Protein AF-A0A401PTH7-F1 (afdb_monomer)

InterPro domains:
  IPR024613 Huntingtin, N-terminal, HEAT repeats 2 [PF12372] (1-380)
  IPR028426 Huntingtin family [PTHR10170] (1-715)
  IPR048412 Huntingtin, bridge [PF20925] (535-718)

pLDDT: mean 79.84, std 19.94, range [25.66, 96.62]

Solvent-accessible surface area (backbone atoms only — not comparable to full-atom values): 41708 Å² total; per-residue (Å²): 140,80,94,66,93,80,58,82,79,40,65,68,64,50,48,51,42,54,52,34,50,51,51,32,55,53,31,32,67,41,48,45,85,73,45,63,84,46,47,68,58,53,51,55,50,37,60,62,45,31,80,78,45,46,51,44,35,48,51,31,50,46,31,52,50,26,20,70,71,44,68,19,58,52,61,62,54,71,75,81,76,86,67,101,73,85,79,73,69,93,69,79,73,86,60,98,58,98,68,75,83,48,70,59,39,70,67,42,52,49,60,50,48,54,51,51,48,51,36,52,45,50,50,46,61,78,78,48,88,75,74,83,82,88,80,65,96,47,73,62,45,55,55,46,52,51,46,48,47,52,58,45,48,67,53,48,59,64,72,55,64,89,48,60,70,60,53,57,56,52,54,61,71,45,46,68,54,52,56,48,46,57,55,44,50,79,72,56,86,56,53,71,44,40,33,52,46,38,52,44,49,40,50,40,50,74,72,66,48,64,59,61,79,78,39,72,83,45,58,61,63,50,50,60,60,54,48,48,63,34,48,39,77,52,77,44,77,71,48,58,76,33,41,39,44,52,39,39,34,52,58,59,42,37,78,41,61,58,96,82,40,63,72,41,52,64,73,58,53,53,49,53,44,49,48,40,53,69,42,75,56,62,48,81,52,45,32,50,43,34,43,50,48,53,52,48,42,59,48,59,58,50,58,70,40,73,91,67,71,45,75,66,52,57,53,53,52,52,53,51,50,54,57,43,62,75,46,53,44,37,40,75,43,44,53,54,47,41,55,47,40,58,43,30,48,74,74,36,56,68,60,25,41,53,51,24,31,55,50,42,68,54,47,40,59,31,36,31,67,49,61,38,57,34,84,43,66,66,31,47,50,46,51,46,56,35,65,46,65,36,38,71,69,43,60,51,72,55,60,60,54,50,58,25,51,76,43,74,72,95,38,57,62,47,62,68,53,43,44,22,41,50,44,37,32,52,46,45,50,52,48,48,72,38,75,47,55,51,68,61,54,37,53,49,42,52,74,66,65,65,65,55,66,74,69,19,48,63,54,49,50,50,31,44,72,47,83,86,74,84,80,76,87,74,76,77,77,81,83,71,78,68,85,70,54,37,36,42,28,54,32,45,50,56,54,39,50,51,42,56,53,46,49,50,66,72,71,49,47,81,77,77,70,34,51,73,69,52,50,54,42,51,54,50,52,52,46,52,52,49,50,52,51,43,47,42,56,70,67,68,68,30,58,63,37,37,56,32,39,31,51,59,59,71,41,77,69,86,74,78,45,53,83,39,57,69,59,49,49,54,50,47,59,71,34,31,76,78,44,28,57,56,44,44,49,50,51,50,45,37,55,73,50,68,58,76,56,60,72,61,53,34,63,56,53,58,56,75,77,77,78,72,92,77,70,80,92,70,93,76,95,76,91,76,87,85,81,92,85,81,84,90,80,72,87,71,61,65,40,46,50,51,32,22,55,47,44,51,39,53,51,29,42,51,43,60,77,43,67,87,51,60,62,65,55,51,54,45,36,69,68,40,44,70,58,53,62,75,41,42,87,36,69,43,37,37,52,31,53,53,54,31,67,74,31,71,68,52,39,52,50,43,53,54,30,46,76,75,68,52,86,75,55,82,47,76,87,71,56,44,73,67,60,58,46,58,73,72,76,107

Mean predicted aligned error: 12.5 Å

Structure (mmCIF, N/CA/C/O backbone):
data_AF-A0A401PTH7-F1
#
_entry.id   AF-A0A401PTH7-F1
#
loop_
_atom_site.group_PDB
_atom_site.id
_atom_site.type_symbol
_atom_site.label_atom_id
_atom_site.label_alt_id
_atom_site.label_comp_id
_atom_site.label_asym_id
_atom_site.label_entity_id
_atom_site.label_seq_id
_atom_site.pdbx_PDB_ins_code
_atom_site.Cartn_x
_atom_site.Cartn_y
_atom_site.Cartn_z
_atom_site.occupancy
_atom_site.B_iso_or_equiv
_atom_site.auth_seq_id
_atom_site.auth_comp_id
_atom_site.auth_asym_id
_atom_site.auth_atom_id
_atom_site.pdbx_PDB_model_num
ATOM 1 N N . VAL A 1 1 ? -41.438 -24.434 15.042 1.00 75.00 1 VAL A N 1
ATOM 2 C CA . VAL A 1 1 ? -40.303 -23.865 15.802 1.00 75.00 1 VAL A CA 1
ATOM 3 C C . VAL A 1 1 ? -39.077 -24.682 15.441 1.00 75.00 1 VAL A C 1
ATOM 5 O O . VAL A 1 1 ? -39.086 -25.879 15.686 1.00 75.00 1 VAL A O 1
ATOM 8 N N . THR A 1 2 ? -38.102 -24.084 14.763 1.00 81.38 2 THR A N 1
ATOM 9 C CA . THR A 1 2 ? -36.836 -24.723 14.363 1.00 81.38 2 THR A CA 1
ATOM 10 C C . THR A 1 2 ? -35.711 -24.165 15.229 1.00 81.38 2 THR A C 1
ATOM 12 O O . THR A 1 2 ? -35.701 -22.966 15.496 1.00 81.38 2 THR A O 1
ATOM 15 N N . LEU A 1 3 ? -34.779 -25.009 15.674 1.00 83.75 3 LEU A N 1
ATOM 16 C CA . LEU A 1 3 ? -33.592 -24.590 16.426 1.00 83.75 3 LEU A CA 1
ATOM 17 C C . LEU A 1 3 ? -32.381 -24.689 15.496 1.00 83.75 3 LEU A C 1
ATOM 19 O O . LEU A 1 3 ? -31.598 -25.629 15.567 1.00 83.75 3 LEU A O 1
ATOM 23 N N . ASP A 1 4 ? -32.294 -23.735 14.574 1.00 83.94 4 ASP A N 1
ATOM 24 C CA . ASP A 1 4 ? -31.160 -23.577 13.665 1.00 83.94 4 ASP A CA 1
ATOM 25 C C . ASP A 1 4 ? -30.538 -22.198 13.900 1.00 83.94 4 ASP A C 1
ATOM 27 O O . ASP A 1 4 ? -31.058 -21.176 13.457 1.00 83.94 4 ASP A O 1
ATOM 31 N N . LEU A 1 5 ? -29.459 -22.177 14.684 1.00 79.31 5 LEU A N 1
ATOM 32 C CA . LEU A 1 5 ? -28.802 -20.952 15.148 1.00 79.31 5 LEU A CA 1
ATOM 33 C C . LEU A 1 5 ? -27.777 -20.401 14.143 1.00 79.31 5 LEU A C 1
ATOM 35 O O . LEU A 1 5 ? -27.290 -19.292 14.339 1.00 79.31 5 LEU A O 1
ATOM 39 N N . GLN A 1 6 ? -27.430 -21.161 13.096 1.00 79.94 6 GLN A N 1
ATOM 40 C CA . GLN A 1 6 ? -26.433 -20.770 12.088 1.00 79.94 6 GLN A CA 1
ATOM 41 C C . GLN A 1 6 ? -27.068 -20.351 10.753 1.00 79.94 6 GLN A C 1
ATOM 43 O O . GLN A 1 6 ? -26.359 -20.026 9.799 1.00 79.94 6 GLN A O 1
ATOM 48 N N . ASN A 1 7 ? -28.401 -20.336 10.667 1.00 83.50 7 ASN A N 1
ATOM 49 C CA . ASN A 1 7 ? -29.111 -19.969 9.452 1.00 83.50 7 ASN A CA 1
ATOM 50 C C . ASN A 1 7 ? -29.021 -18.463 9.156 1.00 83.50 7 ASN A C 1
ATOM 52 O O . ASN A 1 7 ? -29.875 -17.671 9.555 1.00 83.50 7 ASN A O 1
ATOM 56 N N . ASN A 1 8 ? -28.015 -18.075 8.373 1.00 76.94 8 ASN A N 1
ATOM 57 C CA . ASN A 1 8 ? -27.842 -16.697 7.906 1.00 76.94 8 ASN A CA 1
ATOM 58 C C . ASN A 1 8 ? -28.977 -16.203 6.983 1.00 76.94 8 ASN A C 1
ATOM 60 O O . ASN A 1 8 ? -29.111 -14.995 6.791 1.00 76.94 8 ASN A O 1
ATOM 64 N N . ASN A 1 9 ? -29.800 -17.109 6.437 1.00 82.19 9 ASN A N 1
ATOM 65 C CA . ASN A 1 9 ? -30.891 -16.810 5.502 1.00 82.19 9 ASN A CA 1
ATOM 66 C C . ASN A 1 9 ? -32.272 -16.766 6.179 1.00 82.19 9 ASN A C 1
ATOM 68 O O . ASN A 1 9 ? -33.310 -16.849 5.510 1.00 82.19 9 ASN A O 1
ATOM 72 N N . GLU A 1 10 ? -32.323 -16.662 7.506 1.00 89.31 10 GLU A N 1
ATOM 73 C CA . GLU A 1 10 ? -33.585 -16.512 8.215 1.00 89.31 10 GLU A CA 1
ATOM 74 C C . GLU A 1 10 ? -34.264 -15.177 7.869 1.00 89.31 10 GLU A C 1
ATOM 76 O O . GLU A 1 10 ? -33.852 -14.108 8.314 1.00 89.31 10 GLU A O 1
ATOM 81 N N . LYS A 1 11 ? -35.379 -15.249 7.131 1.00 90.75 11 LYS A N 1
ATOM 82 C CA . LYS A 1 11 ? -36.079 -14.075 6.582 1.00 90.75 11 LYS A CA 1
ATOM 83 C C . LYS A 1 11 ? -36.384 -12.980 7.608 1.00 90.75 11 LYS A C 1
ATOM 85 O O . LYS A 1 11 ? -36.202 -11.810 7.293 1.00 90.75 11 LYS A O 1
ATOM 90 N N . PHE A 1 12 ? -36.856 -13.332 8.808 1.00 91.81 12 PHE A N 1
ATOM 91 C CA . PHE A 1 12 ? -37.206 -12.334 9.825 1.00 91.81 12 PHE A CA 1
ATOM 92 C C . PHE A 1 12 ? -35.966 -11.643 10.408 1.00 91.81 12 PHE A C 1
ATOM 94 O O . PHE A 1 12 ? -35.944 -10.417 10.487 1.00 91.81 12 PHE A O 1
ATOM 101 N N . GLY A 1 13 ? -34.928 -12.409 10.768 1.00 89.12 13 GLY A N 1
ATOM 102 C CA . GLY A 1 13 ? -33.658 -11.861 11.256 1.00 89.12 13 GLY A CA 1
ATOM 103 C C . GLY A 1 13 ? -32.984 -10.973 10.211 1.00 89.12 13 GLY A C 1
ATOM 104 O O . GLY A 1 13 ? -32.626 -9.835 10.508 1.00 89.12 13 GLY A O 1
ATOM 105 N N . SER A 1 14 ? -32.917 -11.432 8.957 1.00 90.19 14 SER A N 1
ATOM 106 C CA . SER A 1 14 ? -32.378 -10.645 7.842 1.00 90.19 14 SER A CA 1
ATOM 107 C C . SER A 1 14 ? -33.183 -9.366 7.579 1.00 90.19 14 SER A C 1
ATOM 109 O O . SER A 1 14 ? -32.589 -8.314 7.357 1.00 90.19 14 SER A O 1
ATOM 111 N N . PHE A 1 15 ? -34.521 -9.421 7.638 1.00 94.62 15 PHE A N 1
ATOM 112 C CA . PHE A 1 15 ? -35.379 -8.242 7.474 1.00 94.62 15 PHE A CA 1
ATOM 113 C C . PHE A 1 15 ? -35.184 -7.225 8.605 1.00 94.62 15 PHE A C 1
ATOM 115 O O . PHE A 1 15 ? -35.033 -6.029 8.345 1.00 94.62 15 PHE A O 1
ATOM 122 N N . LEU A 1 16 ? -35.146 -7.694 9.857 1.00 94.69 16 LEU A N 1
ATOM 123 C CA . LEU A 1 16 ? -34.915 -6.835 11.015 1.00 94.69 16 LEU A CA 1
ATOM 124 C C . LEU A 1 16 ? -33.529 -6.182 10.950 1.00 94.69 16 LEU A C 1
ATOM 126 O O . LEU A 1 16 ? -33.423 -4.973 11.139 1.00 94.69 16 LEU A O 1
ATOM 130 N N . ARG A 1 17 ? -32.488 -6.958 10.627 1.00 93.38 17 ARG A N 1
ATOM 131 C CA . ARG A 1 17 ? -31.123 -6.454 10.442 1.00 93.38 17 ARG A CA 1
ATOM 132 C C . ARG A 1 17 ? -31.068 -5.383 9.357 1.00 93.38 17 ARG A C 1
ATOM 134 O O . ARG A 1 17 ? -30.646 -4.273 9.645 1.00 93.38 17 ARG A O 1
ATOM 141 N N . GLY A 1 18 ? -31.605 -5.665 8.167 1.00 94.75 18 GLY A N 1
ATOM 142 C CA . GLY A 1 18 ? -31.653 -4.691 7.073 1.00 94.75 18 GLY A CA 1
ATOM 143 C C . GLY A 1 18 ? -32.414 -3.410 7.437 1.00 94.75 18 GLY A C 1
ATOM 144 O O . GLY A 1 18 ? -31.985 -2.318 7.080 1.00 94.75 18 GLY A O 1
ATOM 145 N N . THR A 1 19 ? -33.503 -3.518 8.204 1.00 96.44 19 THR A N 1
ATOM 146 C CA . THR A 1 19 ? -34.271 -2.351 8.673 1.00 96.44 19 THR A CA 1
ATOM 147 C C . THR A 1 19 ? -33.460 -1.492 9.650 1.00 96.44 19 THR A C 1
ATOM 149 O O . THR A 1 19 ? -33.420 -0.270 9.511 1.00 96.44 19 THR A O 1
ATOM 152 N N . LEU A 1 20 ? -32.791 -2.118 10.625 1.00 96.12 20 LEU A N 1
ATOM 153 C CA . LEU A 1 20 ? -31.951 -1.421 11.605 1.00 96.12 20 LEU A CA 1
ATOM 154 C C . LEU A 1 20 ? -30.692 -0.821 10.968 1.00 96.12 20 LEU A C 1
ATOM 156 O O . LEU A 1 20 ? -30.281 0.274 11.354 1.00 96.12 20 LEU A O 1
ATOM 160 N N . ASP A 1 21 ? -30.114 -1.493 9.974 1.00 95.25 21 ASP A N 1
ATOM 161 C CA . ASP A 1 21 ? -28.964 -0.996 9.220 1.00 95.25 21 ASP A CA 1
ATOM 162 C C . ASP A 1 21 ? -29.336 0.260 8.419 1.00 95.25 21 ASP A C 1
ATOM 164 O O . ASP A 1 21 ? -28.628 1.265 8.478 1.00 95.25 21 ASP A O 1
ATOM 168 N N . VAL A 1 22 ? -30.485 0.258 7.732 1.00 96.62 22 VAL A N 1
ATOM 169 C CA . VAL A 1 22 ? -30.977 1.439 7.000 1.00 96.62 22 VAL A CA 1
ATOM 170 C C . VAL A 1 22 ? -31.317 2.582 7.958 1.00 96.62 22 VAL A C 1
ATOM 172 O O . VAL A 1 22 ? -30.943 3.724 7.695 1.00 96.62 22 VAL A O 1
ATOM 175 N N . LEU A 1 23 ? -31.958 2.300 9.097 1.00 95.75 23 LEU A N 1
ATOM 176 C CA . LEU A 1 23 ? -32.218 3.322 10.116 1.00 95.75 23 LEU A CA 1
ATOM 177 C C . LEU A 1 23 ? -30.909 3.943 10.631 1.00 95.75 23 LEU A C 1
ATOM 179 O O . LEU A 1 23 ? -30.798 5.163 10.723 1.00 95.75 23 LEU A O 1
ATOM 183 N N . SER A 1 24 ? -29.898 3.114 10.896 1.00 94.94 24 SER A N 1
ATOM 184 C CA . SER A 1 24 ? -28.561 3.541 11.327 1.00 94.94 24 SER A CA 1
ATOM 185 C C . SER A 1 24 ? -27.874 4.454 10.305 1.00 94.94 24 SER A C 1
ATOM 187 O O . SER A 1 24 ? -27.167 5.386 10.692 1.00 94.94 24 SER A O 1
ATOM 189 N N . GLN A 1 25 ? -28.092 4.215 9.009 1.00 94.31 25 GLN A N 1
ATOM 190 C CA . GLN A 1 25 ? -27.586 5.067 7.929 1.00 94.31 25 GLN A CA 1
ATOM 191 C C . GLN A 1 25 ? -28.360 6.385 7.822 1.00 94.31 25 GLN A C 1
ATOM 193 O O . GLN A 1 25 ? -27.748 7.440 7.682 1.00 94.31 25 GLN A O 1
ATOM 198 N N . LEU A 1 26 ? -29.691 6.356 7.938 1.00 94.19 26 LEU A N 1
ATOM 199 C CA . LEU A 1 26 ? -30.519 7.569 7.920 1.00 94.19 26 LEU A CA 1
ATOM 200 C C . LEU A 1 26 ? -30.219 8.494 9.106 1.00 94.19 26 LEU A C 1
ATOM 202 O O . LEU A 1 26 ? -30.280 9.713 8.971 1.00 94.19 26 LEU A O 1
ATOM 206 N N . LEU A 1 27 ? -29.837 7.936 10.255 1.00 92.81 27 LEU A N 1
ATOM 207 C CA . LEU A 1 27 ? -29.405 8.726 11.404 1.00 92.81 27 LEU A CA 1
ATOM 208 C C . LEU A 1 27 ? -28.139 9.557 11.103 1.00 92.81 27 LEU A C 1
ATOM 210 O O . LEU A 1 27 ? -28.005 10.657 11.626 1.00 92.81 27 LEU A O 1
ATOM 214 N N . GLU A 1 28 ? -27.245 9.146 10.197 1.00 91.25 28 GLU A N 1
ATOM 215 C CA . GLU A 1 28 ? -26.067 9.970 9.858 1.00 91.25 28 GLU A CA 1
ATOM 216 C C . GLU A 1 28 ? -26.432 11.329 9.233 1.00 91.25 28 GLU A C 1
ATOM 218 O O . GLU A 1 28 ? -25.704 12.307 9.416 1.00 91.25 28 GLU A O 1
ATOM 223 N N . ILE A 1 29 ? -27.581 11.415 8.554 1.00 91.94 29 ILE A N 1
ATOM 224 C CA . ILE A 1 29 ? -28.076 12.650 7.924 1.00 91.94 29 ILE A CA 1
ATOM 225 C C . ILE A 1 29 ? -29.127 13.396 8.760 1.00 91.94 29 ILE A C 1
ATOM 227 O O . ILE A 1 29 ? -29.508 14.509 8.407 1.00 91.94 29 ILE A O 1
ATOM 231 N N . ALA A 1 30 ? -29.603 12.801 9.854 1.00 89.12 30 ALA A N 1
ATOM 232 C CA . ALA A 1 30 ? -30.645 13.381 10.694 1.00 89.12 30 ALA A CA 1
ATOM 233 C C . ALA A 1 30 ? -30.076 14.396 11.698 1.00 89.12 30 ALA A C 1
ATOM 235 O O . ALA A 1 30 ? -28.945 14.259 12.161 1.00 89.12 30 ALA A O 1
ATOM 236 N N . THR A 1 31 ? -30.859 15.401 12.091 1.00 86.50 31 THR A N 1
ATOM 237 C CA . THR A 1 31 ? -30.425 16.388 13.093 1.00 86.50 31 THR A CA 1
ATOM 238 C C . THR A 1 31 ? -31.164 16.223 14.423 1.00 86.50 31 THR A C 1
ATOM 240 O O . THR A 1 31 ? -32.208 15.570 14.504 1.00 86.50 31 THR A O 1
ATOM 243 N N . LEU A 1 32 ? -30.621 16.804 15.501 1.00 84.06 32 LEU A N 1
ATOM 244 C CA . LEU A 1 32 ? -31.235 16.753 16.836 1.00 84.06 32 LEU A CA 1
ATOM 245 C C . LEU A 1 32 ? -32.710 17.228 16.851 1.00 84.06 32 LEU A C 1
ATOM 247 O O . LEU A 1 32 ? -33.515 16.559 17.498 1.00 84.06 32 LEU A O 1
ATOM 251 N N . PRO A 1 33 ? -33.111 18.308 16.146 1.00 84.12 33 PRO A N 1
ATOM 252 C CA . PRO A 1 33 ? -34.518 18.708 16.044 1.00 84.12 33 PRO A CA 1
ATOM 253 C C . PRO A 1 33 ? -35.454 17.640 15.461 1.00 84.12 33 PRO A C 1
ATOM 255 O O . PRO A 1 33 ? -36.599 17.536 15.908 1.00 84.12 33 PRO A O 1
ATOM 258 N N . ASP A 1 34 ? -34.976 16.853 14.495 1.00 84.50 34 ASP A N 1
ATOM 259 C CA . ASP A 1 34 ? -35.777 15.834 13.805 1.00 84.50 34 ASP A CA 1
ATOM 260 C C . ASP A 1 34 ? -35.980 14.607 14.695 1.00 84.50 34 ASP A C 1
ATOM 262 O O . ASP A 1 34 ? -37.085 14.082 14.827 1.00 84.50 34 ASP A O 1
ATOM 266 N N . ILE A 1 35 ? -34.894 14.162 15.333 1.00 88.06 35 ILE A N 1
ATOM 267 C CA . ILE A 1 35 ? -34.860 12.901 16.074 1.00 88.06 35 ILE A CA 1
ATOM 268 C C . ILE A 1 35 ? -35.246 13.077 17.538 1.00 88.06 35 ILE A C 1
ATOM 270 O O . ILE A 1 35 ? -35.812 12.151 18.111 1.00 88.06 35 ILE A O 1
ATOM 274 N N . GLY A 1 36 ? -35.012 14.248 18.140 1.00 83.38 36 GLY A N 1
ATOM 275 C CA . GLY A 1 36 ? -35.205 14.496 19.574 1.00 83.38 36 GLY A CA 1
ATOM 276 C C . GLY A 1 36 ? -36.586 14.087 20.098 1.00 83.38 36 GLY A C 1
ATOM 277 O O . GLY A 1 36 ? -36.689 13.519 21.180 1.00 83.38 36 GLY A O 1
ATOM 278 N N . LYS A 1 37 ? -37.642 14.287 19.296 1.00 86.81 37 LYS A N 1
ATOM 279 C CA . LYS A 1 37 ? -39.026 13.910 19.644 1.00 86.81 37 LYS A CA 1
ATOM 280 C C . LYS A 1 37 ? -39.301 12.405 19.553 1.00 86.81 37 LYS A C 1
ATOM 282 O O . LYS A 1 37 ? -40.233 11.926 20.186 1.00 86.81 37 LYS A O 1
ATOM 287 N N . CYS A 1 38 ? -38.506 11.676 18.776 1.00 89.44 38 CYS A N 1
ATOM 288 C CA . CYS A 1 38 ? -38.693 10.257 18.477 1.00 89.44 38 CYS A CA 1
ATOM 289 C C . CYS A 1 38 ? -37.699 9.351 19.228 1.00 89.44 38 CYS A C 1
ATOM 291 O O . CYS A 1 38 ? -37.792 8.130 19.124 1.00 89.44 38 CYS A O 1
ATOM 293 N N . VAL A 1 39 ? -36.745 9.914 19.985 1.00 89.62 39 VAL A N 1
ATOM 294 C CA . VAL A 1 39 ? -35.697 9.155 20.702 1.00 89.62 39 VAL A CA 1
ATOM 295 C C . VAL A 1 39 ? -36.286 8.094 21.623 1.00 89.62 39 VAL A C 1
ATOM 297 O O . VAL A 1 39 ? -35.847 6.947 21.592 1.00 89.62 39 VAL A O 1
ATOM 300 N N . GLU A 1 40 ? -37.267 8.469 22.447 1.00 89.38 40 GLU A N 1
ATOM 301 C CA . GLU A 1 40 ? -37.889 7.563 23.420 1.00 89.38 40 GLU A CA 1
ATOM 302 C C . GLU A 1 40 ? -38.561 6.370 22.732 1.00 89.38 40 GLU A C 1
ATOM 304 O O . GLU A 1 40 ? -38.405 5.227 23.167 1.00 89.38 40 GLU A O 1
ATOM 309 N N . GLU A 1 41 ? -39.250 6.629 21.621 1.00 93.12 41 GLU A N 1
ATOM 310 C CA . GLU A 1 41 ? -39.934 5.611 20.829 1.00 93.12 41 GLU A CA 1
ATOM 311 C C . GLU A 1 41 ? -38.932 4.655 20.167 1.00 93.12 41 GLU A C 1
ATOM 313 O O . GLU A 1 41 ? -39.029 3.435 20.328 1.00 93.12 41 GLU A O 1
ATOM 318 N N . ILE A 1 42 ? -37.910 5.206 19.500 1.00 93.69 42 ILE A N 1
ATOM 319 C CA . ILE A 1 42 ? -36.848 4.426 18.853 1.00 93.69 42 ILE A CA 1
ATOM 320 C C . ILE A 1 42 ? -36.133 3.549 19.886 1.00 93.69 42 ILE A C 1
ATOM 322 O O . ILE A 1 42 ? -35.943 2.356 19.654 1.00 93.69 42 ILE A O 1
ATOM 326 N N . LEU A 1 43 ? -35.780 4.091 21.055 1.00 93.12 43 LEU A N 1
ATOM 327 C CA . LEU A 1 43 ? -35.158 3.315 22.132 1.00 93.12 43 LEU A CA 1
ATOM 328 C C . LEU A 1 43 ? -36.083 2.219 22.673 1.00 93.12 43 LEU A C 1
ATOM 330 O O . LEU A 1 43 ? -35.614 1.117 22.974 1.00 93.12 43 LEU A O 1
ATOM 334 N N . GLY A 1 44 ? -37.389 2.484 22.750 1.00 93.25 44 GLY A N 1
ATOM 335 C CA . GLY A 1 44 ? -38.406 1.486 23.076 1.00 93.25 44 GLY A CA 1
ATOM 336 C C . GLY A 1 44 ? -38.381 0.295 22.113 1.00 93.25 44 GLY A C 1
ATOM 337 O O . GLY A 1 44 ? -38.325 -0.855 22.560 1.00 93.25 44 GLY A O 1
ATOM 338 N N . TYR A 1 45 ? -38.335 0.559 20.804 1.00 94.81 45 TYR A N 1
ATOM 339 C CA . TYR A 1 45 ? -38.219 -0.480 19.775 1.00 94.81 45 TYR A CA 1
ATOM 340 C C . TYR A 1 45 ? -36.877 -1.206 19.826 1.00 94.81 45 TYR A C 1
ATOM 342 O O . TYR A 1 45 ? -36.826 -2.433 19.775 1.00 94.81 45 TYR A O 1
ATOM 350 N N . LEU A 1 46 ? -35.771 -0.485 20.003 1.00 95.06 46 LEU A N 1
ATOM 351 C CA . LEU A 1 46 ? -34.454 -1.108 20.106 1.00 95.06 46 LEU A CA 1
ATOM 352 C C . LEU A 1 46 ? -34.368 -2.041 21.320 1.00 95.06 46 LEU A C 1
ATOM 354 O O . LEU A 1 46 ? -33.766 -3.110 21.224 1.00 95.06 46 LEU A O 1
ATOM 358 N N . LYS A 1 47 ? -35.030 -1.716 22.438 1.00 93.38 47 LYS A N 1
ATOM 359 C CA . LYS A 1 47 ? -35.066 -2.572 23.636 1.00 93.38 47 LYS A CA 1
ATOM 360 C C . LYS A 1 47 ? -35.674 -3.951 23.363 1.00 93.38 47 LYS A C 1
ATOM 362 O O . LYS A 1 47 ? -35.164 -4.948 23.897 1.00 93.38 47 LYS A O 1
ATOM 367 N N . SER A 1 48 ? -36.753 -4.009 22.577 1.00 92.56 48 SER A N 1
ATOM 368 C CA . SER A 1 48 ? -37.428 -5.258 22.203 1.00 92.56 48 SER A CA 1
ATOM 369 C C . SER A 1 48 ? -36.663 -5.994 21.099 1.00 92.56 48 SER A C 1
ATOM 371 O O . SER A 1 48 ? -36.405 -7.192 21.234 1.00 92.56 48 SER A O 1
ATOM 373 N N . CYS A 1 49 ? -36.192 -5.272 20.078 1.00 94.12 49 CYS A N 1
ATOM 374 C CA . CYS A 1 49 ? -35.402 -5.819 18.972 1.00 94.12 49 CYS A CA 1
ATOM 375 C C . CYS A 1 49 ? -34.048 -6.395 19.420 1.00 94.12 49 CYS A C 1
ATOM 377 O O . CYS A 1 49 ? -33.571 -7.363 18.826 1.00 94.12 49 CYS A O 1
ATOM 379 N N . PHE A 1 50 ? -33.459 -5.871 20.502 1.00 93.69 50 PHE A N 1
ATOM 380 C CA . PHE A 1 50 ? -32.166 -6.322 21.030 1.00 93.69 50 PHE A CA 1
ATOM 381 C C . PHE A 1 50 ? -32.131 -7.823 21.347 1.00 93.69 50 PHE A C 1
ATOM 383 O O . PHE A 1 50 ? -31.094 -8.455 21.202 1.00 93.69 50 PHE A O 1
ATOM 390 N N . CYS A 1 51 ? -33.251 -8.419 21.775 1.00 89.81 51 CYS A N 1
ATOM 391 C CA . CYS A 1 51 ? -33.288 -9.858 22.057 1.00 89.81 51 CYS A CA 1
ATOM 392 C C . CYS A 1 51 ? -33.074 -10.714 20.800 1.00 89.81 51 CYS A C 1
ATOM 394 O O . CYS A 1 51 ? -32.648 -11.859 20.921 1.00 89.81 51 CYS A O 1
ATOM 396 N N . ARG A 1 52 ? -33.399 -10.182 19.612 1.00 90.50 52 ARG A N 1
ATOM 397 C CA . ARG A 1 52 ? -33.323 -10.913 18.345 1.00 90.50 52 ARG A CA 1
ATOM 398 C C . ARG A 1 52 ? -32.050 -10.614 17.568 1.00 90.50 52 ARG A C 1
ATOM 400 O O . ARG A 1 52 ? -31.383 -11.552 17.149 1.00 90.50 52 ARG A O 1
ATOM 407 N N . GLU A 1 53 ? -31.744 -9.333 17.382 1.00 92.31 53 GLU A N 1
ATOM 408 C CA . GLU A 1 53 ? -30.584 -8.844 16.626 1.00 92.31 53 GLU A CA 1
ATOM 409 C C . GLU A 1 53 ? -29.809 -7.832 17.493 1.00 92.31 53 GLU A C 1
ATOM 411 O O . GLU A 1 53 ? -29.881 -6.621 17.267 1.00 92.31 53 GLU A O 1
ATOM 416 N N . PRO A 1 54 ? -29.081 -8.302 18.527 1.00 93.38 54 PRO A N 1
ATOM 417 C CA . PRO A 1 54 ? -28.399 -7.423 19.479 1.00 93.38 54 PRO A CA 1
ATOM 418 C C . PRO A 1 54 ? -27.306 -6.573 18.822 1.00 93.38 54 PRO A C 1
ATOM 420 O O . PRO A 1 54 ? -27.086 -5.438 19.237 1.00 93.38 54 PRO A O 1
ATOM 423 N N . MET A 1 55 ? -26.639 -7.086 17.781 1.00 93.06 55 MET A N 1
ATOM 424 C CA . MET A 1 55 ? -25.566 -6.368 17.085 1.00 93.06 55 MET A CA 1
ATOM 425 C C . MET A 1 55 ? -26.115 -5.135 16.356 1.00 93.06 55 MET A C 1
ATOM 427 O O . MET A 1 55 ? -25.743 -4.016 16.703 1.00 93.06 55 MET A O 1
ATOM 431 N N . ALA A 1 56 ? -27.071 -5.319 15.439 1.00 93.00 56 ALA A N 1
ATOM 432 C CA . ALA A 1 56 ? -27.674 -4.219 14.682 1.00 93.00 56 ALA A CA 1
ATOM 433 C C . ALA A 1 56 ? -28.407 -3.217 15.593 1.00 93.00 56 ALA A C 1
ATOM 435 O O . ALA A 1 56 ? -28.344 -2.008 15.377 1.00 93.00 56 ALA A O 1
ATOM 436 N N . ALA A 1 57 ? -29.039 -3.697 16.673 1.00 95.31 57 ALA A N 1
ATOM 437 C CA . ALA A 1 57 ? -29.636 -2.815 17.672 1.00 95.31 57 ALA A CA 1
ATOM 438 C C . ALA A 1 57 ? -28.581 -1.936 18.367 1.00 95.31 57 ALA A C 1
ATOM 440 O O . ALA A 1 57 ? -28.810 -0.744 18.561 1.00 95.31 57 ALA A O 1
ATOM 441 N N . THR A 1 58 ? -27.414 -2.496 18.704 1.00 94.69 58 THR A N 1
ATOM 442 C CA . THR A 1 58 ? -26.305 -1.751 19.326 1.00 94.69 58 THR A CA 1
ATOM 443 C C . THR A 1 58 ? -25.698 -0.729 18.361 1.00 94.69 58 THR A C 1
ATOM 445 O O . THR A 1 58 ? -25.416 0.393 18.778 1.00 94.69 58 THR A O 1
ATOM 448 N N . VAL A 1 59 ? -25.558 -1.068 17.072 1.00 94.50 59 VAL A N 1
ATOM 449 C CA . VAL A 1 59 ? -25.146 -0.112 16.023 1.00 94.50 59 VAL A CA 1
ATOM 450 C C . VAL A 1 59 ? -26.124 1.060 15.967 1.00 94.50 59 VAL A C 1
ATOM 452 O O . VAL A 1 59 ? -25.709 2.214 16.058 1.00 94.50 59 VAL A O 1
ATOM 455 N N . CYS A 1 60 ? -27.427 0.779 15.908 1.00 95.38 60 CYS A N 1
ATOM 456 C CA . CYS A 1 60 ? -28.451 1.818 15.856 1.00 95.38 60 CYS A CA 1
ATOM 457 C C . CYS A 1 60 ? -28.435 2.718 17.102 1.00 95.38 60 CYS A C 1
ATOM 459 O O . CYS A 1 60 ? -28.600 3.932 16.981 1.00 95.38 60 CYS A O 1
ATOM 461 N N . VAL A 1 61 ? -28.180 2.157 18.292 1.00 94.25 61 VAL A N 1
ATOM 462 C CA . VAL A 1 61 ? -27.970 2.935 19.526 1.00 94.25 61 VAL A CA 1
ATOM 463 C C . VAL A 1 61 ? -26.762 3.867 19.399 1.00 94.25 61 VAL A C 1
ATOM 465 O O . VAL A 1 61 ? -26.859 5.044 19.743 1.00 94.25 61 VAL A O 1
ATOM 468 N N . GLN A 1 62 ? -25.635 3.364 18.894 1.00 91.94 62 GLN A N 1
ATOM 469 C CA . GLN A 1 62 ? -24.423 4.158 18.687 1.00 91.94 62 GLN A CA 1
ATOM 470 C C . GLN A 1 62 ? -24.668 5.316 17.708 1.00 91.94 62 GLN A C 1
ATOM 472 O O . GLN A 1 62 ? -24.261 6.447 17.985 1.00 91.94 62 GLN A O 1
ATOM 477 N N . GLN A 1 63 ? -25.390 5.073 16.613 1.00 91.62 63 GLN A N 1
ATOM 478 C CA . GLN A 1 63 ? -25.745 6.123 15.656 1.00 91.62 63 GLN A CA 1
ATOM 479 C C . GLN A 1 63 ? -26.696 7.151 16.263 1.00 91.62 63 GLN A C 1
ATOM 481 O O . GLN A 1 63 ? -26.473 8.347 16.101 1.00 91.62 63 GLN A O 1
ATOM 486 N N . LEU A 1 64 ? -27.684 6.716 17.047 1.00 92.06 64 LEU A N 1
ATOM 487 C CA . LEU A 1 64 ? -28.586 7.620 17.758 1.00 92.06 64 LEU A CA 1
ATOM 488 C C . LEU A 1 64 ? -27.828 8.503 18.766 1.00 92.06 64 LEU A C 1
ATOM 490 O O . LEU A 1 64 ? -28.095 9.697 18.884 1.00 92.06 64 LEU A O 1
ATOM 494 N N . LEU A 1 65 ? -26.819 7.959 19.452 1.00 89.62 65 LEU A N 1
ATOM 495 C CA . LEU A 1 65 ? -25.920 8.767 20.278 1.00 89.62 65 LEU A CA 1
ATOM 496 C C . LEU A 1 65 ? -25.146 9.786 19.429 1.00 89.62 65 LEU A C 1
ATOM 498 O O . LEU A 1 65 ? -25.047 10.944 19.826 1.00 89.62 65 LEU A O 1
ATOM 502 N N . LYS A 1 66 ? -24.644 9.418 18.242 1.00 88.56 66 LYS A N 1
ATOM 503 C CA . LYS A 1 66 ? -23.967 10.391 17.367 1.00 88.56 66 LYS A CA 1
ATOM 504 C C . LYS A 1 66 ? -24.886 11.538 16.958 1.00 88.56 66 LYS A C 1
ATOM 506 O O . LYS A 1 66 ? -24.463 12.690 17.004 1.00 88.56 66 LYS A O 1
ATOM 511 N N . THR A 1 67 ? -26.141 11.250 16.610 1.00 88.38 67 THR A N 1
ATOM 512 C CA . THR A 1 67 ? -27.105 12.296 16.231 1.00 88.38 67 THR A CA 1
ATOM 513 C C . THR A 1 67 ? -27.420 13.233 17.385 1.00 88.38 67 THR A C 1
ATOM 515 O O . THR A 1 67 ? -27.483 14.444 17.197 1.00 88.38 67 THR A O 1
ATOM 518 N N . LEU A 1 68 ? -27.585 12.693 18.596 1.00 85.38 68 LEU A N 1
ATOM 519 C CA . LEU A 1 68 ? -27.960 13.495 19.762 1.00 85.38 68 LEU A CA 1
ATOM 520 C C . LEU A 1 68 ? -26.839 14.404 20.253 1.00 85.38 68 LEU A C 1
ATOM 522 O O . LEU A 1 68 ? -27.104 15.506 20.726 1.00 85.38 68 LEU A O 1
ATOM 526 N N . PHE A 1 69 ? -25.594 13.954 20.127 1.00 81.81 69 PHE A N 1
ATOM 527 C CA . PHE A 1 69 ? -24.420 14.733 20.509 1.00 81.81 69 PHE A CA 1
ATOM 528 C C . PHE A 1 69 ? -23.848 15.567 19.353 1.00 81.81 69 PHE A C 1
ATOM 530 O O . PHE A 1 69 ? -22.821 16.221 19.529 1.00 81.81 69 PHE A O 1
ATOM 537 N N . GLY A 1 70 ? -24.495 15.558 18.182 1.00 82.88 70 GLY A N 1
ATOM 538 C CA . GLY A 1 70 ? -24.059 16.320 17.012 1.00 82.88 70 GLY A CA 1
ATOM 539 C C . GLY A 1 70 ? -22.705 15.867 16.457 1.00 82.88 70 GLY A C 1
ATOM 540 O O . GLY A 1 70 ? -21.951 16.673 15.915 1.00 82.88 70 GLY A O 1
ATOM 541 N N . THR A 1 71 ? -22.363 14.586 16.618 1.00 83.12 71 THR A N 1
ATOM 542 C CA . THR A 1 71 ? -21.134 13.981 16.081 1.00 83.12 71 THR A CA 1
ATOM 543 C C . THR A 1 71 ? -21.379 13.116 14.842 1.00 83.12 71 THR A C 1
ATOM 545 O O . THR A 1 71 ? -20.462 12.439 14.379 1.00 83.12 71 THR A O 1
ATOM 548 N N . ASN A 1 72 ? -22.594 13.134 14.297 1.00 85.38 72 ASN A N 1
ATOM 549 C CA . ASN A 1 72 ? -22.937 12.499 13.027 1.00 85.38 72 ASN A CA 1
ATOM 550 C C . ASN A 1 72 ? -22.567 13.383 11.823 1.00 85.38 72 ASN A C 1
ATOM 552 O O . ASN A 1 72 ? -22.270 14.572 11.976 1.00 85.38 72 ASN A O 1
ATOM 556 N N . LEU A 1 73 ? -22.603 12.800 10.623 1.00 85.19 73 LEU A N 1
ATOM 557 C CA . LEU A 1 73 ? -22.160 13.448 9.386 1.00 85.19 73 LEU A CA 1
ATOM 558 C C . LEU A 1 73 ? -22.824 14.813 9.145 1.00 85.19 73 LEU A C 1
ATOM 560 O O . LEU A 1 73 ? -22.115 15.788 8.912 1.00 85.19 73 LEU A O 1
ATOM 564 N N . ALA A 1 74 ? -24.155 14.905 9.237 1.00 86.31 74 ALA A N 1
ATOM 565 C CA . ALA A 1 74 ? -24.876 16.162 9.002 1.00 86.31 74 ALA A CA 1
ATOM 566 C C . ALA A 1 74 ? -24.486 17.279 9.983 1.00 86.31 74 ALA A C 1
ATOM 568 O O . ALA A 1 74 ? -24.388 18.437 9.585 1.00 86.31 74 ALA A O 1
ATOM 569 N N . SER A 1 75 ? -24.222 16.941 11.248 1.00 82.81 75 SER A N 1
ATOM 570 C CA . SER A 1 75 ? -23.853 17.932 12.270 1.00 82.81 75 SER A CA 1
ATOM 571 C C . SER A 1 75 ? -22.384 18.351 12.190 1.00 82.81 75 SER A C 1
ATOM 573 O O . SER A 1 75 ? -22.033 19.456 12.597 1.00 82.81 75 SER A O 1
ATOM 575 N N . GLN A 1 76 ? -21.515 17.479 11.668 1.00 79.06 76 GLN A N 1
ATOM 576 C CA . GLN A 1 76 ? -20.103 17.785 11.411 1.00 79.06 76 GLN A CA 1
ATOM 577 C C . GLN A 1 76 ? -19.874 18.455 10.055 1.00 79.06 76 GLN A C 1
ATOM 579 O O . GLN A 1 76 ? -18.764 18.917 9.786 1.00 79.06 76 GLN A O 1
ATOM 584 N N . TYR A 1 77 ? -20.903 18.514 9.209 1.00 76.38 77 TYR A N 1
ATOM 585 C CA . TYR A 1 77 ? -20.849 19.190 7.926 1.00 76.38 77 TYR A CA 1
ATOM 586 C C . TYR A 1 77 ? -20.809 20.708 8.142 1.00 76.38 77 TYR A C 1
ATOM 588 O O . TYR A 1 77 ? -21.819 21.408 8.069 1.00 76.38 77 TYR A O 1
ATOM 596 N N . GLU A 1 78 ? -19.620 21.242 8.420 1.00 56.28 78 GLU A N 1
ATOM 597 C CA . GLU A 1 78 ? -19.359 22.663 8.233 1.00 56.28 78 GLU A CA 1
ATOM 598 C C . GLU A 1 78 ? -19.451 22.927 6.728 1.00 56.28 78 GLU A C 1
ATOM 600 O O . GLU A 1 78 ? -18.571 22.538 5.958 1.00 56.28 78 GLU A O 1
ATOM 605 N N . GLY A 1 79 ? -20.578 23.515 6.305 1.00 48.12 79 GLY A N 1
ATOM 606 C CA . GLY A 1 79 ? -20.823 23.887 4.918 1.00 48.12 79 GLY A CA 1
ATOM 607 C C . GLY A 1 79 ? -19.587 24.576 4.365 1.00 48.12 79 GLY A C 1
ATOM 608 O O . GLY A 1 79 ? -19.129 25.562 4.938 1.00 48.12 79 GLY A O 1
ATOM 609 N N . SER A 1 80 ? -19.017 24.004 3.306 1.00 40.44 80 SER A N 1
ATOM 610 C CA . SER A 1 80 ? -17.763 24.449 2.716 1.00 40.44 80 SER A CA 1
ATOM 611 C C . SER A 1 80 ? -17.851 25.940 2.402 1.00 40.44 80 SER A C 1
ATOM 613 O O . SER A 1 80 ? -18.434 26.348 1.396 1.00 40.44 80 SER A O 1
ATOM 615 N N . SER A 1 81 ? -17.287 26.771 3.276 1.00 36.59 81 SER A N 1
ATOM 616 C CA . SER A 1 81 ? -17.036 28.168 2.985 1.00 36.59 81 SER A CA 1
ATOM 617 C C . SER A 1 81 ? -16.017 28.194 1.853 1.00 36.59 81 SER A C 1
ATOM 619 O O . SER A 1 81 ? -14.832 27.943 2.038 1.00 36.59 81 SER A O 1
ATOM 621 N N . SER A 1 82 ? -16.537 28.402 0.643 1.00 39.97 82 SER A N 1
ATOM 622 C CA . SER A 1 82 ? -15.863 29.031 -0.492 1.00 39.97 82 SER A CA 1
ATOM 623 C C . SER A 1 82 ? -14.348 28.815 -0.554 1.00 39.97 82 SER A C 1
ATOM 625 O O . SER A 1 82 ? -13.571 29.734 -0.312 1.00 39.97 82 SER A O 1
ATOM 627 N N . ASN A 1 83 ? -13.937 27.606 -0.917 1.00 30.77 83 ASN A N 1
ATOM 628 C CA . ASN A 1 83 ? -12.682 27.369 -1.614 1.00 30.77 83 ASN A CA 1
ATOM 629 C C . ASN A 1 83 ? -12.825 26.054 -2.391 1.00 30.77 83 ASN A C 1
ATOM 631 O O . ASN A 1 83 ? -12.734 24.980 -1.798 1.00 30.77 83 ASN A O 1
ATOM 635 N N . PRO A 1 84 ? -13.076 26.093 -3.713 1.00 37.28 84 PRO A N 1
ATOM 636 C CA . PRO A 1 84 ? -12.977 24.907 -4.545 1.00 37.28 84 PRO A CA 1
ATOM 637 C C . PRO A 1 84 ? -11.485 24.630 -4.754 1.00 37.28 84 PRO A C 1
ATOM 639 O O . PRO A 1 84 ? -10.929 24.911 -5.812 1.00 37.28 84 PRO A O 1
ATOM 642 N N . SER A 1 85 ? -10.788 24.165 -3.721 1.00 35.31 85 SER A N 1
ATOM 643 C CA . SER A 1 85 ? -9.362 23.885 -3.813 1.00 35.31 85 SER A CA 1
ATOM 644 C C . SER A 1 85 ? -9.042 22.488 -3.287 1.00 35.31 85 SER A C 1
ATOM 646 O O . SER A 1 85 ? -9.141 22.188 -2.105 1.00 35.31 85 SER A O 1
ATOM 648 N N . LYS A 1 86 ? -8.577 21.672 -4.243 1.00 39.19 86 LYS A N 1
ATOM 649 C CA . LYS A 1 86 ? -7.712 20.494 -4.076 1.00 39.19 86 LYS A CA 1
ATOM 650 C C . LYS A 1 86 ? -8.366 19.188 -3.596 1.00 39.19 86 LYS A C 1
ATOM 652 O O . LYS A 1 86 ? -7.908 18.572 -2.648 1.00 39.19 86 LYS A O 1
ATOM 657 N N . SER A 1 87 ? -9.337 18.682 -4.356 1.00 31.44 87 SER A N 1
ATOM 658 C CA . SER A 1 87 ? -9.549 17.223 -4.475 1.00 31.44 87 SER A CA 1
ATOM 659 C C . SER A 1 87 ? -9.977 16.770 -5.877 1.00 31.44 87 SER A C 1
ATOM 661 O O . SER A 1 87 ? -10.499 15.674 -6.066 1.00 31.44 87 SER A O 1
ATOM 663 N N . GLN A 1 88 ? -9.683 17.570 -6.909 1.00 33.72 88 GLN A N 1
ATOM 664 C CA . GLN A 1 88 ? -9.410 16.955 -8.204 1.00 33.72 88 GLN A CA 1
ATOM 665 C C . GLN A 1 88 ? -8.073 16.244 -8.042 1.00 33.72 88 GLN A C 1
ATOM 667 O O . GLN A 1 88 ? -7.076 16.900 -7.734 1.00 33.72 88 GLN A O 1
ATOM 672 N N . GLY A 1 89 ? -8.077 14.914 -8.167 1.00 33.44 89 GLY A N 1
ATOM 673 C CA . GLY A 1 89 ? -6.869 14.102 -8.112 1.00 33.44 89 GLY A CA 1
ATOM 674 C C . GLY A 1 89 ? -5.749 14.768 -8.904 1.00 33.44 89 GLY A C 1
ATOM 675 O O . GLY A 1 89 ? -6.005 15.353 -9.960 1.00 33.44 89 GLY A O 1
ATOM 676 N N . LYS A 1 90 ? -4.529 14.719 -8.361 1.00 33.47 90 LYS A N 1
ATOM 677 C CA . LYS A 1 90 ? -3.292 15.194 -8.991 1.00 33.47 90 LYS A CA 1
ATOM 678 C C . LYS A 1 90 ? -3.016 14.415 -10.292 1.00 33.47 90 LYS A C 1
ATOM 680 O O . LYS A 1 90 ? -2.047 13.682 -10.405 1.00 33.47 90 LYS A O 1
ATOM 685 N N . VAL A 1 91 ? -3.854 14.598 -11.305 1.00 32.53 91 VAL A N 1
ATOM 686 C CA . VAL A 1 91 ? -3.447 14.615 -12.699 1.00 32.53 91 VAL A CA 1
ATOM 687 C C . VAL A 1 91 ? -3.253 16.090 -12.976 1.00 32.53 91 VAL A C 1
ATOM 689 O O . VAL A 1 91 ? -4.178 16.812 -13.351 1.00 32.53 91 VAL A O 1
ATOM 692 N N . GLN A 1 92 ? -2.044 16.568 -12.701 1.00 33.91 92 GLN A N 1
ATOM 693 C CA . GLN A 1 92 ? -1.590 17.836 -13.233 1.00 33.91 92 GLN A CA 1
ATOM 694 C C . GLN A 1 92 ? -1.693 17.685 -14.755 1.00 33.91 92 GLN A C 1
ATOM 696 O O . GLN A 1 92 ? -0.854 17.038 -15.377 1.00 33.91 92 GLN A O 1
ATOM 701 N N . ARG A 1 93 ? -2.795 18.175 -15.345 1.00 40.53 93 ARG A N 1
ATOM 702 C CA . ARG A 1 93 ? -2.979 18.262 -16.795 1.00 40.53 93 ARG A CA 1
ATOM 703 C C . ARG A 1 93 ? -1.949 19.259 -17.318 1.00 40.53 93 ARG A C 1
ATOM 705 O O . ARG A 1 93 ? -2.251 20.425 -17.549 1.00 40.53 93 ARG A O 1
ATOM 712 N N . LEU A 1 94 ? -0.711 18.807 -17.460 1.00 36.47 94 LEU A N 1
ATOM 713 C CA . LEU A 1 94 ? 0.286 19.440 -18.305 1.00 36.47 94 LEU A CA 1
ATOM 714 C C . LEU A 1 94 ? -0.116 19.106 -19.739 1.00 36.47 94 LEU A C 1
ATOM 716 O O . LEU A 1 94 ? 0.249 18.071 -20.282 1.00 36.47 94 LEU A O 1
ATOM 720 N N . GLY A 1 95 ? -0.984 19.945 -20.294 1.00 34.75 95 GLY A N 1
ATOM 721 C CA . GLY A 1 95 ? -1.527 19.772 -21.632 1.00 34.75 95 GLY A CA 1
ATOM 722 C C . GLY A 1 95 ? -2.905 20.396 -21.737 1.00 34.75 95 GLY A C 1
ATOM 723 O O . GLY A 1 95 ? -3.919 19.762 -21.456 1.00 34.75 95 GLY A O 1
ATOM 7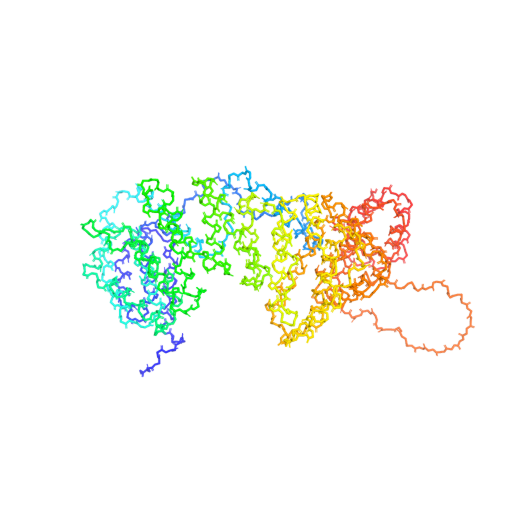24 N N . SER A 1 96 ? -2.946 21.653 -22.159 1.00 35.25 96 SER A N 1
ATOM 725 C CA . SER A 1 96 ? -4.138 22.292 -22.699 1.00 35.25 96 SER A CA 1
ATOM 726 C C . SER A 1 96 ? -4.554 21.589 -23.997 1.00 35.25 96 SER A C 1
ATOM 728 O O . SER A 1 96 ? -4.235 22.046 -25.089 1.00 35.25 96 SER A O 1
ATOM 730 N N . SER A 1 97 ? -5.239 20.452 -23.898 1.00 39.78 97 SER A N 1
ATOM 731 C CA . SER A 1 97 ? -6.053 19.918 -24.987 1.00 39.78 97 SER A CA 1
ATOM 732 C C . SER A 1 97 ? -7.163 19.039 -24.408 1.00 39.78 97 SER A C 1
ATOM 734 O O . SER A 1 97 ? -6.950 18.276 -23.470 1.00 39.78 97 SER A O 1
ATOM 736 N N . ASN A 1 98 ? -8.375 19.156 -24.948 1.00 43.47 98 ASN A N 1
ATOM 737 C CA . ASN A 1 98 ? -9.540 18.349 -24.565 1.00 43.47 98 ASN A CA 1
ATOM 738 C C . ASN A 1 98 ? -9.453 16.888 -25.071 1.00 43.47 98 ASN A C 1
ATOM 740 O O . ASN A 1 98 ? -10.472 16.204 -25.162 1.00 43.47 98 ASN A O 1
ATOM 744 N N . LEU A 1 99 ? -8.258 16.410 -25.435 1.00 55.12 99 LEU A N 1
ATOM 745 C CA . LEU A 1 99 ? -8.028 15.064 -25.950 1.00 55.12 99 LEU A CA 1
ATOM 746 C C . LEU A 1 99 ? -7.976 14.069 -24.787 1.00 55.12 99 LEU A C 1
ATOM 748 O O . LEU A 1 99 ? -7.324 14.298 -23.767 1.00 55.12 99 LEU A O 1
ATOM 752 N N . ARG A 1 100 ? -8.699 12.953 -24.933 1.00 59.44 100 ARG A N 1
ATOM 753 C CA . ARG A 1 100 ? -8.599 11.828 -23.997 1.00 59.44 100 ARG A CA 1
ATOM 754 C C . ARG A 1 100 ? -7.144 11.335 -23.974 1.00 59.44 100 ARG A C 1
ATOM 756 O O . ARG A 1 100 ? -6.534 11.278 -25.040 1.00 59.44 100 ARG A O 1
ATOM 763 N N . PRO A 1 101 ? -6.595 10.970 -22.804 1.00 77.25 101 PRO A N 1
ATOM 764 C CA . PRO A 1 101 ? -5.252 10.409 -22.722 1.00 77.25 101 PRO A CA 1
ATOM 765 C C . PRO A 1 101 ? -5.125 9.170 -23.620 1.00 77.25 101 PRO A C 1
ATOM 767 O O . PRO A 1 101 ? -5.947 8.255 -23.539 1.00 77.25 101 PRO A O 1
ATOM 770 N N . GLY A 1 102 ? -4.114 9.182 -24.490 1.00 83.56 102 GLY A N 1
ATOM 771 C CA . GLY A 1 102 ? -3.793 8.095 -25.413 1.00 83.56 102 GLY A CA 1
ATOM 772 C C . GLY A 1 102 ? -3.019 6.946 -24.760 1.00 83.56 102 GLY A C 1
ATOM 773 O O . GLY A 1 102 ? -2.764 6.930 -23.551 1.00 83.56 102 GLY A O 1
ATOM 774 N N . LEU A 1 103 ? -2.612 5.978 -25.575 1.00 88.56 103 LEU A N 1
ATOM 775 C CA . LEU A 1 103 ? -1.827 4.812 -25.178 1.00 88.56 103 LEU A CA 1
ATOM 776 C C . LEU A 1 103 ? -0.492 5.213 -24.535 1.00 88.56 103 LEU A C 1
ATOM 778 O O . LEU A 1 103 ? -0.103 4.641 -23.516 1.00 88.56 103 LEU A O 1
ATOM 782 N N . TYR A 1 104 ? 0.184 6.229 -25.082 1.00 89.31 104 TYR A N 1
ATOM 783 C CA . TYR A 1 104 ? 1.462 6.716 -24.550 1.00 89.31 104 TYR A CA 1
ATOM 784 C C . TYR A 1 104 ? 1.338 7.233 -23.114 1.00 89.31 104 TYR A C 1
ATOM 786 O O . TYR A 1 104 ? 2.224 7.012 -22.281 1.00 89.31 104 TYR A O 1
ATOM 794 N N . HIS A 1 105 ? 0.210 7.882 -22.805 1.00 90.56 105 HIS A N 1
ATOM 795 C CA . HIS A 1 105 ? -0.059 8.399 -21.471 1.00 90.56 105 HIS A CA 1
ATOM 796 C C . HIS A 1 105 ? -0.115 7.273 -20.436 1.00 90.56 105 HIS A C 1
ATOM 798 O O . HIS A 1 105 ? 0.604 7.325 -19.442 1.00 90.56 105 HIS A O 1
ATOM 804 N N . TYR A 1 106 ? -0.920 6.239 -20.689 1.00 89.31 106 TYR A N 1
ATOM 805 C CA . TYR A 1 106 ? -1.121 5.143 -19.740 1.00 89.31 106 TYR A CA 1
ATOM 806 C C . TYR A 1 106 ? 0.071 4.188 -19.645 1.00 89.31 106 TYR A C 1
ATOM 808 O O . TYR A 1 106 ? 0.395 3.731 -18.552 1.00 89.31 106 TYR A O 1
ATOM 816 N N . CYS A 1 107 ? 0.725 3.879 -20.767 1.00 89.12 107 CYS A N 1
ATOM 817 C CA . CYS A 1 107 ? 1.799 2.888 -20.785 1.00 89.12 107 CYS A CA 1
ATOM 818 C C . CYS A 1 107 ? 3.146 3.434 -20.301 1.00 89.12 107 CYS A C 1
ATOM 820 O O . CYS A 1 107 ? 3.945 2.656 -19.785 1.00 89.12 107 CYS A O 1
ATOM 822 N N . PHE A 1 108 ? 3.414 4.735 -20.464 1.00 89.31 108 PHE A N 1
ATOM 823 C CA . PHE A 1 108 ? 4.734 5.291 -20.164 1.00 89.31 108 PHE A CA 1
ATOM 824 C C . PHE A 1 108 ? 4.696 6.642 -19.442 1.00 89.31 108 PHE A C 1
ATOM 826 O O . PHE A 1 108 ? 5.245 6.760 -18.349 1.00 89.31 108 PHE A O 1
ATOM 833 N N . MET A 1 109 ? 4.046 7.667 -20.004 1.00 90.19 109 MET A N 1
ATOM 834 C CA . MET A 1 109 ? 4.206 9.042 -19.508 1.00 90.19 109 MET A CA 1
ATOM 835 C C . MET A 1 109 ? 3.660 9.245 -18.088 1.00 90.19 109 MET A C 1
ATOM 837 O O . MET A 1 109 ? 4.373 9.795 -17.248 1.00 90.19 109 MET A O 1
ATOM 841 N N . ALA A 1 110 ? 2.445 8.778 -17.789 1.00 90.25 110 ALA A N 1
ATOM 842 C CA . ALA A 1 110 ? 1.858 8.869 -16.452 1.00 90.25 110 ALA A CA 1
ATOM 843 C C . ALA A 1 110 ? 2.645 8.060 -15.405 1.00 90.25 110 ALA A C 1
ATOM 845 O O . ALA A 1 110 ? 3.084 8.669 -14.425 1.00 90.25 110 ALA A O 1
ATOM 846 N N . PRO A 1 111 ? 2.900 6.741 -15.582 1.00 90.56 111 PRO A N 1
ATOM 847 C CA . PRO A 1 111 ? 3.655 5.980 -14.587 1.00 90.56 111 PRO A CA 1
ATOM 848 C C . PRO A 1 111 ? 5.076 6.527 -14.388 1.00 90.56 111 PRO A C 1
ATOM 850 O O . PRO A 1 111 ? 5.551 6.583 -13.256 1.00 90.56 111 PRO A O 1
ATOM 853 N N . TYR A 1 112 ? 5.740 7.006 -15.446 1.00 91.94 112 TYR A N 1
ATOM 854 C CA . TYR A 1 112 ? 7.077 7.603 -15.337 1.00 91.94 112 TYR A CA 1
ATOM 855 C C . TYR A 1 112 ? 7.074 8.958 -14.637 1.00 91.94 112 TYR A C 1
ATOM 857 O O . TYR A 1 112 ? 7.961 9.249 -13.831 1.00 91.94 112 TYR A O 1
ATOM 865 N N . THR A 1 113 ? 6.048 9.770 -14.871 1.00 91.69 113 THR A N 1
ATOM 866 C CA . THR A 1 113 ? 5.907 11.065 -14.204 1.00 91.69 113 THR A CA 1
ATOM 867 C C . THR A 1 113 ? 5.606 10.876 -12.719 1.00 91.69 113 THR A C 1
ATOM 869 O O . THR A 1 113 ? 6.283 11.478 -11.893 1.00 91.69 113 THR A O 1
ATOM 872 N N . HIS A 1 114 ? 4.686 9.978 -12.351 1.00 89.25 114 HIS A N 1
ATOM 873 C CA . HIS A 1 114 ? 4.430 9.651 -10.944 1.00 89.25 114 HIS A CA 1
ATOM 874 C C . HIS A 1 114 ? 5.674 9.088 -10.246 1.00 89.25 114 HIS A C 1
ATOM 876 O O . HIS A 1 114 ? 5.986 9.486 -9.125 1.00 89.25 114 HIS A O 1
ATOM 882 N N . PHE A 1 115 ? 6.423 8.210 -10.920 1.00 92.06 115 PHE A N 1
ATOM 883 C CA . PHE A 1 115 ? 7.659 7.651 -10.378 1.00 92.06 115 PHE A CA 1
ATOM 884 C C . PHE A 1 115 ? 8.720 8.730 -10.122 1.00 92.06 115 PHE A C 1
ATOM 886 O O . PHE A 1 115 ? 9.268 8.813 -9.025 1.00 92.06 115 PHE A O 1
ATOM 893 N N . THR A 1 116 ? 8.985 9.594 -11.103 1.00 91.56 116 THR A N 1
ATOM 894 C CA . THR A 1 116 ? 9.994 10.657 -10.969 1.00 91.56 116 THR A CA 1
ATOM 895 C C . THR A 1 116 ? 9.582 11.747 -9.980 1.00 91.56 116 THR A C 1
ATOM 897 O O . THR A 1 116 ? 10.435 12.223 -9.234 1.00 91.56 116 THR A O 1
ATOM 900 N N . GLN A 1 117 ? 8.291 12.088 -9.896 1.00 89.88 117 GLN A N 1
ATOM 901 C CA . GLN A 1 117 ? 7.753 12.970 -8.853 1.00 89.88 117 GLN A CA 1
ATOM 902 C C . GLN A 1 117 ? 7.974 12.379 -7.458 1.00 89.88 117 GLN A C 1
ATOM 904 O O . GLN A 1 117 ? 8.502 13.064 -6.589 1.00 89.88 117 GLN A O 1
ATOM 909 N N . ALA A 1 118 ? 7.670 11.094 -7.258 1.00 87.88 118 ALA A N 1
ATOM 910 C CA . ALA A 1 118 ? 7.894 10.436 -5.974 1.00 87.88 118 ALA A CA 1
ATOM 911 C C . ALA A 1 118 ? 9.383 10.414 -5.574 1.00 87.88 118 ALA A C 1
ATOM 913 O O . ALA A 1 118 ? 9.703 10.599 -4.402 1.00 87.88 118 ALA A O 1
ATOM 914 N N . LEU A 1 119 ? 10.303 10.222 -6.529 1.00 87.94 119 LEU A N 1
ATOM 915 C CA . LEU A 1 119 ? 11.748 10.303 -6.270 1.00 87.94 119 LEU A CA 1
ATOM 916 C C . LEU A 1 119 ? 12.205 11.729 -5.929 1.00 87.94 119 LEU A C 1
ATOM 918 O O . LEU A 1 119 ? 13.025 11.913 -5.029 1.00 87.94 119 LEU A O 1
ATOM 922 N N . ALA A 1 120 ? 11.673 12.739 -6.621 1.00 86.50 120 ALA A N 1
ATOM 923 C CA . ALA A 1 120 ? 11.973 14.137 -6.332 1.00 86.50 120 ALA A CA 1
ATOM 924 C C . ALA A 1 120 ? 11.457 14.535 -4.940 1.00 86.50 120 ALA A C 1
ATOM 926 O O . ALA A 1 120 ? 12.207 15.101 -4.143 1.00 86.50 120 ALA A O 1
ATOM 927 N N . ASP A 1 121 ? 10.226 14.155 -4.599 1.00 82.75 121 ASP A N 1
ATOM 928 C CA . ASP A 1 121 ? 9.637 14.400 -3.281 1.00 82.75 121 ASP A CA 1
ATOM 929 C C . ASP A 1 121 ? 10.422 13.697 -2.167 1.00 82.75 121 ASP A C 1
ATOM 931 O O . ASP A 1 121 ? 10.626 14.280 -1.103 1.00 82.75 121 ASP A O 1
ATOM 935 N N . ALA A 1 122 ? 10.921 12.479 -2.407 1.00 80.75 122 ALA A N 1
ATOM 936 C CA . ALA A 1 122 ? 11.784 11.756 -1.470 1.00 80.75 122 ALA A CA 1
ATOM 937 C C . ALA A 1 122 ? 13.079 12.522 -1.140 1.00 80.75 122 ALA A C 1
ATOM 939 O O . ALA A 1 122 ? 13.599 12.421 -0.028 1.00 80.75 122 ALA A O 1
ATOM 940 N N . SER A 1 123 ? 13.599 13.310 -2.087 1.00 72.56 123 SER A N 1
ATOM 941 C CA . SER A 1 123 ? 14.758 14.178 -1.851 1.00 72.56 123 SER A CA 1
ATOM 942 C C . SER A 1 123 ? 14.392 15.461 -1.081 1.00 72.56 123 SER A C 1
ATOM 944 O O . SER A 1 123 ? 15.173 15.921 -0.246 1.00 72.56 123 SER A O 1
ATOM 946 N N . LEU A 1 124 ? 13.183 16.001 -1.301 1.00 59.31 124 LEU A N 1
ATOM 947 C CA . LEU A 1 124 ? 12.708 17.299 -0.794 1.00 59.31 124 LEU A CA 1
ATOM 948 C C . LEU A 1 124 ? 11.998 17.239 0.571 1.00 59.31 124 LEU A C 1
ATOM 950 O O . LEU A 1 124 ? 12.111 18.194 1.342 1.00 59.31 124 LEU A O 1
ATOM 954 N N . ARG A 1 125 ? 11.302 16.141 0.916 1.00 57.59 125 ARG A N 1
ATOM 955 C CA . ARG A 1 125 ? 10.583 15.969 2.207 1.00 57.59 125 ARG A CA 1
ATOM 956 C C . ARG A 1 125 ? 11.492 16.061 3.437 1.00 57.59 125 ARG A C 1
ATOM 958 O O . ARG A 1 125 ? 11.008 16.271 4.543 1.00 57.59 125 ARG A O 1
ATOM 965 N N . ASN A 1 126 ? 12.805 15.982 3.238 1.00 50.81 126 ASN A N 1
ATOM 966 C CA . ASN A 1 126 ? 13.805 16.204 4.277 1.00 50.81 126 ASN A CA 1
ATOM 967 C C . ASN A 1 126 ? 14.081 17.694 4.573 1.00 50.81 126 ASN A C 1
ATOM 969 O O . ASN A 1 126 ? 14.759 17.989 5.553 1.00 50.81 126 ASN A O 1
ATOM 973 N N . MET A 1 127 ? 13.578 18.632 3.755 1.00 38.00 127 MET A N 1
ATOM 974 C CA . MET A 1 127 ? 13.861 20.074 3.873 1.00 38.00 127 MET A CA 1
ATOM 975 C C . MET A 1 127 ? 12.638 20.950 4.186 1.00 38.00 127 MET A C 1
ATOM 977 O O . MET A 1 127 ? 12.814 22.094 4.601 1.00 38.00 127 MET A O 1
ATOM 981 N N . VAL A 1 128 ? 11.409 20.453 4.016 1.00 38.59 128 VAL A N 1
ATOM 982 C CA . VAL A 1 128 ? 10.182 21.240 4.232 1.00 38.59 128 VAL A CA 1
ATOM 983 C C . VAL A 1 128 ? 9.263 20.517 5.209 1.00 38.59 128 VAL A C 1
ATOM 985 O O . VAL A 1 128 ? 8.926 19.351 5.020 1.00 38.59 128 VAL A O 1
ATOM 988 N N . GLN A 1 129 ? 8.867 21.234 6.264 1.00 41.03 129 GLN A N 1
ATOM 989 C CA . GLN A 1 129 ? 7.872 20.820 7.250 1.00 41.03 129 GLN A CA 1
ATOM 990 C C . GLN A 1 129 ? 6.619 20.297 6.535 1.00 41.03 129 GLN A C 1
ATOM 992 O O . GLN A 1 129 ? 5.874 21.066 5.934 1.00 41.03 129 GLN A O 1
ATOM 997 N N . ALA A 1 130 ? 6.403 18.983 6.577 1.00 34.97 130 ALA A N 1
ATOM 998 C CA . ALA A 1 130 ? 5.248 18.366 5.950 1.00 34.97 130 ALA A CA 1
ATOM 999 C C . ALA A 1 130 ? 3.963 18.754 6.702 1.00 34.97 130 ALA A C 1
ATOM 1001 O O . ALA A 1 130 ? 3.744 18.337 7.848 1.00 34.97 130 ALA A O 1
ATOM 1002 N N . GLU A 1 131 ? 3.088 19.507 6.029 1.00 31.08 131 GLU A N 1
ATOM 1003 C CA . GLU A 1 131 ? 1.654 19.300 6.214 1.00 31.08 131 GLU A CA 1
ATOM 1004 C C . GLU A 1 131 ? 1.324 17.850 5.820 1.00 31.08 131 GLU A C 1
ATOM 1006 O O . GLU A 1 131 ? 1.897 17.327 4.859 1.00 31.08 131 GLU A O 1
ATOM 1011 N N . PRO A 1 132 ? 0.459 17.159 6.577 1.00 38.06 132 PRO A N 1
ATOM 1012 C CA . PRO A 1 132 ? 0.141 15.768 6.306 1.00 38.06 132 PRO A CA 1
ATOM 1013 C C . PRO A 1 132 ? -0.718 15.677 5.037 1.00 38.06 132 PRO A C 1
ATOM 1015 O O . PRO A 1 132 ? -1.922 15.914 5.090 1.00 38.06 132 PRO A O 1
ATOM 1018 N N . GLU A 1 133 ? -0.115 15.328 3.895 1.00 33.12 133 GLU A N 1
ATOM 1019 C CA . GLU A 1 133 ? -0.888 14.825 2.756 1.00 33.12 133 GLU A CA 1
ATOM 1020 C C . GLU A 1 133 ? -1.465 13.451 3.122 1.00 33.12 133 GLU A C 1
ATOM 1022 O O . GLU A 1 133 ? -0.764 12.526 3.535 1.00 33.12 133 GLU A O 1
ATOM 1027 N N . GLN A 1 134 ? -2.789 13.397 3.050 1.00 40.22 134 GLN A N 1
ATOM 1028 C CA . GLN A 1 134 ? -3.672 12.387 3.601 1.00 40.22 134 GLN A CA 1
ATOM 1029 C C . GLN A 1 134 ? -3.952 11.326 2.533 1.00 40.22 134 GLN A C 1
ATOM 1031 O O . GLN A 1 134 ? -4.945 11.436 1.833 1.00 40.22 134 GLN A O 1
ATOM 1036 N N . ASP A 1 135 ? -3.079 10.324 2.402 1.00 31.16 135 ASP A N 1
ATOM 1037 C CA . ASP A 1 135 ? -3.287 9.177 1.499 1.00 31.16 135 ASP A CA 1
ATOM 1038 C C . ASP A 1 135 ? -2.732 7.871 2.108 1.00 31.16 135 ASP A C 1
ATOM 1040 O O . ASP A 1 135 ? -1.912 7.169 1.520 1.00 31.16 135 ASP A O 1
ATOM 1044 N N . THR A 1 136 ? -3.180 7.518 3.317 1.00 32.22 136 THR A N 1
ATOM 1045 C CA . THR A 1 136 ? -3.053 6.144 3.835 1.00 32.22 136 THR A CA 1
ATOM 1046 C C . THR A 1 136 ? -4.427 5.624 4.252 1.00 32.22 136 THR A C 1
ATOM 1048 O O . THR A 1 136 ? -4.898 5.807 5.373 1.00 32.22 136 THR A O 1
ATOM 1051 N N . SER A 1 137 ? -5.114 4.973 3.313 1.00 37.03 137 SER A N 1
ATOM 1052 C CA . SER A 1 137 ? -6.352 4.239 3.573 1.00 37.03 137 SER A CA 1
ATOM 1053 C C . SER A 1 137 ? -6.052 2.997 4.423 1.00 37.03 137 SER A C 1
ATOM 1055 O O . SER A 1 137 ? -5.815 1.914 3.896 1.00 37.03 137 SER A O 1
ATOM 1057 N N . GLY A 1 138 ? -6.038 3.159 5.745 1.00 45.44 138 GLY A N 1
ATOM 1058 C CA . GLY A 1 138 ? -5.832 2.081 6.714 1.00 45.44 138 GLY A CA 1
ATOM 1059 C C . GLY A 1 138 ? -6.575 2.342 8.025 1.00 45.44 138 GLY A C 1
ATOM 1060 O O . GLY A 1 138 ? -7.211 3.379 8.194 1.00 45.44 138 GLY A O 1
ATOM 1061 N N . TRP A 1 139 ? -6.479 1.426 8.994 1.00 45.78 139 TRP A N 1
ATOM 1062 C CA . TRP A 1 139 ? -7.038 1.599 10.351 1.00 45.78 139 TRP A CA 1
ATOM 1063 C C . TRP A 1 139 ? -6.578 2.906 11.029 1.00 45.78 139 TRP A C 1
ATOM 1065 O O . TRP A 1 139 ? -7.301 3.476 11.845 1.00 45.78 139 TRP A O 1
ATOM 1075 N N . PHE A 1 140 ? -5.417 3.437 10.637 1.00 45.94 140 PHE A N 1
ATOM 1076 C CA . PHE A 1 140 ? -4.959 4.762 11.048 1.00 45.94 140 PHE A CA 1
ATOM 1077 C C . PHE A 1 140 ? -5.870 5.902 10.591 1.00 45.94 140 PHE A C 1
ATOM 1079 O O . PHE A 1 140 ? -6.021 6.840 11.357 1.00 45.94 140 PHE A O 1
ATOM 1086 N N . ASP A 1 141 ? -6.553 5.809 9.448 1.00 50.19 141 ASP A N 1
ATOM 1087 C CA . ASP A 1 141 ? -7.581 6.779 9.040 1.00 50.19 141 ASP A CA 1
ATOM 1088 C C . ASP A 1 141 ? -8.837 6.656 9.917 1.00 50.19 141 ASP A C 1
ATOM 1090 O O . ASP A 1 141 ? -9.453 7.659 10.252 1.00 50.19 141 ASP A O 1
ATOM 1094 N N . VAL A 1 142 ? -9.187 5.454 10.394 1.00 48.00 142 VAL A N 1
ATOM 1095 C CA . VAL A 1 142 ? -10.263 5.280 11.392 1.00 48.00 142 VAL A CA 1
ATOM 1096 C C . VAL A 1 142 ? -9.857 5.917 12.721 1.00 48.00 142 VAL A C 1
ATOM 1098 O O . VAL A 1 142 ? -10.615 6.714 13.267 1.00 48.00 142 VAL A O 1
ATOM 1101 N N . LEU A 1 143 ? -8.645 5.650 13.217 1.00 47.94 143 LEU A N 1
ATOM 1102 C CA . LEU A 1 143 ? -8.127 6.275 14.439 1.00 47.94 143 LEU A CA 1
ATOM 1103 C C . LEU A 1 143 ? -7.948 7.788 14.286 1.00 47.94 143 LEU A C 1
ATOM 1105 O O . LEU A 1 143 ? -8.231 8.525 15.226 1.00 47.94 143 LEU A O 1
ATOM 1109 N N . GLN A 1 144 ? -7.548 8.265 13.107 1.00 47.72 144 GLN A N 1
ATOM 1110 C CA . GLN A 1 144 ? -7.360 9.679 12.811 1.00 47.72 144 GLN A CA 1
ATOM 1111 C C . GLN A 1 144 ? -8.701 10.393 12.634 1.00 47.72 144 GLN A C 1
ATOM 1113 O O . GLN A 1 144 ? -8.845 11.483 13.179 1.00 47.72 144 GLN A O 1
ATOM 1118 N N . LYS A 1 145 ? -9.708 9.771 12.005 1.00 50.16 145 LYS A N 1
ATOM 1119 C CA . LYS A 1 145 ? -11.106 10.241 11.975 1.00 50.16 145 LYS A CA 1
ATOM 1120 C C . LYS A 1 145 ? -11.693 10.308 13.376 1.00 50.16 145 LYS A C 1
ATOM 1122 O O . LYS A 1 145 ? -12.304 11.309 13.740 1.00 50.16 145 LYS A O 1
ATOM 1127 N N . VAL A 1 146 ? -11.436 9.297 14.199 1.00 45.16 146 VAL A N 1
ATOM 1128 C CA . VAL A 1 146 ? -11.822 9.290 15.613 1.00 45.16 146 VAL A CA 1
ATOM 1129 C C . VAL A 1 146 ? -11.025 10.339 16.409 1.00 45.16 146 VAL A C 1
ATOM 1131 O O . VAL A 1 146 ? -11.570 10.973 17.306 1.00 45.16 146 VAL A O 1
ATOM 1134 N N . SER A 1 147 ? -9.777 10.637 16.035 1.00 42.03 147 SER A N 1
ATOM 1135 C CA . SER A 1 147 ? -8.964 11.715 16.624 1.00 42.03 147 SER A CA 1
ATOM 1136 C C . SER A 1 147 ? -9.442 13.114 16.225 1.00 42.03 147 SER A C 1
ATOM 1138 O O . SER A 1 147 ? -9.463 14.023 17.055 1.00 42.03 147 SER A O 1
ATOM 1140 N N . SER A 1 148 ? -9.873 13.300 14.973 1.00 43.25 148 SER A N 1
ATOM 1141 C CA . SER A 1 148 ? -10.502 14.535 14.521 1.00 43.25 148 SER A CA 1
ATOM 1142 C C . SER A 1 148 ? -11.860 14.690 15.184 1.00 43.25 148 SER A C 1
ATOM 1144 O O . SER A 1 148 ? -12.170 15.783 15.632 1.00 43.25 148 SER A O 1
ATOM 1146 N N . GLN A 1 149 ? -12.611 13.603 15.383 1.00 45.97 149 GLN A N 1
ATOM 1147 C CA . GLN A 1 149 ? -13.823 13.605 16.200 1.00 45.97 149 GLN A CA 1
ATOM 1148 C C . GLN A 1 149 ? -13.528 13.917 17.672 1.00 45.97 149 GLN A C 1
ATOM 1150 O O . GLN A 1 149 ? -14.301 14.644 18.277 1.00 45.97 149 GLN A O 1
ATOM 1155 N N . LEU A 1 150 ? -12.405 13.474 18.248 1.00 44.69 150 LEU A N 1
ATOM 1156 C CA . LEU A 1 150 ? -11.975 13.860 19.600 1.00 44.69 150 LEU A CA 1
ATOM 1157 C C . LEU A 1 150 ? -11.653 15.362 19.686 1.00 44.69 150 LEU A C 1
ATOM 1159 O O . LEU A 1 150 ? -12.145 16.043 20.587 1.00 44.69 150 LEU A O 1
ATOM 1163 N N . LYS A 1 151 ? -10.881 15.902 18.731 1.00 43.56 151 LYS A N 1
ATOM 1164 C CA . LYS A 1 151 ? -10.540 17.338 18.655 1.00 43.56 151 LYS A CA 1
ATOM 1165 C C . LYS A 1 151 ? -11.759 18.222 18.371 1.00 43.56 151 LYS A C 1
ATOM 1167 O O . LYS A 1 151 ? -11.868 19.295 18.955 1.00 43.56 151 LYS A O 1
ATOM 1172 N N . VAL A 1 152 ? -12.679 17.764 17.523 1.00 43.66 152 VAL A N 1
ATOM 1173 C CA . VAL A 1 152 ? -13.918 18.469 17.161 1.00 43.66 152 VAL A CA 1
ATOM 1174 C C . VAL A 1 152 ? -14.990 18.313 18.244 1.00 43.66 152 VAL A C 1
ATOM 1176 O O . VAL A 1 152 ? -15.719 19.257 18.510 1.00 43.66 152 VAL A O 1
ATOM 1179 N N . SER A 1 153 ? -15.058 17.186 18.957 1.00 40.16 153 SER A N 1
ATOM 1180 C CA . SER A 1 153 ? -15.935 17.006 20.128 1.00 40.16 153 SER A CA 1
ATOM 1181 C C . SER A 1 153 ? -15.555 17.984 21.245 1.00 40.16 153 SER A C 1
ATOM 1183 O O . SER A 1 153 ? -16.416 18.649 21.818 1.00 40.16 153 SER A O 1
ATOM 1185 N N . LEU A 1 154 ? -14.253 18.191 21.480 1.00 40.31 154 LEU A N 1
ATOM 1186 C CA . LEU A 1 154 ? -13.746 19.209 22.407 1.00 40.31 154 LEU A CA 1
ATOM 1187 C C . LEU A 1 154 ? -14.202 20.642 22.055 1.00 40.31 154 LEU A C 1
ATOM 1189 O O . LEU A 1 154 ? -14.478 21.426 22.966 1.00 40.31 154 LEU A O 1
ATOM 1193 N N . THR A 1 155 ? -14.304 20.994 20.767 1.00 39.06 155 THR A N 1
ATOM 1194 C CA . THR A 1 155 ? -14.667 22.349 20.307 1.00 39.06 155 THR A CA 1
ATOM 1195 C C . THR A 1 155 ? -16.170 22.537 20.051 1.00 39.06 155 THR A C 1
ATOM 1197 O O . THR A 1 155 ? -16.710 23.596 20.374 1.00 39.06 155 THR A O 1
ATOM 1200 N N . ASN A 1 156 ? -16.892 21.524 19.568 1.00 39.50 156 ASN A N 1
ATOM 1201 C CA . ASN A 1 156 ? -18.334 21.593 19.290 1.00 39.50 156 ASN A CA 1
ATOM 1202 C C . ASN A 1 156 ? -19.200 21.423 20.544 1.00 39.50 156 ASN A C 1
ATOM 1204 O O . ASN A 1 156 ? -20.240 22.079 20.651 1.00 39.50 156 ASN A O 1
ATOM 1208 N N . VAL A 1 157 ? -18.738 20.685 21.563 1.00 41.25 157 VAL A N 1
ATOM 1209 C CA . VAL A 1 157 ? -19.378 20.693 22.896 1.00 41.25 157 VAL A CA 1
ATOM 1210 C C . VAL A 1 157 ? -19.347 22.103 23.513 1.00 41.25 157 VAL A C 1
ATOM 1212 O O . VAL A 1 157 ? -20.195 22.448 24.339 1.00 41.25 157 VAL A O 1
ATOM 1215 N N . ALA A 1 158 ? -18.415 22.968 23.087 1.00 36.59 158 ALA A N 1
ATOM 1216 C CA . ALA A 1 158 ? -18.405 24.375 23.480 1.00 36.59 158 ALA A CA 1
ATOM 1217 C C . ALA A 1 158 ? -19.410 25.248 22.696 1.00 36.59 158 ALA A C 1
ATOM 1219 O O . ALA A 1 158 ? -19.869 26.243 23.257 1.00 36.59 158 ALA A O 1
ATOM 1220 N N . ARG A 1 159 ? -19.796 24.879 21.461 1.00 42.50 159 ARG A N 1
ATOM 1221 C CA . ARG A 1 159 ? -20.787 25.613 20.643 1.00 42.50 159 ARG A CA 1
ATOM 1222 C C . ARG A 1 159 ? -22.243 25.300 21.030 1.00 42.50 159 ARG A C 1
ATOM 1224 O O . ARG A 1 159 ? -23.068 26.206 21.005 1.00 42.50 159 ARG A O 1
ATOM 1231 N N . HIS A 1 160 ? -22.550 24.089 21.506 1.00 45.22 160 HIS A N 1
ATOM 1232 C CA . HIS A 1 160 ? -23.899 23.687 21.963 1.00 45.22 160 HIS A CA 1
ATOM 1233 C C . HIS A 1 160 ? -24.127 23.823 23.485 1.00 45.22 160 HIS A C 1
ATOM 1235 O O . HIS A 1 160 ? -24.845 23.036 24.102 1.00 45.22 160 HIS A O 1
ATOM 1241 N N . ARG A 1 161 ? -23.539 24.839 24.137 1.00 43.91 161 ARG A N 1
ATOM 1242 C CA . ARG A 1 161 ? -23.666 25.048 25.599 1.00 43.91 161 ARG A CA 1
ATOM 1243 C C . ARG A 1 161 ? -25.098 25.309 26.106 1.00 43.91 161 ARG A C 1
ATOM 1245 O O . ARG A 1 161 ? -25.296 25.242 27.317 1.00 43.91 161 ARG A O 1
ATOM 1252 N N . ALA A 1 162 ? -26.069 25.580 25.232 1.00 39.81 162 ALA A N 1
ATOM 1253 C CA . ALA A 1 162 ? -27.448 25.902 25.614 1.00 39.81 162 ALA A CA 1
ATOM 1254 C C . ALA A 1 162 ? -28.309 24.681 26.028 1.00 39.81 162 ALA A C 1
ATOM 1256 O O . ALA A 1 162 ? -29.244 24.865 26.799 1.00 39.81 162 ALA A O 1
ATOM 1257 N N . ASP A 1 163 ? -27.956 23.446 25.632 1.00 51.81 163 ASP A N 1
ATOM 1258 C CA . ASP A 1 163 ? -28.806 22.243 25.812 1.00 51.81 163 ASP A CA 1
ATOM 1259 C C . ASP A 1 163 ? -28.235 21.162 26.758 1.00 51.81 163 ASP A C 1
ATOM 1261 O O . ASP A 1 163 ? -28.656 20.002 26.743 1.00 51.81 163 ASP A O 1
ATOM 1265 N N . LYS A 1 164 ? -27.290 21.509 27.644 1.00 52.25 164 LYS A N 1
ATOM 1266 C CA . LYS A 1 164 ? -26.662 20.538 28.571 1.00 52.25 164 LYS A CA 1
ATOM 1267 C C . LYS A 1 164 ? -27.661 19.742 29.428 1.00 52.25 164 LYS A C 1
ATOM 1269 O O . LYS A 1 164 ? -27.426 18.563 29.690 1.00 52.25 164 LYS A O 1
ATOM 1274 N N . ASN A 1 165 ? -28.766 20.361 29.849 1.00 54.31 165 ASN A N 1
ATOM 1275 C CA . ASN A 1 165 ? -29.780 19.696 30.677 1.00 54.31 165 ASN A CA 1
ATOM 1276 C C . ASN A 1 165 ? -30.653 18.718 29.872 1.00 54.31 165 ASN A C 1
ATOM 1278 O O . ASN A 1 165 ? -31.010 17.662 30.390 1.00 54.31 165 ASN A O 1
ATOM 1282 N N . ALA A 1 166 ? -30.962 19.029 28.609 1.00 57.56 166 ALA A N 1
ATOM 1283 C CA . ALA A 1 166 ? -31.727 18.140 27.736 1.00 57.56 166 ALA A CA 1
ATOM 1284 C C . ALA A 1 166 ? -30.902 16.900 27.361 1.00 57.56 166 ALA A C 1
ATOM 1286 O O . ALA A 1 166 ? -31.385 15.777 27.479 1.00 57.56 166 ALA A O 1
ATOM 1287 N N . ILE A 1 167 ? -29.623 17.090 27.022 1.00 62.38 167 ILE A N 1
ATOM 1288 C CA . ILE A 1 167 ? -28.694 15.998 26.695 1.00 62.38 167 ILE A CA 1
ATOM 1289 C C . ILE A 1 167 ? -28.526 15.041 27.883 1.00 62.38 167 ILE A C 1
ATOM 1291 O O . ILE A 1 167 ? -28.587 13.827 27.706 1.00 62.38 167 ILE A O 1
ATOM 1295 N N . HIS A 1 168 ? -28.390 15.560 29.108 1.00 65.31 168 HIS A N 1
ATOM 1296 C CA . HIS A 1 168 ? -28.293 14.717 30.303 1.00 65.31 168 HIS A CA 1
ATOM 1297 C C . HIS A 1 168 ? -29.558 13.870 30.540 1.00 65.31 168 HIS A C 1
ATOM 1299 O O . HIS A 1 168 ? -29.463 12.718 30.967 1.00 65.31 168 HIS A O 1
ATOM 1305 N N . ASN A 1 169 ? -30.743 14.409 30.236 1.00 70.25 169 ASN A N 1
ATOM 1306 C CA . ASN A 1 169 ? -31.991 13.647 30.299 1.00 70.25 169 ASN A CA 1
ATOM 1307 C C . ASN A 1 169 ? -32.046 12.562 29.217 1.00 70.25 169 ASN A C 1
ATOM 1309 O O . ASN A 1 169 ? -32.424 11.434 29.526 1.00 70.25 169 ASN A O 1
ATOM 1313 N N . TYR A 1 170 ? -31.590 12.857 27.994 1.00 73.56 170 TYR A N 1
ATOM 1314 C CA . TYR A 1 170 ? -31.512 11.854 26.933 1.00 73.56 170 TYR A CA 1
ATOM 1315 C C . TYR A 1 170 ? -30.550 10.717 27.284 1.00 73.56 170 TYR A C 1
ATOM 1317 O O . TYR A 1 170 ? -30.921 9.567 27.096 1.00 73.56 170 TYR A O 1
ATOM 1325 N N . ILE A 1 171 ? -29.374 10.993 27.866 1.00 76.31 171 ILE A N 1
ATOM 1326 C CA . ILE A 1 171 ? -28.396 9.958 28.268 1.00 76.31 171 ILE A CA 1
ATOM 1327 C C . ILE A 1 171 ? -29.025 8.905 29.192 1.00 76.31 171 ILE A C 1
ATOM 1329 O O . ILE A 1 171 ? -28.779 7.712 29.018 1.00 76.31 171 ILE A O 1
ATOM 1333 N N . ARG A 1 172 ? -29.878 9.320 30.138 1.00 80.56 172 ARG A N 1
ATOM 1334 C CA . ARG A 1 172 ? -30.565 8.392 31.055 1.00 80.56 172 ARG A CA 1
ATOM 1335 C C . ARG A 1 172 ? -31.486 7.408 30.330 1.00 80.56 172 ARG A C 1
ATOM 1337 O O . ARG A 1 172 ? -31.654 6.284 30.789 1.00 80.56 172 ARG A O 1
ATOM 1344 N N . LEU A 1 173 ? -32.046 7.783 29.179 1.00 84.81 173 LEU A N 1
ATOM 1345 C CA . LEU A 1 173 ? -32.901 6.890 28.387 1.00 84.81 173 LEU A CA 1
ATOM 1346 C C . LEU A 1 173 ? -32.118 5.723 27.766 1.00 84.81 173 LEU A C 1
ATOM 1348 O O . LEU A 1 173 ? -32.694 4.666 27.510 1.00 84.81 173 LEU A O 1
ATOM 1352 N N . PHE A 1 174 ? -30.810 5.888 27.547 1.00 88.06 174 PHE A N 1
ATOM 1353 C CA . PHE A 1 174 ? -29.945 4.845 26.988 1.00 88.06 174 PHE A CA 1
ATOM 1354 C C . PHE A 1 174 ? -29.504 3.816 28.031 1.00 88.06 174 PHE A C 1
ATOM 1356 O O . PHE A 1 174 ? -29.189 2.681 27.666 1.00 88.06 174 PHE A O 1
ATOM 1363 N N . GLU A 1 175 ? -29.506 4.180 29.316 1.00 87.06 175 GLU A N 1
ATOM 1364 C CA . GLU A 1 175 ? -28.999 3.362 30.422 1.00 87.06 175 GLU A CA 1
ATOM 1365 C C . GLU A 1 175 ? -29.522 1.908 30.400 1.00 87.06 175 GLU A C 1
ATOM 1367 O O . GLU A 1 175 ? -28.700 0.988 30.452 1.00 87.06 175 GLU A O 1
ATOM 1372 N N . PRO A 1 176 ? -30.830 1.628 30.198 1.00 88.75 176 PRO A N 1
ATOM 1373 C CA . PRO A 1 176 ? -31.325 0.253 30.170 1.00 88.75 176 PRO A CA 1
ATOM 1374 C C . PRO A 1 176 ? -30.757 -0.586 29.019 1.00 88.75 176 PRO A C 1
ATOM 1376 O O . PRO A 1 176 ? -30.531 -1.784 29.198 1.00 88.75 176 PRO A O 1
ATOM 1379 N N . LEU A 1 177 ? -30.545 0.008 27.838 1.00 90.81 177 LEU A N 1
ATOM 1380 C CA . LEU A 1 177 ? -29.956 -0.700 26.697 1.00 90.81 177 LEU A CA 1
ATOM 1381 C C . LEU A 1 177 ? -28.453 -0.884 26.880 1.00 90.81 177 LEU A C 1
ATOM 1383 O O . LEU A 1 177 ? -27.952 -1.966 26.585 1.00 90.81 177 LEU A O 1
ATOM 1387 N N . VAL A 1 178 ? -27.750 0.122 27.405 1.00 91.50 178 VAL A N 1
ATOM 1388 C CA . VAL A 1 178 ? -26.309 0.031 27.679 1.00 91.50 178 VAL A CA 1
ATOM 1389 C C . VAL A 1 178 ? -26.035 -1.058 28.719 1.00 91.50 178 VAL A C 1
ATOM 1391 O O . VAL A 1 178 ? -25.217 -1.939 28.473 1.00 91.50 178 VAL A O 1
ATOM 1394 N N . ILE A 1 179 ? -26.787 -1.100 29.825 1.00 90.50 179 ILE A N 1
ATOM 1395 C CA . ILE A 1 179 ? -26.673 -2.171 30.831 1.00 90.50 179 ILE A CA 1
ATOM 1396 C C . ILE A 1 179 ? -26.984 -3.542 30.215 1.00 90.50 179 ILE A C 1
ATOM 1398 O O . ILE A 1 179 ? -26.312 -4.531 30.514 1.00 90.50 179 ILE A O 1
ATOM 1402 N N . LYS A 1 180 ? -27.996 -3.629 29.341 1.00 92.00 180 LYS A N 1
ATOM 1403 C CA . LYS A 1 180 ? -28.336 -4.880 28.647 1.00 92.00 180 LYS A CA 1
ATOM 1404 C C . LYS A 1 180 ? -27.205 -5.330 27.716 1.00 92.00 180 LYS A C 1
ATOM 1406 O O . LYS A 1 180 ? -26.886 -6.515 27.704 1.00 92.00 180 LYS A O 1
ATOM 1411 N N . ALA A 1 181 ? -26.565 -4.403 27.006 1.00 94.12 181 ALA A N 1
ATOM 1412 C CA . ALA A 1 181 ? -25.403 -4.664 26.161 1.00 94.12 181 ALA A CA 1
ATOM 1413 C C . ALA A 1 181 ? -24.188 -5.145 26.972 1.00 94.12 181 ALA A C 1
ATOM 1415 O O . ALA A 1 181 ? -23.583 -6.155 26.616 1.00 94.12 181 ALA A O 1
ATOM 1416 N N . LEU A 1 182 ? -23.900 -4.503 28.110 1.00 93.88 182 LEU A N 1
ATOM 1417 C CA . LEU A 1 182 ? -22.846 -4.914 29.046 1.00 93.88 182 LEU A CA 1
ATOM 1418 C C . LEU A 1 182 ? -23.069 -6.336 29.581 1.00 93.88 182 LEU A C 1
ATOM 1420 O O . LEU A 1 182 ? -22.154 -7.156 29.574 1.00 93.88 182 LEU A O 1
ATOM 1424 N N . LYS A 1 183 ? -24.299 -6.668 29.990 1.00 93.00 183 LYS A N 1
ATOM 1425 C CA . LYS A 1 183 ? -24.659 -8.027 30.439 1.00 93.00 183 LYS A CA 1
ATOM 1426 C C . LYS A 1 183 ? -24.585 -9.056 29.309 1.00 93.00 183 LYS A C 1
ATOM 1428 O O . LYS A 1 183 ? -24.197 -10.201 29.532 1.00 93.00 183 LYS A O 1
ATOM 1433 N N . GLN A 1 184 ? -24.958 -8.668 28.092 1.00 93.94 184 GLN A N 1
ATOM 1434 C CA . GLN A 1 184 ? -24.873 -9.558 26.939 1.00 93.94 184 GLN A CA 1
ATOM 1435 C C . GLN A 1 184 ? -23.413 -9.841 26.558 1.00 93.94 184 GLN A C 1
ATOM 1437 O O . GLN A 1 184 ? -23.099 -10.964 26.178 1.00 93.94 184 GLN A O 1
ATOM 1442 N N . TYR A 1 185 ? -22.508 -8.870 26.710 1.00 96.25 185 TYR A N 1
ATOM 1443 C CA . TYR A 1 185 ? -21.073 -9.051 26.461 1.00 96.25 185 TYR A CA 1
ATOM 1444 C C . TYR A 1 185 ? -20.468 -10.180 27.305 1.00 96.25 185 TYR A C 1
ATOM 1446 O O . TYR A 1 185 ? -19.695 -10.987 26.788 1.00 96.25 185 TYR A O 1
ATOM 1454 N N . THR A 1 186 ? -20.841 -10.258 28.588 1.00 94.56 186 THR A N 1
ATOM 1455 C CA . THR A 1 186 ? -20.285 -11.241 29.533 1.00 94.56 186 THR A CA 1
ATOM 1456 C C . THR A 1 186 ? -20.862 -12.648 29.374 1.00 94.56 186 THR A C 1
ATOM 1458 O O . THR A 1 186 ? -20.317 -13.601 29.927 1.00 94.56 186 THR A O 1
ATOM 1461 N N . THR A 1 187 ? -21.952 -12.795 28.618 1.00 94.81 187 THR A N 1
ATOM 1462 C CA . THR A 1 187 ? -22.678 -14.065 28.443 1.00 94.81 187 THR A CA 1
ATOM 1463 C C . THR A 1 187 ? -22.631 -14.604 27.013 1.00 94.81 187 THR A C 1
ATOM 1465 O O . THR A 1 187 ? -22.838 -15.796 26.799 1.00 94.81 187 THR A O 1
ATOM 1468 N N . THR A 1 188 ? -22.352 -13.751 26.026 1.00 93.88 188 THR A N 1
ATOM 1469 C CA . THR A 1 188 ? -22.284 -14.130 24.612 1.00 93.88 188 THR A CA 1
ATOM 1470 C C . THR A 1 188 ? -20.940 -14.754 24.233 1.00 93.88 188 THR A C 1
ATOM 1472 O O . THR A 1 188 ? -19.898 -14.428 24.797 1.00 93.88 188 THR A O 1
ATOM 1475 N N . THR A 1 189 ? -20.958 -15.599 23.203 1.00 92.69 189 THR A N 1
ATOM 1476 C CA . THR A 1 189 ? -19.765 -16.114 22.509 1.00 92.69 189 THR A CA 1
ATOM 1477 C C . THR A 1 189 ? -19.550 -15.464 21.139 1.00 92.69 189 THR A C 1
ATOM 1479 O O . THR A 1 189 ? -18.559 -15.753 20.474 1.00 92.69 189 THR A O 1
ATOM 1482 N N . SER A 1 190 ? -20.465 -14.591 20.696 1.00 92.38 190 SER A N 1
ATOM 1483 C CA . SER A 1 190 ? -20.339 -13.875 19.423 1.00 92.38 190 SER A CA 1
ATOM 1484 C C . SER A 1 190 ? -19.344 -12.722 19.544 1.00 92.38 190 SER A C 1
ATOM 1486 O O . SER A 1 190 ? -19.623 -11.712 20.196 1.00 92.38 190 SER A O 1
ATOM 1488 N N . VAL A 1 191 ? -18.210 -12.856 18.858 1.00 94.00 191 VAL A N 1
ATOM 1489 C CA . VAL A 1 191 ? -17.129 -11.862 18.861 1.00 94.00 191 VAL A CA 1
ATOM 1490 C C . VAL A 1 191 ? -17.556 -10.555 18.194 1.00 94.00 191 VAL A C 1
ATOM 1492 O O . VAL A 1 191 ? -17.234 -9.477 18.686 1.00 94.00 191 VAL A O 1
ATOM 1495 N N . HIS A 1 192 ? -18.358 -10.621 17.128 1.00 92.38 192 HIS A N 1
ATOM 1496 C CA . HIS A 1 192 ? -18.891 -9.427 16.463 1.00 92.38 192 HIS A CA 1
ATOM 1497 C C . HIS A 1 192 ? -19.768 -8.580 17.391 1.00 92.38 192 HIS A C 1
ATOM 1499 O O . HIS A 1 192 ? -19.659 -7.355 17.396 1.00 92.38 192 HIS A O 1
ATOM 1505 N N . LEU A 1 193 ? -20.608 -9.220 18.214 1.00 94.12 193 LEU A N 1
ATOM 1506 C CA . LEU A 1 193 ? -21.403 -8.504 19.208 1.00 94.12 193 LEU A CA 1
ATOM 1507 C C . LEU A 1 193 ? -20.510 -7.886 20.286 1.00 94.12 193 LEU A C 1
ATOM 1509 O O . LEU A 1 193 ? -20.698 -6.726 20.635 1.00 94.12 193 LEU A O 1
ATOM 1513 N N . GLN A 1 194 ? -19.530 -8.636 20.794 1.00 95.88 194 GLN A N 1
ATOM 1514 C CA . GLN A 1 194 ? -18.596 -8.123 21.796 1.00 95.88 194 GLN A CA 1
ATOM 1515 C C . GLN A 1 194 ? -17.824 -6.902 21.285 1.00 95.88 194 GLN A C 1
ATOM 1517 O O . GLN A 1 194 ? -17.768 -5.883 21.973 1.00 95.88 194 GLN A O 1
ATOM 1522 N N . ARG A 1 195 ? -17.319 -6.963 20.049 1.00 94.88 195 ARG A N 1
ATOM 1523 C CA . ARG A 1 195 ? -16.699 -5.825 19.365 1.00 94.88 195 ARG A CA 1
ATOM 1524 C C . ARG A 1 195 ? -17.630 -4.611 19.323 1.00 94.88 195 ARG A C 1
ATOM 1526 O O . ARG A 1 195 ? -17.228 -3.531 19.740 1.00 94.88 195 ARG A O 1
ATOM 1533 N N . GLN A 1 196 ? -18.877 -4.793 18.891 1.00 95.00 196 GLN A N 1
ATOM 1534 C CA . GLN A 1 196 ? -19.832 -3.689 18.783 1.00 95.00 196 GLN A CA 1
ATOM 1535 C C . GLN A 1 196 ? -20.170 -3.055 20.145 1.00 95.00 196 GLN A C 1
ATOM 1537 O O . GLN A 1 196 ? -20.392 -1.847 20.236 1.00 95.00 196 GLN A O 1
ATOM 1542 N N . VAL A 1 197 ? -20.198 -3.848 21.221 1.00 96.00 197 VAL A N 1
ATOM 1543 C CA . VAL A 1 197 ? -20.382 -3.324 22.583 1.00 96.00 197 VAL A CA 1
ATOM 1544 C C . VAL A 1 197 ? -19.156 -2.526 23.041 1.00 96.00 197 VAL A C 1
ATOM 1546 O O . VAL A 1 197 ? -19.329 -1.466 23.636 1.00 96.00 197 VAL A O 1
ATOM 1549 N N . LEU A 1 198 ? -17.932 -2.972 22.734 1.00 95.56 198 LEU A N 1
ATOM 1550 C CA . LEU A 1 198 ? -16.718 -2.190 23.013 1.00 95.56 198 LEU A CA 1
ATOM 1551 C C . LEU A 1 198 ? -16.715 -0.860 22.251 1.00 95.56 198 LEU A C 1
ATOM 1553 O O . LEU A 1 198 ? -16.365 0.161 22.837 1.00 95.56 198 LEU A O 1
ATOM 1557 N N . ASP A 1 199 ? -17.171 -0.847 20.996 1.00 92.25 199 ASP A N 1
ATOM 1558 C CA . ASP A 1 199 ? -17.293 0.378 20.195 1.00 92.25 199 ASP A CA 1
ATOM 1559 C C . ASP A 1 199 ? -18.318 1.359 20.788 1.00 92.25 199 ASP A C 1
ATOM 1561 O O . ASP A 1 199 ? -18.062 2.564 20.857 1.00 92.25 199 ASP A O 1
ATOM 1565 N N . LEU A 1 200 ? -19.452 0.852 21.287 1.00 93.25 200 LEU A N 1
ATOM 1566 C CA . LEU A 1 200 ? -20.430 1.659 22.021 1.00 93.25 200 LEU A CA 1
ATOM 1567 C C . LEU A 1 200 ? -19.813 2.274 23.288 1.00 93.25 200 LEU A C 1
ATOM 1569 O O . LEU A 1 200 ? -19.998 3.463 23.550 1.00 93.25 200 LEU A O 1
ATOM 1573 N N . LEU A 1 201 ? -19.074 1.490 24.077 1.00 92.25 201 LEU A N 1
ATOM 1574 C CA . LEU A 1 201 ? -18.443 1.983 25.306 1.00 92.25 201 LEU A CA 1
ATOM 1575 C C . LEU A 1 201 ? -17.334 2.987 25.023 1.00 92.25 201 LEU A C 1
ATOM 1577 O O . LEU A 1 201 ? -17.259 4.012 25.697 1.00 92.25 201 LEU A O 1
ATOM 1581 N N . ALA A 1 202 ? -16.513 2.728 24.008 1.00 89.94 202 ALA A N 1
ATOM 1582 C CA . ALA A 1 202 ? -15.500 3.662 23.550 1.00 89.94 202 ALA A CA 1
ATOM 1583 C C . ALA A 1 202 ? -16.136 5.010 23.182 1.00 89.94 202 ALA A C 1
ATOM 1585 O O . ALA A 1 202 ? -15.690 6.048 23.667 1.00 89.94 202 ALA A O 1
ATOM 1586 N N . GLN A 1 203 ? -17.234 5.005 22.419 1.00 88.94 203 GLN A N 1
ATOM 1587 C CA . GLN A 1 203 ? -17.970 6.227 22.093 1.00 88.94 203 GLN A CA 1
ATOM 1588 C C . GLN A 1 203 ? -18.527 6.929 23.340 1.00 88.94 203 GLN A C 1
ATOM 1590 O O . GLN A 1 203 ? -18.413 8.147 23.450 1.00 88.94 203 GLN A O 1
ATOM 1595 N N . LEU A 1 204 ? -19.112 6.199 24.294 1.00 88.44 204 LEU A N 1
ATOM 1596 C CA . LEU A 1 204 ? -19.640 6.790 25.531 1.00 88.44 204 LEU A CA 1
ATOM 1597 C C . LEU A 1 204 ? -18.539 7.477 26.355 1.00 88.44 204 LEU A C 1
ATOM 1599 O O . LEU A 1 204 ? -18.742 8.600 26.824 1.00 88.44 204 LEU A O 1
ATOM 1603 N N . VAL A 1 205 ? -17.363 6.851 26.470 1.00 86.31 205 VAL A N 1
ATOM 1604 C CA . VAL A 1 205 ? -16.189 7.449 27.128 1.00 86.31 205 VAL A CA 1
ATOM 1605 C C . VAL A 1 205 ? -15.742 8.714 26.385 1.00 86.31 205 VAL A C 1
ATOM 1607 O O . VAL A 1 205 ? -15.530 9.755 27.001 1.00 86.31 205 VAL A O 1
ATOM 1610 N N . GLN A 1 206 ? -15.687 8.688 25.051 1.00 84.00 206 GLN A N 1
ATOM 1611 C CA . GLN A 1 206 ? -15.335 9.867 24.244 1.00 84.00 206 GLN A CA 1
ATOM 1612 C C . GLN A 1 206 ? -16.337 11.020 24.374 1.00 84.00 206 GLN A C 1
ATOM 1614 O O . GLN A 1 206 ? -15.947 12.190 24.360 1.00 84.00 206 GLN A O 1
ATOM 1619 N N . LEU A 1 207 ? -17.623 10.704 24.540 1.00 81.88 207 LEU A N 1
ATOM 1620 C CA . LEU A 1 207 ? -18.686 11.668 24.834 1.00 81.88 207 LEU A CA 1
ATOM 1621 C C . LEU A 1 207 ? -18.658 12.166 26.292 1.00 81.88 207 LEU A C 1
ATOM 1623 O O . LEU A 1 207 ? -19.530 12.939 26.691 1.00 81.88 207 LEU A O 1
ATOM 1627 N N . ARG A 1 208 ? -17.641 11.775 27.076 1.00 81.50 208 ARG A N 1
ATOM 1628 C CA . ARG A 1 208 ? -17.431 12.139 28.486 1.00 81.50 208 ARG A CA 1
ATOM 1629 C C . ARG A 1 208 ? -18.557 11.676 29.409 1.00 81.50 208 ARG A C 1
ATOM 1631 O O . ARG A 1 208 ? -18.848 12.324 30.418 1.00 81.50 208 ARG A O 1
ATOM 1638 N N . VAL A 1 209 ? -19.197 10.558 29.071 1.00 83.06 209 VAL A N 1
ATOM 1639 C CA . VAL A 1 209 ? -20.085 9.860 30.002 1.00 83.06 209 VAL A CA 1
ATOM 1640 C C . VAL A 1 209 ? -19.215 9.208 31.070 1.00 83.06 209 VAL A C 1
ATOM 1642 O O . VAL A 1 209 ? -18.278 8.479 30.757 1.00 83.06 209 VAL A O 1
ATOM 1645 N N . ASN A 1 210 ? -19.517 9.477 32.340 1.00 81.25 210 ASN A N 1
ATOM 1646 C CA . ASN A 1 210 ? -18.726 8.958 33.450 1.00 81.25 210 ASN A CA 1
ATOM 1647 C C . ASN A 1 210 ? -18.804 7.423 33.494 1.00 81.25 210 ASN A C 1
ATOM 1649 O O . ASN A 1 210 ? -19.854 6.861 33.809 1.00 81.25 210 ASN A O 1
ATOM 1653 N N . TYR A 1 211 ? -17.677 6.758 33.233 1.00 84.81 211 TYR A N 1
ATOM 1654 C CA . TYR A 1 211 ? -17.582 5.299 33.217 1.00 84.81 211 TYR A CA 1
ATOM 1655 C C . TYR A 1 211 ? -17.996 4.651 34.547 1.00 84.81 211 TYR A C 1
ATOM 1657 O O . TYR A 1 211 ? -18.583 3.573 34.552 1.00 84.81 211 TYR A O 1
ATOM 1665 N N . CYS A 1 212 ? -17.779 5.333 35.675 1.00 81.56 212 CYS A N 1
ATOM 1666 C CA . CYS A 1 212 ? -18.145 4.835 37.003 1.00 81.56 212 CYS A CA 1
ATOM 1667 C C . CYS A 1 212 ? -19.659 4.606 37.160 1.00 81.56 212 CYS A C 1
ATOM 1669 O O . CYS A 1 212 ? -20.071 3.851 38.032 1.00 81.56 212 CYS A O 1
ATOM 1671 N N . LEU A 1 213 ? -20.485 5.274 36.343 1.00 82.44 213 LEU A N 1
ATOM 1672 C CA . LEU A 1 213 ? -21.936 5.059 36.313 1.00 82.44 213 LEU A CA 1
ATOM 1673 C C . LEU A 1 213 ? -22.313 3.783 35.554 1.00 82.44 213 LEU A C 1
ATOM 1675 O O . LEU A 1 213 ? -23.364 3.208 35.810 1.00 82.44 213 LEU A O 1
ATOM 1679 N N . LEU A 1 214 ? -21.473 3.364 34.607 1.00 85.12 214 LEU A N 1
ATOM 1680 C CA . LEU A 1 214 ? -21.702 2.183 33.778 1.00 85.12 214 LEU A CA 1
ATOM 1681 C C . LEU A 1 214 ? -21.177 0.909 34.451 1.00 85.12 214 LEU A C 1
ATOM 1683 O O . LEU A 1 214 ? -21.796 -0.143 34.319 1.00 85.12 214 LEU A O 1
ATOM 1687 N N . ASP A 1 215 ? -20.053 1.007 35.167 1.00 86.88 215 ASP A N 1
ATOM 1688 C CA . ASP A 1 215 ? -19.393 -0.120 35.836 1.00 86.88 215 ASP A CA 1
ATOM 1689 C C . ASP A 1 215 ? -18.874 0.280 37.229 1.00 86.88 215 ASP A C 1
ATOM 1691 O O . ASP A 1 215 ? -17.668 0.385 37.466 1.00 86.88 215 ASP A O 1
ATOM 1695 N N . SER A 1 216 ? -19.794 0.545 38.164 1.00 84.12 216 SER A N 1
ATOM 1696 C CA . SER A 1 216 ? -19.460 0.992 39.528 1.00 84.12 216 SER A CA 1
ATOM 1697 C C . SER A 1 216 ? -18.613 -0.020 40.304 1.00 84.12 216 SER A C 1
ATOM 1699 O O . SER A 1 216 ? -17.711 0.371 41.044 1.00 84.12 216 SER A O 1
ATOM 1701 N N . ASP A 1 217 ? -18.877 -1.311 40.091 1.00 85.81 217 ASP A N 1
ATOM 1702 C CA . ASP A 1 217 ? -18.223 -2.427 40.784 1.00 85.81 217 ASP A CA 1
ATOM 1703 C C . ASP A 1 217 ? -17.019 -2.991 40.007 1.00 85.81 217 ASP A C 1
ATOM 1705 O O . ASP A 1 217 ? -16.435 -3.994 40.414 1.00 85.81 217 ASP A O 1
ATOM 1709 N N . GLN A 1 218 ? -16.638 -2.361 38.888 1.00 88.31 218 GLN A N 1
ATOM 1710 C CA . GLN A 1 218 ? -15.537 -2.792 38.013 1.00 88.31 218 GLN A CA 1
ATOM 1711 C C . GLN A 1 218 ? -15.664 -4.249 37.517 1.00 88.31 218 GLN A C 1
ATOM 1713 O O . GLN A 1 218 ? -14.669 -4.933 37.254 1.00 88.31 218 GLN A O 1
ATOM 1718 N N . VAL A 1 219 ? -16.897 -4.741 37.383 1.00 91.50 219 VAL A N 1
ATOM 1719 C CA . VAL A 1 219 ? -17.199 -6.112 36.954 1.00 91.50 219 VAL A CA 1
ATOM 1720 C C . VAL A 1 219 ? -16.933 -6.266 35.463 1.00 91.50 219 VAL A C 1
ATOM 1722 O O . VAL A 1 219 ? -16.372 -7.279 35.038 1.00 91.50 219 VAL A O 1
ATOM 1725 N N . PHE A 1 220 ? -17.314 -5.270 34.660 1.00 94.06 220 PHE A N 1
ATOM 1726 C CA . PHE A 1 220 ? -17.125 -5.327 33.215 1.00 94.06 220 PHE A CA 1
ATOM 1727 C C . PHE A 1 220 ? -15.644 -5.250 32.851 1.00 94.06 220 PHE A C 1
ATOM 1729 O O . PHE A 1 220 ? -15.152 -6.119 32.129 1.00 94.06 220 PHE A O 1
ATOM 1736 N N . ILE A 1 221 ? -14.912 -4.265 33.381 1.00 93.12 221 ILE A N 1
ATOM 1737 C CA . ILE A 1 221 ? -13.468 -4.168 33.129 1.00 93.12 221 ILE A CA 1
ATOM 1738 C C . ILE A 1 221 ? -12.727 -5.404 33.654 1.00 93.12 221 ILE A C 1
ATOM 1740 O O . ILE A 1 221 ? -11.873 -5.943 32.951 1.00 93.12 221 ILE A O 1
ATOM 1744 N N . GLY A 1 222 ? -13.098 -5.921 34.830 1.00 94.38 222 GLY A N 1
ATOM 1745 C CA . GLY A 1 222 ? -12.542 -7.165 35.363 1.00 94.38 222 GLY A CA 1
ATOM 1746 C C . GLY A 1 222 ? -12.760 -8.357 34.426 1.00 94.38 222 GLY A C 1
ATOM 1747 O O . GLY A 1 222 ? -11.842 -9.148 34.205 1.00 94.38 222 GLY A O 1
ATOM 1748 N N . PHE A 1 223 ? -13.942 -8.458 33.809 1.00 96.00 223 PHE A N 1
ATOM 1749 C CA . PHE A 1 223 ? -14.235 -9.490 32.815 1.00 96.00 223 PHE A CA 1
ATOM 1750 C C . PHE A 1 223 ? -13.398 -9.325 31.537 1.00 96.00 223 PHE A C 1
ATOM 1752 O O . PHE A 1 223 ? -12.828 -10.308 31.067 1.00 96.00 223 PHE A O 1
ATOM 1759 N N . VAL A 1 224 ? -13.267 -8.104 31.005 1.00 96.00 224 VAL A N 1
ATOM 1760 C CA . VAL A 1 224 ? -12.417 -7.818 29.831 1.00 96.00 224 VAL A CA 1
ATOM 1761 C C . VAL A 1 224 ? -10.959 -8.187 30.108 1.00 96.00 224 VAL A C 1
ATOM 1763 O O . VAL A 1 224 ? -10.321 -8.834 29.283 1.00 96.00 224 VAL A O 1
ATOM 1766 N N . LEU A 1 225 ? -10.429 -7.848 31.287 1.00 95.31 225 LEU A N 1
ATOM 1767 C CA . LEU A 1 225 ? -9.062 -8.211 31.671 1.00 95.31 225 LEU A CA 1
ATOM 1768 C C . LEU A 1 225 ? -8.878 -9.728 31.787 1.00 95.31 225 LEU A C 1
ATOM 1770 O O . LEU A 1 225 ? -7.859 -10.255 31.349 1.00 95.31 225 LEU A O 1
ATOM 1774 N N . LYS A 1 226 ? -9.880 -10.447 32.298 1.00 95.44 226 LYS A N 1
ATOM 1775 C CA . LYS A 1 226 ? -9.852 -11.913 32.362 1.00 95.44 226 LYS A CA 1
ATOM 1776 C C . LYS A 1 226 ? -9.862 -12.571 30.977 1.00 95.44 226 LYS A C 1
ATOM 1778 O O . LYS A 1 226 ? -9.335 -13.668 30.822 1.00 95.44 226 LYS A O 1
ATOM 1783 N N . GLN A 1 227 ? -10.409 -11.914 29.948 1.00 94.69 227 GLN A N 1
ATOM 1784 C CA . GLN A 1 227 ? -10.381 -12.451 28.581 1.00 94.69 227 GLN A CA 1
ATOM 1785 C C . GLN A 1 227 ? -8.957 -12.633 28.039 1.00 94.69 227 GLN A C 1
ATOM 1787 O O . GLN A 1 227 ? -8.745 -13.534 27.228 1.00 94.69 227 GLN A O 1
ATOM 1792 N N . PHE A 1 228 ? -7.977 -11.859 28.521 1.00 95.31 228 PHE A N 1
ATOM 1793 C CA . PHE A 1 228 ? -6.576 -12.012 28.121 1.00 95.31 228 PHE A CA 1
ATOM 1794 C C . PHE A 1 228 ? -6.013 -13.392 28.473 1.00 95.31 228 PHE A C 1
ATOM 1796 O O . PHE A 1 228 ? -5.324 -13.971 27.641 1.00 95.31 228 PHE A O 1
ATOM 1803 N N . GLU A 1 229 ? -6.397 -13.980 29.613 1.00 93.69 229 GLU A N 1
ATOM 1804 C CA . GLU A 1 229 ? -5.981 -15.341 29.993 1.00 93.69 229 GLU A CA 1
ATOM 1805 C C . GLU A 1 229 ? -6.399 -16.364 28.922 1.00 93.69 229 GLU A C 1
ATOM 1807 O O . GLU A 1 229 ? -5.619 -17.224 28.509 1.00 93.69 229 GLU A O 1
ATOM 1812 N N . TYR A 1 230 ? -7.625 -16.237 28.401 1.00 93.50 230 TYR A N 1
ATOM 1813 C CA . TYR A 1 230 ? -8.132 -17.117 27.348 1.00 93.50 230 TYR A CA 1
ATOM 1814 C C . TYR A 1 230 ? -7.534 -16.811 25.974 1.00 93.50 230 TYR A C 1
ATOM 1816 O O . TYR A 1 230 ? -7.446 -17.723 25.155 1.00 93.50 230 TYR A O 1
ATOM 1824 N N . ILE A 1 231 ? -7.153 -15.562 25.694 1.00 94.00 231 ILE A N 1
ATOM 1825 C CA . ILE A 1 231 ? -6.534 -15.153 24.423 1.00 94.00 231 ILE A CA 1
ATOM 1826 C C . ILE A 1 231 ? -5.079 -15.629 24.356 1.00 94.00 231 ILE A C 1
ATOM 1828 O O . ILE A 1 231 ? -4.671 -16.182 23.337 1.00 94.00 231 ILE A O 1
ATOM 1832 N N . GLU A 1 232 ? -4.318 -15.478 25.439 1.00 93.00 232 GLU A N 1
ATOM 1833 C CA . GLU A 1 232 ? -2.907 -15.876 25.522 1.00 93.00 232 GLU A CA 1
ATOM 1834 C C . GLU A 1 232 ? -2.758 -17.398 25.400 1.00 93.00 232 GLU A C 1
ATOM 1836 O O . GLU A 1 232 ? -2.012 -17.893 24.556 1.00 93.00 232 GLU A O 1
ATOM 1841 N N . VAL A 1 233 ? -3.575 -18.164 26.133 1.00 92.88 233 VAL A N 1
ATOM 1842 C CA . VAL A 1 233 ? -3.666 -19.628 25.958 1.00 92.88 233 VAL A CA 1
ATOM 1843 C C . VAL A 1 233 ? -4.361 -19.985 24.628 1.00 92.88 233 VAL A C 1
ATOM 1845 O O . VAL A 1 233 ? -4.236 -21.097 24.117 1.00 92.88 233 VAL A O 1
ATOM 1848 N N . GLY A 1 234 ? -5.064 -19.014 24.032 1.00 90.50 234 GLY A N 1
ATOM 1849 C CA . GLY A 1 234 ? -5.949 -19.049 22.860 1.00 90.50 234 GLY A CA 1
ATOM 1850 C C . GLY A 1 234 ? -6.941 -20.197 22.833 1.00 90.50 234 GLY A C 1
ATOM 1851 O O . GLY A 1 234 ? -7.058 -20.952 21.867 1.00 90.50 234 GLY A O 1
ATOM 1852 N N . GLN A 1 235 ? -7.683 -20.246 23.929 1.00 91.75 235 GLN A N 1
ATOM 1853 C CA . GLN A 1 235 ? -8.994 -20.868 24.054 1.00 91.75 235 GLN A CA 1
ATOM 1854 C C . GLN A 1 235 ? -10.115 -19.919 23.585 1.00 91.75 235 GLN A C 1
ATOM 1856 O O . GLN A 1 235 ? -11.272 -20.324 23.489 1.00 91.75 235 GLN A O 1
ATOM 1861 N N . PHE A 1 236 ? -9.784 -18.661 23.278 1.00 91.50 236 PHE A N 1
ATOM 1862 C CA . PHE A 1 236 ? -10.709 -17.670 22.741 1.00 91.50 236 PHE A CA 1
ATOM 1863 C C . PHE A 1 236 ? -10.846 -17.810 21.215 1.00 91.50 236 PHE A C 1
ATOM 1865 O O . PHE A 1 236 ? -9.862 -17.719 20.482 1.00 91.50 236 PHE A O 1
ATOM 1872 N N . ARG A 1 237 ? -12.068 -18.041 20.721 1.00 89.75 237 ARG A N 1
ATOM 1873 C CA . ARG A 1 237 ? -12.351 -18.155 19.277 1.00 89.75 237 ARG A CA 1
ATOM 1874 C C . ARG A 1 237 ? -12.371 -16.775 18.627 1.00 89.75 237 ARG A C 1
ATOM 1876 O O . ARG A 1 237 ? -12.884 -15.848 19.235 1.00 89.75 237 ARG A O 1
ATOM 1883 N N . GLU A 1 238 ? -11.846 -16.658 17.405 1.00 90.12 238 GLU A N 1
ATOM 1884 C CA . GLU A 1 238 ? -11.844 -15.403 16.623 1.00 90.12 238 GLU A CA 1
ATOM 1885 C C . GLU A 1 238 ? -11.287 -14.189 17.401 1.00 90.12 238 GLU A C 1
ATOM 1887 O O . GLU A 1 238 ? -11.692 -13.048 17.190 1.00 90.12 238 GLU A O 1
ATOM 1892 N N . SER A 1 239 ? -10.321 -14.420 18.301 1.00 91.75 239 SER A N 1
ATOM 1893 C CA . SER A 1 239 ? -9.690 -13.373 19.124 1.00 91.75 239 SER A CA 1
ATOM 1894 C C . SER A 1 239 ? -9.091 -12.233 18.296 1.00 91.75 239 SER A C 1
ATOM 1896 O O . SER A 1 239 ? -9.075 -11.086 18.738 1.00 91.75 239 SER A O 1
ATOM 1898 N N . GLU A 1 240 ? -8.651 -12.525 17.073 1.00 92.31 240 GLU A N 1
ATOM 1899 C CA . GLU A 1 240 ? -8.111 -11.545 16.127 1.00 92.31 240 GLU A CA 1
ATOM 1900 C C . GLU A 1 240 ? -9.069 -10.383 15.822 1.00 92.31 240 GLU A C 1
ATOM 1902 O O . GLU A 1 240 ? -8.620 -9.258 15.612 1.00 92.31 240 GLU A O 1
ATOM 1907 N N . ALA A 1 241 ? -10.385 -10.612 15.860 1.00 91.19 241 ALA A N 1
ATOM 1908 C CA . ALA A 1 241 ? -11.372 -9.591 15.521 1.00 91.19 241 ALA A CA 1
ATOM 1909 C C . ALA A 1 241 ? -11.693 -8.621 16.675 1.00 91.19 241 ALA A C 1
ATOM 1911 O O . ALA A 1 241 ? -12.217 -7.538 16.414 1.00 91.19 241 ALA A O 1
ATOM 1912 N N . ILE A 1 242 ? -11.417 -8.996 17.932 1.00 94.31 242 ILE A N 1
ATOM 1913 C CA . ILE A 1 242 ? -11.801 -8.225 19.132 1.00 94.31 242 ILE A CA 1
ATOM 1914 C C . ILE A 1 242 ? -10.632 -7.491 19.792 1.00 94.31 242 ILE A C 1
ATOM 1916 O O . ILE A 1 242 ? -10.833 -6.436 20.394 1.00 94.31 242 ILE A O 1
ATOM 1920 N N . ILE A 1 243 ? -9.408 -8.010 19.655 1.00 94.75 243 ILE A N 1
ATOM 1921 C CA . ILE A 1 243 ? -8.188 -7.421 20.224 1.00 94.75 243 ILE A CA 1
ATOM 1922 C C . ILE A 1 243 ? -8.050 -5.912 19.952 1.00 94.75 243 ILE A C 1
ATOM 1924 O O . ILE A 1 243 ? -7.891 -5.175 20.930 1.00 94.75 243 ILE A O 1
ATOM 1928 N N . PRO A 1 244 ? -8.137 -5.406 18.703 1.00 93.25 244 PRO A N 1
ATOM 1929 C CA . PRO A 1 244 ? -7.953 -3.974 18.459 1.00 93.25 244 PRO A CA 1
ATOM 1930 C C . PRO A 1 244 ? -8.980 -3.117 19.216 1.00 93.25 244 PRO A C 1
ATOM 1932 O O . PRO A 1 244 ? -8.623 -2.078 19.770 1.00 93.25 244 PRO A O 1
ATOM 1935 N N . ASN A 1 245 ? -10.234 -3.573 19.318 1.00 94.00 245 ASN A N 1
ATOM 1936 C CA . ASN A 1 245 ? -11.298 -2.866 20.033 1.00 94.00 245 ASN A CA 1
ATOM 1937 C C . ASN A 1 245 ? -11.112 -2.915 21.558 1.00 94.00 245 ASN A C 1
ATOM 1939 O O . ASN A 1 245 ? -11.368 -1.914 22.225 1.00 94.00 245 ASN A O 1
ATOM 1943 N N . ILE A 1 246 ? -10.617 -4.032 22.113 1.00 96.06 246 ILE A N 1
ATOM 1944 C CA . ILE A 1 246 ? -10.267 -4.121 23.542 1.00 96.06 246 ILE A CA 1
ATOM 1945 C C . ILE A 1 246 ? -9.179 -3.099 23.862 1.00 96.06 246 ILE A C 1
ATOM 1947 O O . ILE A 1 246 ? -9.361 -2.279 24.757 1.00 96.06 246 ILE A O 1
ATOM 1951 N N . PHE A 1 247 ? -8.068 -3.105 23.121 1.00 95.88 247 PHE A N 1
ATOM 1952 C CA . PHE A 1 247 ? -6.968 -2.173 23.377 1.00 95.88 247 PHE A CA 1
ATOM 1953 C C . PHE A 1 247 ? -7.387 -0.721 23.183 1.00 95.88 247 PHE A C 1
ATOM 1955 O O . PHE A 1 247 ? -7.032 0.123 24.002 1.00 95.88 247 PHE A O 1
ATOM 1962 N N . PHE A 1 248 ? -8.191 -0.428 22.160 1.00 93.31 248 PHE A N 1
ATOM 1963 C CA . PHE A 1 248 ? -8.739 0.907 21.960 1.00 93.31 248 PHE A CA 1
ATOM 1964 C C . PHE A 1 248 ? -9.580 1.376 23.157 1.00 93.31 248 PHE A C 1
ATOM 1966 O O . PHE A 1 248 ? -9.358 2.470 23.678 1.00 93.31 248 PHE A O 1
ATOM 1973 N N . PHE A 1 249 ? -10.482 0.527 23.656 1.00 94.50 249 PHE A N 1
ATOM 1974 C CA . PHE A 1 249 ? -11.281 0.817 24.845 1.00 94.50 249 PHE A CA 1
ATOM 1975 C C . PHE A 1 249 ? -10.414 1.013 26.103 1.00 94.50 249 PHE A C 1
ATOM 1977 O O . PHE A 1 249 ? -10.599 1.994 26.822 1.00 94.50 249 PHE A O 1
ATOM 1984 N N . LEU A 1 250 ? -9.435 0.135 26.351 1.00 94.62 250 LEU A N 1
ATOM 1985 C CA . LEU A 1 250 ? -8.537 0.242 27.509 1.00 94.62 250 LEU A CA 1
ATOM 1986 C C . LEU A 1 250 ? -7.700 1.528 27.475 1.00 94.62 250 LEU A C 1
ATOM 1988 O O . LEU A 1 250 ? -7.523 2.179 28.505 1.00 94.62 250 LEU A O 1
ATOM 1992 N N . VAL A 1 251 ? -7.205 1.915 26.297 1.00 91.94 251 VAL A N 1
ATOM 1993 C CA . VAL A 1 251 ? -6.441 3.154 26.107 1.00 91.94 251 VAL A CA 1
ATOM 1994 C C . VAL A 1 251 ? -7.307 4.377 26.408 1.00 91.94 251 VAL A C 1
ATOM 1996 O O . VAL A 1 251 ? -6.870 5.242 27.167 1.00 91.94 251 VAL A O 1
ATOM 1999 N N . LEU A 1 252 ? -8.550 4.430 25.918 1.00 88.81 252 LEU A N 1
ATOM 2000 C CA . LEU A 1 252 ? -9.485 5.508 26.264 1.00 88.81 252 LEU A CA 1
ATOM 2001 C C . LEU A 1 252 ? -9.771 5.557 27.769 1.00 88.81 252 LEU A C 1
ATOM 2003 O O . LEU A 1 252 ? -9.747 6.630 28.372 1.00 88.81 252 LEU A O 1
ATOM 2007 N N . LEU A 1 253 ? -9.969 4.395 28.393 1.00 90.00 253 LEU A N 1
ATOM 2008 C CA . LEU A 1 253 ? -10.237 4.285 29.825 1.00 90.00 253 LEU A CA 1
ATOM 2009 C C . LEU A 1 253 ? -9.056 4.754 30.691 1.00 90.00 253 LEU A C 1
ATOM 2011 O O . LEU A 1 253 ? -9.250 5.136 31.843 1.00 90.00 253 LEU A O 1
ATOM 2015 N N . SER A 1 254 ? -7.837 4.782 30.144 1.00 89.06 254 SER A N 1
ATOM 2016 C CA . SER A 1 254 ? -6.655 5.258 30.869 1.00 89.06 254 SER A CA 1
ATOM 2017 C C . SER A 1 254 ? -6.647 6.764 31.161 1.00 89.06 254 SER A C 1
ATOM 2019 O O . SER A 1 254 ? -5.885 7.219 32.017 1.00 89.06 254 SER A O 1
ATOM 2021 N N . TYR A 1 255 ? -7.491 7.539 30.473 1.00 84.25 255 TYR A N 1
ATOM 2022 C CA . TYR A 1 255 ? -7.711 8.956 30.766 1.00 84.25 255 TYR A CA 1
ATOM 2023 C C . TYR A 1 255 ? -8.711 9.178 31.907 1.00 84.25 255 TYR A C 1
ATOM 2025 O O . TYR A 1 255 ? -8.686 10.225 32.557 1.00 84.25 255 TYR A O 1
ATOM 2033 N N . GLU A 1 256 ? -9.575 8.197 32.168 1.00 82.88 256 GLU A N 1
ATOM 2034 C CA . GLU A 1 256 ? -10.643 8.288 33.157 1.00 82.88 256 GLU A CA 1
ATOM 2035 C C . GLU A 1 256 ? -10.140 7.978 34.573 1.00 82.88 256 GLU A C 1
ATOM 2037 O O . GLU A 1 256 ? -9.232 7.168 34.803 1.00 82.88 256 GLU A O 1
ATOM 2042 N N . ARG A 1 257 ? -10.750 8.639 35.563 1.00 77.81 257 ARG A N 1
ATOM 2043 C CA . ARG A 1 257 ? -10.386 8.491 36.977 1.00 77.81 257 ARG A CA 1
ATOM 2044 C C . ARG A 1 257 ? -11.590 8.094 37.819 1.00 77.81 257 ARG A C 1
ATOM 2046 O O . ARG A 1 257 ? -12.606 8.779 37.827 1.00 77.81 257 ARG A O 1
ATOM 2053 N N . TYR A 1 258 ? -11.418 7.055 38.628 1.00 74.50 258 TYR A N 1
ATOM 2054 C CA . TYR A 1 258 ? -12.347 6.664 39.680 1.00 74.50 258 TYR A CA 1
ATOM 2055 C C . TYR A 1 258 ? -11.934 7.327 40.998 1.00 74.50 258 TYR A C 1
ATOM 2057 O O . TYR A 1 258 ? -10.910 6.970 41.582 1.00 74.50 258 TYR A O 1
ATOM 2065 N N . HIS A 1 259 ? -12.699 8.318 41.469 1.00 68.44 259 HIS A N 1
ATOM 2066 C CA . HIS A 1 259 ? -12.434 9.029 42.733 1.00 68.44 259 HIS A CA 1
ATOM 2067 C C . HIS A 1 259 ? -10.963 9.492 42.888 1.00 68.44 259 HIS A C 1
ATOM 2069 O O . HIS A 1 259 ? -10.383 9.423 43.969 1.00 68.44 259 HIS A O 1
ATOM 2075 N N . SER A 1 260 ? -10.362 9.981 41.792 1.00 72.31 260 SER A N 1
ATOM 2076 C CA . SER A 1 260 ? -8.957 10.433 41.648 1.00 72.31 260 SER A CA 1
ATOM 2077 C C . SER A 1 260 ? -7.897 9.364 41.343 1.00 72.31 260 SER A C 1
ATOM 2079 O O . SER A 1 260 ? -6.773 9.739 41.011 1.00 72.31 260 SER A O 1
ATOM 2081 N N . LYS A 1 261 ? -8.221 8.065 41.385 1.00 80.19 261 LYS A N 1
ATOM 2082 C CA . LYS A 1 261 ? -7.312 6.987 40.952 1.00 80.19 261 LYS A CA 1
ATOM 2083 C C . LYS A 1 261 ? -7.557 6.630 39.481 1.00 80.19 261 LYS A C 1
ATOM 2085 O O . LYS A 1 261 ? -8.718 6.582 39.078 1.00 80.19 261 LYS A O 1
ATOM 2090 N N . PRO A 1 262 ? -6.514 6.379 38.673 1.00 81.38 262 PRO A N 1
ATOM 2091 C CA . PRO A 1 262 ? -6.708 5.884 37.312 1.00 81.38 262 PRO A CA 1
ATOM 2092 C C . PRO A 1 262 ? -7.396 4.515 37.354 1.00 81.38 262 PRO A C 1
ATOM 2094 O O . PRO A 1 262 ? -7.055 3.686 38.197 1.00 81.38 262 PRO A O 1
ATOM 2097 N N . ILE A 1 263 ? -8.360 4.288 36.458 1.00 85.06 263 ILE A N 1
ATOM 2098 C CA . ILE A 1 263 ? -9.074 3.002 36.371 1.00 85.06 263 ILE A CA 1
ATOM 2099 C C . ILE A 1 263 ? -8.122 1.914 35.863 1.00 85.06 263 ILE A C 1
ATOM 2101 O O . ILE A 1 263 ? -7.993 0.852 36.464 1.00 85.06 263 ILE A O 1
ATOM 2105 N N . ILE A 1 264 ? -7.397 2.215 34.786 1.00 89.69 264 ILE A N 1
ATOM 2106 C CA . ILE A 1 264 ? -6.315 1.390 34.255 1.00 89.69 264 ILE A CA 1
ATOM 2107 C C . ILE A 1 264 ? -5.181 2.298 33.776 1.00 89.69 264 ILE A C 1
ATOM 2109 O O . ILE A 1 264 ? -5.412 3.304 33.117 1.00 89.69 264 ILE A O 1
ATOM 2113 N N . GLY A 1 265 ? -3.938 1.977 34.130 1.00 89.50 265 GLY A N 1
ATOM 2114 C CA . GLY A 1 265 ? -2.775 2.748 33.685 1.00 89.50 265 GLY A CA 1
ATOM 2115 C C . GLY A 1 265 ? -2.224 2.253 32.347 1.00 89.50 265 GLY A C 1
ATOM 2116 O O . GLY A 1 265 ? -2.215 1.047 32.093 1.00 89.50 265 GLY A O 1
ATOM 2117 N N . ILE A 1 266 ? -1.656 3.160 31.545 1.00 91.44 266 ILE A N 1
ATOM 2118 C CA . ILE A 1 266 ? -0.895 2.808 30.332 1.00 91.44 266 ILE A CA 1
ATOM 2119 C C . ILE A 1 266 ? 0.182 1.736 30.591 1.00 91.44 266 ILE A C 1
ATOM 2121 O O . ILE A 1 266 ? 0.252 0.796 29.799 1.00 91.44 266 ILE A O 1
ATOM 2125 N N . PRO A 1 267 ? 0.960 1.761 31.699 1.00 93.31 267 PRO A N 1
ATOM 2126 C CA . PRO A 1 267 ? 1.929 0.699 31.977 1.00 93.31 267 PRO A CA 1
ATOM 2127 C C . PRO A 1 267 ? 1.300 -0.699 32.025 1.00 93.31 267 PRO A C 1
ATOM 2129 O O . PRO A 1 267 ? 1.880 -1.654 31.514 1.00 93.31 267 PRO A O 1
ATOM 2132 N N . LYS A 1 268 ? 0.086 -0.825 32.579 1.00 94.75 268 LYS A N 1
ATOM 2133 C CA . LYS A 1 268 ? -0.629 -2.106 32.626 1.00 94.75 268 LYS A CA 1
ATOM 2134 C C . LYS A 1 268 ? -1.100 -2.537 31.236 1.00 94.75 268 LYS A C 1
ATOM 2136 O O . LYS A 1 268 ? -1.030 -3.718 30.923 1.00 94.75 268 LYS A O 1
ATOM 2141 N N . ILE A 1 269 ? -1.536 -1.598 30.398 1.00 96.06 269 ILE A N 1
ATOM 2142 C CA . ILE A 1 269 ? -1.958 -1.876 29.015 1.00 96.06 269 ILE A CA 1
ATOM 2143 C C . ILE A 1 269 ? -0.771 -2.364 28.177 1.00 96.06 269 ILE A C 1
ATOM 2145 O O . ILE A 1 269 ? -0.891 -3.357 27.463 1.00 96.06 269 ILE A O 1
ATOM 2149 N N . ILE A 1 270 ? 0.395 -1.727 28.321 1.00 95.62 270 ILE A N 1
ATOM 2150 C CA . ILE A 1 270 ? 1.637 -2.163 27.671 1.00 95.62 270 ILE A CA 1
ATOM 2151 C C . ILE A 1 270 ? 2.007 -3.586 28.119 1.00 95.62 270 ILE A C 1
ATOM 2153 O O . ILE A 1 270 ? 2.310 -4.424 27.274 1.00 95.62 270 ILE A O 1
ATOM 2157 N N . GLN A 1 271 ? 1.910 -3.892 29.419 1.00 95.62 271 GLN A N 1
ATOM 2158 C CA . GLN A 1 271 ? 2.156 -5.244 29.942 1.00 95.62 271 GLN A CA 1
ATOM 2159 C C . GLN A 1 271 ? 1.209 -6.296 29.350 1.00 95.62 271 GLN A C 1
ATOM 2161 O O . GLN A 1 271 ? 1.655 -7.390 29.026 1.00 95.62 271 GLN A O 1
ATOM 2166 N N . LEU A 1 272 ? -0.081 -5.982 29.188 1.00 95.69 272 LEU A N 1
ATOM 2167 C CA . LEU A 1 272 ? -1.043 -6.895 28.554 1.00 95.69 272 LEU A CA 1
ATOM 2168 C C . LEU A 1 272 ? -0.690 -7.147 27.082 1.00 95.69 272 LEU A C 1
ATOM 2170 O O . LEU A 1 272 ? -0.783 -8.272 26.599 1.00 95.69 272 LEU A O 1
ATOM 2174 N N . CYS A 1 273 ? -0.246 -6.112 26.365 1.00 95.44 273 CYS A N 1
ATOM 2175 C CA . CYS A 1 273 ? 0.215 -6.277 24.990 1.00 95.44 273 CYS A CA 1
ATOM 2176 C C . CYS A 1 273 ? 1.497 -7.120 24.907 1.00 95.44 273 CYS A C 1
ATOM 2178 O O . CYS A 1 273 ? 1.639 -7.928 23.988 1.00 95.44 273 CYS A O 1
ATOM 2180 N N . ASP A 1 274 ? 2.428 -6.946 25.848 1.00 93.75 274 ASP A N 1
ATOM 2181 C CA . ASP A 1 274 ? 3.643 -7.759 25.921 1.00 93.75 274 ASP A CA 1
ATOM 2182 C C . ASP A 1 274 ? 3.324 -9.228 26.245 1.00 93.75 274 ASP A C 1
ATOM 2184 O O . ASP A 1 274 ? 3.880 -10.119 25.606 1.00 93.75 274 ASP A O 1
ATOM 2188 N N . GLY A 1 275 ? 2.350 -9.485 27.127 1.00 93.38 275 GLY A N 1
ATOM 2189 C CA . GLY A 1 275 ? 1.819 -10.826 27.407 1.00 93.38 275 GLY A CA 1
ATOM 2190 C C . GLY A 1 275 ? 1.278 -11.520 26.154 1.00 93.38 275 GLY A C 1
ATOM 2191 O O . GLY A 1 275 ? 1.699 -12.631 25.823 1.00 93.38 275 GLY A O 1
ATOM 2192 N N . ILE A 1 276 ? 0.450 -10.823 25.366 1.00 93.62 276 ILE A N 1
ATOM 2193 C CA . ILE A 1 276 ? -0.024 -11.328 24.067 1.00 93.62 276 ILE A CA 1
ATOM 2194 C C . ILE A 1 276 ? 1.141 -11.585 23.109 1.00 93.62 276 ILE A C 1
ATOM 2196 O O . ILE A 1 276 ? 1.156 -12.606 22.421 1.00 93.62 276 ILE A O 1
ATOM 2200 N N . MET A 1 277 ? 2.128 -10.694 23.049 1.00 92.88 277 MET A N 1
ATOM 2201 C CA . MET A 1 277 ? 3.283 -10.871 22.167 1.00 92.88 277 MET A CA 1
ATOM 2202 C C . MET A 1 277 ? 4.148 -12.075 22.574 1.00 92.88 277 MET A C 1
ATOM 2204 O O . MET A 1 277 ? 4.666 -12.772 21.704 1.00 92.88 277 MET A O 1
ATOM 2208 N N . ALA A 1 278 ? 4.272 -12.351 23.874 1.00 91.12 278 ALA A N 1
ATOM 2209 C CA . ALA A 1 278 ? 5.011 -13.492 24.413 1.00 91.12 278 ALA A CA 1
ATOM 2210 C C . ALA A 1 278 ? 4.238 -14.825 24.331 1.00 91.12 278 ALA A C 1
ATOM 2212 O O . ALA A 1 278 ? 4.844 -15.889 24.435 1.00 91.12 278 ALA A O 1
ATOM 2213 N N . SER A 1 279 ? 2.921 -14.789 24.101 1.00 87.25 279 SER A N 1
ATOM 2214 C CA . SER A 1 279 ? 2.033 -15.966 24.109 1.00 87.25 279 SER A CA 1
ATOM 2215 C C . SER A 1 279 ? 2.227 -16.964 22.951 1.00 87.25 279 SER A C 1
ATOM 2217 O O . SER A 1 279 ? 1.543 -17.984 22.884 1.00 87.25 279 SER A O 1
ATOM 2219 N N . GLY A 1 280 ? 3.128 -16.687 22.002 1.00 80.62 280 GLY A N 1
ATOM 2220 C CA . GLY A 1 280 ? 3.379 -17.546 20.834 1.00 80.62 280 GLY A CA 1
ATOM 2221 C C . GLY A 1 280 ? 2.297 -17.484 19.745 1.00 80.62 280 GLY A C 1
ATOM 2222 O O . GLY A 1 280 ? 2.372 -18.210 18.752 1.00 80.62 280 GLY A O 1
ATOM 2223 N N . ARG A 1 281 ? 1.292 -16.610 19.895 1.00 88.06 281 ARG A N 1
ATOM 2224 C CA . ARG A 1 281 ? 0.280 -16.323 18.866 1.00 88.06 281 ARG A CA 1
ATOM 2225 C C . ARG A 1 281 ? 0.895 -15.544 17.696 1.00 88.06 281 ARG A C 1
ATOM 2227 O O . ARG A 1 281 ? 1.916 -14.874 17.835 1.00 88.06 281 ARG A O 1
ATOM 2234 N N . LYS A 1 282 ? 0.264 -15.608 16.516 1.00 90.56 282 LYS A N 1
ATOM 2235 C CA . LYS A 1 282 ? 0.733 -14.871 15.330 1.00 90.56 282 LYS A CA 1
ATOM 2236 C C . LYS A 1 282 ? 0.712 -13.362 15.601 1.00 90.56 282 LYS A C 1
ATOM 2238 O O . LYS A 1 282 ? -0.339 -12.802 15.915 1.00 90.56 282 LYS A O 1
ATOM 2243 N N . ALA A 1 283 ? 1.852 -12.698 15.412 1.00 92.00 283 ALA A N 1
ATOM 2244 C CA . ALA A 1 283 ? 1.990 -11.266 15.678 1.00 92.00 283 ALA A CA 1
ATOM 2245 C C . ALA A 1 283 ? 1.031 -10.410 14.830 1.00 92.00 283 ALA A C 1
ATOM 2247 O O . ALA A 1 283 ? 0.413 -9.495 15.365 1.00 92.00 283 ALA A O 1
ATOM 2248 N N . VAL A 1 284 ? 0.845 -10.755 13.549 1.00 92.56 284 VAL A N 1
ATOM 2249 C CA . VAL A 1 284 ? -0.015 -10.024 12.593 1.00 92.56 284 VAL A CA 1
ATOM 2250 C C . VAL A 1 284 ? -1.470 -9.932 13.046 1.00 92.56 284 VAL A C 1
ATOM 2252 O O . VAL A 1 284 ? -2.101 -8.904 12.837 1.00 92.56 284 VAL A O 1
ATOM 2255 N N . THR A 1 285 ? -2.002 -10.971 13.690 1.00 91.69 285 THR A N 1
ATOM 2256 C CA . THR A 1 285 ? -3.421 -11.013 14.075 1.00 91.69 285 THR A CA 1
ATOM 2257 C C . THR A 1 285 ? -3.673 -10.609 15.526 1.00 91.69 285 THR A C 1
ATOM 2259 O O . THR A 1 285 ? -4.803 -10.287 15.871 1.00 91.69 285 THR A O 1
ATOM 2262 N N . HIS A 1 286 ? -2.645 -10.621 16.383 1.00 93.38 286 HIS A N 1
ATOM 2263 C CA . HIS A 1 286 ? -2.795 -10.366 17.820 1.00 93.38 286 HIS A CA 1
ATOM 2264 C C . HIS A 1 286 ? -1.941 -9.181 18.297 1.00 93.38 286 HIS A C 1
ATOM 2266 O O . HIS A 1 286 ? -2.478 -8.142 18.671 1.00 93.38 286 HIS A O 1
ATOM 2272 N N . ALA A 1 287 ? -0.611 -9.306 18.268 1.00 94.25 287 ALA A N 1
ATOM 2273 C CA . ALA A 1 287 ? 0.287 -8.304 18.852 1.00 94.25 287 ALA A CA 1
ATOM 2274 C C . ALA A 1 287 ? 0.289 -6.966 18.087 1.00 94.25 287 ALA A C 1
ATOM 2276 O O . ALA A 1 287 ? 0.272 -5.902 18.699 1.00 94.25 287 ALA A O 1
ATOM 2277 N N . ILE A 1 288 ? 0.283 -7.005 16.752 1.00 94.75 288 ILE A N 1
ATOM 2278 C CA . ILE A 1 288 ? 0.329 -5.808 15.903 1.00 94.75 288 ILE A CA 1
ATOM 2279 C C . ILE A 1 288 ? -0.968 -4.983 16.027 1.00 94.75 288 ILE A C 1
ATOM 2281 O O . ILE A 1 288 ? -0.863 -3.790 16.318 1.00 94.75 288 ILE A O 1
ATOM 2285 N N . PRO A 1 289 ? -2.180 -5.568 15.905 1.00 94.06 289 PRO A N 1
ATOM 2286 C CA . PRO A 1 289 ? -3.426 -4.831 16.131 1.00 94.06 289 PRO A CA 1
ATOM 2287 C C . PRO A 1 289 ? -3.573 -4.288 17.559 1.00 94.06 289 PRO A C 1
ATOM 2289 O O . PRO A 1 289 ? -4.179 -3.238 17.750 1.00 94.06 289 PRO A O 1
ATOM 2292 N N . ALA A 1 290 ? -3.002 -4.963 18.564 1.00 94.50 290 ALA A N 1
ATOM 2293 C CA . ALA A 1 290 ? -2.965 -4.472 19.945 1.00 94.50 290 ALA A CA 1
ATOM 2294 C C . ALA A 1 290 ? -2.076 -3.225 20.114 1.00 94.50 290 ALA A C 1
ATOM 2296 O O . ALA A 1 290 ? -2.421 -2.303 20.855 1.00 94.50 290 ALA A O 1
ATOM 2297 N N . LEU A 1 291 ? -0.946 -3.179 19.402 1.00 95.38 291 LEU A N 1
ATOM 2298 C CA . LEU A 1 291 ? 0.003 -2.063 19.418 1.00 95.38 291 LEU A CA 1
ATOM 2299 C C . LEU A 1 291 ? -0.566 -0.796 18.756 1.00 95.38 291 LEU A C 1
ATOM 2301 O O . LEU A 1 291 ? -0.254 0.308 19.199 1.00 95.38 291 LEU A O 1
ATOM 2305 N N . GLN A 1 292 ? -1.401 -0.932 17.721 1.00 92.62 292 GLN A N 1
ATOM 2306 C CA . GLN A 1 292 ? -1.902 0.195 16.920 1.00 92.62 292 GLN A CA 1
ATOM 2307 C C . GLN A 1 292 ? -2.597 1.296 17.755 1.00 92.62 292 GLN A C 1
ATOM 2309 O O . GLN A 1 292 ? -2.172 2.454 17.659 1.00 92.62 292 GLN A O 1
ATOM 2314 N N . PRO A 1 293 ? -3.603 0.999 18.613 1.00 91.88 293 PRO A N 1
ATOM 2315 C CA . PRO A 1 293 ? -4.203 2.007 19.491 1.00 91.88 293 PRO A CA 1
ATOM 2316 C C . PRO A 1 293 ? -3.205 2.645 20.464 1.00 91.88 293 PRO A C 1
ATOM 2318 O O . PRO A 1 293 ? -3.274 3.848 20.705 1.00 91.88 293 PRO A O 1
ATOM 2321 N N . ILE A 1 294 ? -2.264 1.856 20.999 1.00 93.69 294 ILE A N 1
ATOM 2322 C CA . ILE A 1 294 ? -1.260 2.318 21.970 1.00 93.69 294 ILE A CA 1
ATOM 2323 C C . ILE A 1 294 ? -0.308 3.325 21.314 1.00 93.69 294 ILE A C 1
ATOM 2325 O O . ILE A 1 294 ? -0.067 4.398 21.866 1.00 93.69 294 ILE A O 1
ATOM 2329 N N . VAL A 1 295 ? 0.215 3.000 20.126 1.00 93.44 295 VAL A N 1
ATOM 2330 C CA . VAL A 1 295 ? 1.133 3.869 19.375 1.00 93.44 295 VAL A CA 1
ATOM 2331 C C . VAL A 1 295 ? 0.445 5.175 18.991 1.00 93.44 295 VAL A C 1
ATOM 2333 O O . VAL A 1 295 ? 1.000 6.251 19.215 1.00 93.44 295 VAL A O 1
ATOM 2336 N N . HIS A 1 296 ? -0.774 5.098 18.453 1.00 88.19 296 HIS A N 1
ATOM 2337 C CA . HIS A 1 296 ? -1.524 6.291 18.072 1.00 88.19 296 HIS A CA 1
ATOM 2338 C C . HIS A 1 296 ? -1.765 7.217 19.277 1.00 88.19 296 HIS A C 1
ATOM 2340 O O . HIS A 1 296 ? -1.516 8.420 19.198 1.00 88.19 296 HIS A O 1
ATOM 2346 N N . ASP A 1 297 ? -2.195 6.675 20.417 1.00 87.25 297 ASP A N 1
ATOM 2347 C CA . ASP A 1 297 ? -2.455 7.467 21.621 1.00 87.25 297 ASP A CA 1
ATOM 2348 C C . ASP A 1 297 ? -1.190 8.116 22.199 1.00 87.25 297 ASP A C 1
ATOM 2350 O O . ASP A 1 297 ? -1.135 9.335 22.388 1.00 87.25 297 ASP A O 1
ATOM 2354 N N . LEU A 1 298 ? -0.143 7.316 22.424 1.00 88.06 298 LEU A N 1
ATOM 2355 C CA . LEU A 1 298 ? 1.089 7.769 23.069 1.00 88.06 298 LEU A CA 1
ATOM 2356 C C . LEU A 1 298 ? 1.855 8.806 22.244 1.00 88.06 298 LEU A C 1
ATOM 2358 O O . LEU A 1 298 ? 2.412 9.749 22.812 1.00 88.06 298 LEU A O 1
ATOM 2362 N N . PHE A 1 299 ? 1.906 8.638 20.920 1.00 86.62 299 PHE A N 1
ATOM 2363 C CA . PHE A 1 299 ? 2.718 9.493 20.052 1.00 86.62 299 PHE A CA 1
ATOM 2364 C C . PHE A 1 299 ? 1.921 10.632 19.411 1.00 86.62 299 PHE A C 1
ATOM 2366 O O . PHE A 1 299 ? 2.460 11.727 19.285 1.00 86.62 299 PHE A O 1
ATOM 2373 N N . VAL A 1 300 ? 0.649 10.429 19.044 1.00 85.25 300 VAL A N 1
ATOM 2374 C CA . VAL A 1 300 ? -0.151 11.465 18.359 1.00 85.25 300 VAL A CA 1
ATOM 2375 C C . VAL A 1 300 ? -0.977 12.284 19.348 1.00 85.25 300 VAL A C 1
ATOM 2377 O O . VAL A 1 300 ? -0.921 13.513 19.325 1.00 85.25 300 VAL A O 1
ATOM 2380 N N . LEU A 1 301 ? -1.746 11.635 20.228 1.00 80.69 301 LEU A N 1
ATOM 2381 C CA . LEU A 1 301 ? -2.649 12.346 21.141 1.00 80.69 301 LEU A CA 1
ATOM 2382 C C . LEU A 1 301 ? -1.881 12.960 22.316 1.00 80.69 301 LEU A C 1
ATOM 2384 O O . LEU A 1 301 ? -1.921 14.178 22.506 1.00 80.69 301 LEU A O 1
ATOM 2388 N N . ARG A 1 302 ? -1.116 12.153 23.060 1.00 78.25 302 ARG A N 1
ATOM 2389 C CA . ARG A 1 302 ? -0.330 12.630 24.214 1.00 78.25 302 ARG A CA 1
ATOM 2390 C C . ARG A 1 302 ? 0.896 13.446 23.814 1.00 78.25 302 ARG A C 1
ATOM 2392 O O . ARG A 1 302 ? 1.242 14.376 24.532 1.00 78.25 302 ARG A O 1
ATOM 2399 N N . GLY A 1 303 ? 1.504 13.166 22.656 1.00 60.41 303 GLY A N 1
ATOM 2400 C CA . GLY A 1 303 ? 2.662 13.918 22.147 1.00 60.41 303 GLY A CA 1
ATOM 2401 C C . GLY A 1 303 ? 2.379 15.405 21.894 1.00 60.41 303 GLY A C 1
ATOM 2402 O O . GLY A 1 303 ? 3.247 16.254 22.079 1.00 60.41 303 GLY A O 1
ATOM 2403 N N . THR A 1 304 ? 1.133 15.757 21.554 1.00 60.41 304 THR A N 1
ATOM 2404 C CA . THR A 1 304 ? 0.743 17.163 21.333 1.00 60.41 304 THR A CA 1
ATOM 2405 C C . THR A 1 304 ? 0.466 17.942 22.625 1.00 60.41 304 THR A C 1
ATOM 2407 O O . THR A 1 304 ? 0.611 19.167 22.649 1.00 60.41 304 THR A O 1
ATOM 2410 N N . ASN A 1 305 ? 0.128 17.255 23.721 1.00 58.53 305 ASN A N 1
ATOM 2411 C CA . ASN A 1 305 ? -0.210 17.872 25.002 1.00 58.53 305 ASN A CA 1
ATOM 2412 C C . ASN A 1 305 ? 1.023 17.972 25.912 1.00 58.53 305 ASN A C 1
ATOM 2414 O O . ASN A 1 305 ? 1.266 17.122 26.765 1.00 58.53 305 ASN A O 1
ATOM 2418 N N . LYS A 1 306 ? 1.763 19.083 25.793 1.00 53.81 306 LYS A N 1
ATOM 2419 C CA . LYS A 1 306 ? 2.955 19.386 26.616 1.00 53.81 306 LYS A CA 1
ATOM 2420 C C . LYS A 1 306 ? 2.715 19.371 28.137 1.00 53.81 306 LYS A C 1
ATOM 2422 O O . LYS A 1 306 ? 3.677 19.297 28.890 1.00 53.81 306 LYS A O 1
ATOM 2427 N N . ALA A 1 307 ? 1.462 19.455 28.590 1.00 49.69 307 ALA A N 1
ATOM 2428 C CA . ALA A 1 307 ? 1.101 19.440 30.009 1.00 49.69 307 ALA A CA 1
ATOM 2429 C C . ALA A 1 307 ? 1.262 18.056 30.675 1.00 49.69 307 ALA A C 1
ATOM 2431 O O . ALA A 1 307 ? 1.513 18.004 31.874 1.00 49.69 307 ALA A O 1
ATOM 2432 N N . ASP A 1 308 ? 1.182 16.964 29.901 1.00 52.22 308 ASP A N 1
ATOM 2433 C CA . ASP A 1 308 ? 1.353 15.577 30.374 1.00 52.22 308 ASP A CA 1
ATOM 2434 C C . ASP A 1 308 ? 2.744 14.998 30.034 1.00 52.22 308 ASP A C 1
ATOM 2436 O O . ASP A 1 308 ? 2.993 13.805 30.222 1.00 52.22 308 ASP A O 1
ATOM 2440 N N . ALA A 1 309 ? 3.675 15.830 29.549 1.00 57.12 309 ALA A N 1
ATOM 2441 C CA . ALA A 1 309 ? 5.049 15.452 29.204 1.00 57.12 309 ALA A CA 1
ATOM 2442 C C . ALA A 1 309 ? 5.919 15.231 30.461 1.00 57.12 309 ALA A C 1
ATOM 2444 O O . ALA A 1 309 ? 6.896 15.935 30.716 1.00 57.12 309 ALA A O 1
ATOM 2445 N N . GLY A 1 310 ? 5.529 14.265 31.290 1.00 69.25 310 GLY A N 1
ATOM 2446 C CA . GLY A 1 310 ? 6.330 13.778 32.407 1.00 69.25 310 GLY A CA 1
ATOM 2447 C C . GLY A 1 310 ? 7.384 12.764 31.952 1.00 69.25 310 GLY A C 1
ATOM 2448 O O . GLY A 1 310 ? 7.199 12.065 30.959 1.00 69.25 310 GLY A O 1
ATOM 2449 N N . LYS A 1 311 ? 8.461 12.606 32.737 1.00 76.94 311 LYS A N 1
ATOM 2450 C CA . LYS A 1 311 ? 9.516 11.587 32.512 1.00 76.94 311 LYS A CA 1
ATOM 2451 C C . LYS A 1 311 ? 8.969 10.155 32.369 1.00 76.94 311 LYS A C 1
ATOM 2453 O O . LYS A 1 311 ? 9.574 9.315 31.707 1.00 76.94 311 LYS A O 1
ATOM 2458 N N . GLU A 1 312 ? 7.824 9.872 32.989 1.00 82.94 312 GLU A N 1
ATOM 2459 C CA . GLU A 1 312 ? 7.143 8.579 32.888 1.00 82.94 312 GLU A CA 1
ATOM 2460 C C . GLU A 1 312 ? 6.615 8.310 31.467 1.00 82.94 312 GLU A C 1
ATOM 2462 O O . GLU A 1 312 ? 6.734 7.189 30.976 1.00 82.94 312 GLU A O 1
ATOM 2467 N N . LEU A 1 313 ? 6.103 9.334 30.774 1.00 85.94 313 LEU A N 1
ATOM 2468 C CA . LEU A 1 313 ? 5.601 9.208 29.403 1.00 85.94 313 LEU A CA 1
ATOM 2469 C C . LEU A 1 313 ? 6.735 8.888 28.421 1.00 85.94 313 LEU A C 1
ATOM 2471 O O . LEU A 1 313 ? 6.563 8.050 27.539 1.00 85.94 313 LEU A O 1
ATOM 2475 N N . ASP A 1 314 ? 7.906 9.507 28.594 1.00 86.62 314 ASP A N 1
ATOM 2476 C CA . ASP A 1 314 ? 9.088 9.189 27.785 1.00 86.62 314 ASP A CA 1
ATOM 2477 C C . ASP A 1 314 ? 9.535 7.737 27.979 1.00 86.62 314 ASP A C 1
ATOM 2479 O O . ASP A 1 314 ? 9.816 7.048 27.000 1.00 86.62 314 ASP A O 1
ATOM 2483 N N . THR A 1 315 ? 9.504 7.245 29.222 1.00 90.69 315 THR A N 1
ATOM 2484 C CA . THR A 1 315 ? 9.816 5.839 29.528 1.00 90.69 315 THR A CA 1
ATOM 2485 C C . THR A 1 315 ? 8.818 4.897 28.843 1.00 90.69 315 THR A C 1
ATOM 2487 O O . THR A 1 315 ? 9.211 3.904 28.236 1.00 90.69 315 THR A O 1
ATOM 2490 N N . GLN A 1 316 ? 7.519 5.222 28.873 1.00 91.31 316 GLN A N 1
ATOM 2491 C CA . GLN A 1 316 ? 6.483 4.446 28.179 1.00 91.31 316 GLN A CA 1
ATOM 2492 C C . GLN A 1 316 ? 6.689 4.446 26.654 1.00 91.31 316 GLN A C 1
ATOM 2494 O O . GLN A 1 316 ? 6.590 3.390 26.027 1.00 91.31 316 GLN A O 1
ATOM 2499 N N . LYS A 1 317 ? 7.030 5.600 26.056 1.00 91.62 317 LYS A N 1
ATOM 2500 C CA . LYS A 1 317 ? 7.369 5.713 24.626 1.00 91.62 317 LYS A CA 1
ATOM 2501 C C . LYS A 1 317 ? 8.563 4.820 24.262 1.00 91.62 317 LYS A C 1
ATOM 2503 O O . LYS A 1 317 ? 8.504 4.126 23.251 1.00 91.62 317 LYS A O 1
ATOM 2508 N N . GLU A 1 318 ? 9.620 4.800 25.074 1.00 92.88 318 GLU A N 1
ATOM 2509 C CA . GLU A 1 318 ? 10.807 3.961 24.839 1.00 92.88 318 GLU A CA 1
ATOM 2510 C C . GLU A 1 318 ? 10.497 2.460 24.902 1.00 92.88 318 GLU A C 1
ATOM 2512 O O . GLU A 1 318 ? 10.943 1.705 24.034 1.00 92.88 318 GLU A O 1
ATOM 2517 N N . VAL A 1 319 ? 9.679 2.023 25.869 1.00 95.19 319 VAL A N 1
ATOM 2518 C CA . VAL A 1 319 ? 9.238 0.620 25.961 1.00 95.19 319 VAL A CA 1
ATOM 2519 C C . VAL A 1 319 ? 8.465 0.210 24.707 1.00 95.19 319 VAL A C 1
ATOM 2521 O O . VAL A 1 319 ? 8.756 -0.834 24.124 1.00 95.19 319 VAL A O 1
ATOM 2524 N N . VAL A 1 320 ? 7.529 1.042 24.242 1.00 95.69 320 VAL A N 1
ATOM 2525 C CA . VAL A 1 320 ? 6.746 0.743 23.032 1.00 95.69 320 VAL A CA 1
ATOM 2526 C C . VAL A 1 320 ? 7.626 0.723 21.783 1.00 95.69 320 VAL A C 1
ATOM 2528 O O . VAL A 1 320 ? 7.474 -0.176 20.960 1.00 95.69 320 VAL A O 1
ATOM 2531 N N . VAL A 1 321 ? 8.598 1.633 21.649 1.00 96.00 321 VAL A N 1
ATOM 2532 C CA . VAL A 1 321 ? 9.575 1.581 20.545 1.00 96.00 321 VAL A CA 1
ATOM 2533 C C . VAL A 1 321 ? 10.357 0.269 20.571 1.00 96.00 321 VAL A C 1
ATOM 2535 O O . VAL A 1 321 ? 10.473 -0.380 19.537 1.00 96.00 321 VAL A O 1
ATOM 2538 N N . SER A 1 322 ? 10.830 -0.175 21.737 1.00 95.88 322 SER A N 1
ATOM 2539 C CA . SER A 1 322 ? 11.519 -1.466 21.875 1.00 95.88 322 SER A CA 1
ATOM 2540 C C . SER A 1 322 ? 10.639 -2.649 21.439 1.00 95.88 322 SER A C 1
ATOM 2542 O O . SER A 1 322 ? 11.084 -3.523 20.692 1.00 95.88 322 SER A O 1
ATOM 2544 N N . MET A 1 323 ? 9.356 -2.643 21.822 1.00 95.88 323 MET A N 1
ATOM 2545 C CA . MET A 1 323 ? 8.378 -3.646 21.381 1.00 95.88 323 MET A CA 1
ATOM 2546 C C . MET A 1 323 ? 8.178 -3.638 19.858 1.00 95.88 323 MET A C 1
ATOM 2548 O O . MET A 1 323 ? 8.140 -4.707 19.249 1.00 95.88 323 MET A O 1
ATOM 2552 N N . LEU A 1 324 ? 8.091 -2.456 19.233 1.00 96.56 324 LEU A N 1
ATOM 2553 C CA . LEU A 1 324 ? 7.986 -2.316 17.775 1.00 96.56 324 LEU A CA 1
ATOM 2554 C C . LEU A 1 324 ? 9.248 -2.833 17.072 1.00 96.56 324 LEU A C 1
ATOM 2556 O O . LEU A 1 324 ? 9.146 -3.590 16.112 1.00 96.56 324 LEU A O 1
ATOM 2560 N N . LEU A 1 325 ? 10.439 -2.494 17.572 1.00 95.69 325 LEU A N 1
ATOM 2561 C CA . LEU A 1 325 ? 11.707 -2.954 16.999 1.00 95.69 325 LEU A CA 1
ATOM 2562 C C . LEU A 1 325 ? 11.853 -4.484 17.051 1.00 95.69 325 LEU A C 1
ATOM 2564 O O . LEU A 1 325 ? 12.407 -5.077 16.128 1.00 95.69 325 LEU A O 1
ATOM 2568 N N . ARG A 1 326 ? 11.294 -5.149 18.072 1.00 94.75 326 ARG A N 1
ATOM 2569 C CA . ARG A 1 326 ? 11.243 -6.622 18.146 1.00 94.75 326 ARG A CA 1
ATOM 2570 C C . ARG A 1 326 ? 10.363 -7.253 17.059 1.00 94.75 326 ARG A C 1
ATOM 2572 O O . ARG A 1 326 ? 10.573 -8.410 16.712 1.00 94.75 326 ARG A O 1
ATOM 2579 N N . LEU A 1 327 ? 9.398 -6.509 16.517 1.00 95.38 327 LEU A N 1
ATOM 2580 C CA . LEU A 1 327 ? 8.471 -6.947 15.465 1.00 95.38 327 LEU A CA 1
ATOM 2581 C C . LEU A 1 327 ? 8.726 -6.254 14.115 1.00 95.38 327 LEU A C 1
ATOM 2583 O O . LEU A 1 327 ? 7.866 -6.280 13.235 1.00 95.38 327 LEU A O 1
ATOM 2587 N N . ILE A 1 328 ? 9.903 -5.654 13.925 1.00 95.69 328 ILE A N 1
ATOM 2588 C CA . ILE A 1 328 ? 10.223 -4.813 12.759 1.00 95.69 328 ILE A CA 1
ATOM 2589 C C . ILE A 1 328 ? 10.112 -5.541 11.410 1.00 95.69 328 ILE A C 1
ATOM 2591 O O . ILE A 1 328 ? 9.945 -4.906 10.376 1.00 95.69 328 ILE A O 1
ATOM 2595 N N . GLN A 1 329 ? 10.157 -6.874 11.418 1.00 94.62 329 GLN A N 1
ATOM 2596 C CA . GLN A 1 329 ? 10.018 -7.722 10.233 1.00 94.62 329 GLN A CA 1
ATOM 2597 C C . GLN A 1 329 ? 8.662 -7.604 9.512 1.00 94.62 329 GLN A C 1
ATOM 2599 O O . GLN A 1 329 ? 8.564 -8.012 8.357 1.00 94.62 329 GLN A O 1
ATOM 2604 N N . TYR A 1 330 ? 7.622 -7.071 10.164 1.00 95.12 330 TYR A N 1
ATOM 2605 C CA . TYR A 1 330 ? 6.275 -6.938 9.599 1.00 95.12 330 TYR A CA 1
ATOM 2606 C C . TYR A 1 330 ? 6.007 -5.517 9.088 1.00 95.12 330 TYR A C 1
ATOM 2608 O O . TYR A 1 330 ? 6.220 -4.540 9.807 1.00 95.12 330 TYR A O 1
ATOM 2616 N N . HIS A 1 331 ? 5.454 -5.380 7.880 1.00 93.69 331 HIS A N 1
ATOM 2617 C CA . HIS A 1 331 ? 5.216 -4.063 7.275 1.00 93.69 331 HIS A CA 1
ATOM 2618 C C . HIS A 1 331 ? 4.205 -3.195 8.047 1.00 93.69 331 HIS A C 1
ATOM 2620 O O . HIS A 1 331 ? 4.388 -1.986 8.131 1.00 93.69 331 HIS A O 1
ATOM 2626 N N . GLN A 1 332 ? 3.203 -3.782 8.708 1.00 94.06 332 GLN A N 1
ATOM 2627 C CA . GLN A 1 332 ? 2.258 -3.031 9.549 1.00 94.06 332 GLN A CA 1
ATOM 2628 C C . GLN A 1 332 ? 2.955 -2.347 10.741 1.00 94.06 332 GLN A C 1
ATOM 2630 O O . GLN A 1 332 ? 2.492 -1.327 11.247 1.00 94.06 332 GLN A O 1
ATOM 2635 N N . VAL A 1 333 ? 4.081 -2.899 11.206 1.00 96.19 333 VAL A N 1
ATOM 2636 C CA . VAL A 1 333 ? 4.917 -2.280 12.247 1.00 96.19 333 VAL A CA 1
ATOM 2637 C C . VAL A 1 333 ? 5.725 -1.124 11.671 1.00 96.19 333 VAL A C 1
ATOM 2639 O O . VAL A 1 333 ? 5.911 -0.115 12.348 1.00 96.19 333 VAL A O 1
ATOM 2642 N N . LEU A 1 334 ? 6.151 -1.225 10.411 1.00 95.19 334 LEU A N 1
ATOM 2643 C CA . LEU A 1 334 ? 6.818 -0.126 9.717 1.00 95.19 334 LEU A CA 1
ATOM 2644 C C . LEU A 1 334 ? 5.884 1.085 9.557 1.00 95.19 334 LEU A C 1
ATOM 2646 O O . LEU A 1 334 ? 6.334 2.204 9.781 1.00 95.19 334 LEU A O 1
ATOM 2650 N N . GLU A 1 335 ? 4.587 0.886 9.290 1.00 93.12 335 GLU A N 1
ATOM 2651 C CA . GLU A 1 335 ? 3.584 1.972 9.295 1.00 93.12 335 GLU A CA 1
ATOM 2652 C C . GLU A 1 335 ? 3.526 2.695 10.648 1.00 93.12 335 GLU A C 1
ATOM 2654 O O . GLU A 1 335 ? 3.535 3.926 10.716 1.00 93.12 335 GLU A O 1
ATOM 2659 N N . MET A 1 336 ? 3.535 1.930 11.745 1.00 93.94 336 MET A N 1
ATOM 2660 C CA . MET A 1 336 ? 3.585 2.487 13.099 1.00 93.94 336 MET A CA 1
ATOM 2661 C C . MET A 1 336 ? 4.884 3.262 13.347 1.00 93.94 336 MET A C 1
ATOM 2663 O O . MET A 1 336 ? 4.852 4.347 13.925 1.00 93.94 336 MET A O 1
ATOM 2667 N N . LEU A 1 337 ? 6.024 2.743 12.884 1.00 95.25 337 LEU A N 1
ATOM 2668 C CA . LEU A 1 337 ? 7.319 3.413 13.009 1.00 95.25 337 LEU A CA 1
ATOM 2669 C C . LEU A 1 337 ? 7.403 4.696 12.174 1.00 95.25 337 LEU A C 1
ATOM 2671 O O . LEU A 1 337 ? 8.012 5.657 12.639 1.00 95.25 337 LEU A O 1
ATOM 2675 N N . ILE A 1 338 ? 6.768 4.759 10.999 1.00 93.44 338 ILE A N 1
ATOM 2676 C CA . ILE A 1 338 ? 6.664 5.993 10.204 1.00 93.44 338 ILE A CA 1
ATOM 2677 C C . ILE A 1 338 ? 5.969 7.082 11.023 1.00 93.44 338 ILE A C 1
ATOM 2679 O O . ILE A 1 338 ? 6.498 8.187 11.148 1.00 93.44 338 ILE A O 1
ATOM 2683 N N . LEU A 1 339 ? 4.830 6.765 11.647 1.00 91.06 339 LEU A N 1
ATOM 2684 C CA . LEU A 1 339 ? 4.116 7.713 12.508 1.00 91.06 339 LEU A CA 1
ATOM 2685 C C . LEU A 1 339 ? 4.972 8.157 13.698 1.00 91.06 339 LEU A C 1
ATOM 2687 O O . LEU A 1 339 ? 5.046 9.353 13.989 1.00 91.06 339 LEU A O 1
ATOM 2691 N N . VAL A 1 340 ? 5.657 7.218 14.358 1.00 92.56 340 VAL A N 1
ATOM 2692 C CA . VAL A 1 340 ? 6.575 7.523 15.466 1.00 92.56 340 VAL A CA 1
ATOM 2693 C C . VAL A 1 340 ? 7.693 8.461 15.007 1.00 92.56 340 VAL A C 1
ATOM 2695 O O . VAL A 1 340 ? 7.934 9.474 15.658 1.00 92.56 340 VAL A O 1
ATOM 2698 N N . LEU A 1 341 ? 8.342 8.182 13.873 1.00 92.00 341 LEU A N 1
ATOM 2699 C CA . LEU A 1 341 ? 9.421 9.010 13.330 1.00 92.00 341 LEU A CA 1
ATOM 2700 C C . LEU A 1 341 ? 8.941 10.416 12.963 1.00 92.00 341 LEU A C 1
ATOM 2702 O O . LEU A 1 341 ? 9.617 11.386 13.299 1.00 92.00 341 LEU A O 1
ATOM 2706 N N . GLN A 1 342 ? 7.767 10.543 12.339 1.00 89.44 342 GLN A N 1
ATOM 2707 C CA . GLN A 1 342 ? 7.179 11.839 11.992 1.00 89.44 342 GLN A CA 1
ATOM 2708 C C . GLN A 1 342 ? 6.884 12.692 13.231 1.00 89.44 342 GLN A C 1
ATOM 2710 O O . GLN A 1 342 ? 7.126 13.899 13.217 1.00 89.44 342 GLN A O 1
ATOM 2715 N N . GLN A 1 343 ? 6.381 12.087 14.313 1.00 87.62 343 GLN A N 1
ATOM 2716 C CA . GLN A 1 343 ? 6.160 12.811 15.570 1.00 87.62 343 GLN A CA 1
ATOM 2717 C C . GLN A 1 343 ? 7.479 13.120 16.283 1.00 87.62 343 GLN A C 1
ATOM 2719 O O . GLN A 1 343 ? 7.672 14.244 16.737 1.00 87.62 343 GLN A O 1
ATOM 2724 N N . CYS A 1 344 ? 8.432 12.183 16.316 1.00 88.19 344 CYS A N 1
ATOM 2725 C CA . CYS A 1 344 ? 9.759 12.430 16.878 1.00 88.19 344 CYS A CA 1
ATOM 2726 C C . CYS A 1 344 ? 10.491 13.565 16.154 1.00 88.19 344 CYS A C 1
ATOM 2728 O O . CYS A 1 344 ? 11.136 14.366 16.820 1.00 88.19 344 CYS A O 1
ATOM 2730 N N . HIS A 1 345 ? 10.357 13.683 14.830 1.00 87.75 345 HIS A N 1
ATOM 2731 C CA . HIS A 1 345 ? 10.938 14.788 14.067 1.00 87.75 345 HIS A CA 1
ATOM 2732 C C . HIS A 1 345 ? 10.354 16.146 14.498 1.00 87.75 345 HIS A C 1
ATOM 2734 O O . HIS A 1 345 ? 11.093 17.119 14.622 1.00 87.75 345 HIS A O 1
ATOM 2740 N N . LYS A 1 346 ? 9.049 16.204 14.804 1.00 86.00 346 LYS A N 1
ATOM 2741 C CA . LYS A 1 346 ? 8.377 17.414 15.315 1.00 86.00 346 LYS A CA 1
ATOM 2742 C C . LYS A 1 346 ? 8.733 17.733 16.771 1.00 86.00 346 LYS A C 1
ATOM 2744 O O . LYS A 1 346 ? 8.784 18.904 17.135 1.00 86.00 346 LYS A O 1
ATOM 2749 N N . GLU A 1 347 ? 8.935 16.713 17.605 1.00 84.38 347 GLU A N 1
ATOM 2750 C CA . GLU A 1 347 ? 9.242 16.871 19.033 1.00 84.38 347 GLU A CA 1
ATOM 2751 C C . GLU A 1 347 ? 10.722 17.212 19.284 1.00 84.38 347 GLU A C 1
ATOM 2753 O O . GLU A 1 347 ? 11.019 18.140 20.037 1.00 84.38 347 GLU A O 1
ATOM 2758 N N . ASN A 1 348 ? 11.652 16.443 18.702 1.00 86.06 348 ASN A N 1
ATOM 2759 C CA . ASN A 1 348 ? 13.094 16.568 18.926 1.00 86.06 348 ASN A CA 1
ATOM 2760 C C . ASN A 1 348 ? 13.911 15.937 17.777 1.00 86.06 348 ASN A C 1
ATOM 2762 O O . ASN A 1 348 ? 13.976 14.712 17.634 1.00 86.06 348 ASN A O 1
ATOM 2766 N N . GLU A 1 349 ? 14.621 16.778 17.022 1.00 90.19 349 GLU A N 1
ATOM 2767 C CA . GLU A 1 349 ? 15.427 16.373 15.863 1.00 90.19 349 GLU A CA 1
ATOM 2768 C C . GLU A 1 349 ? 16.564 15.392 16.217 1.00 90.19 349 GLU A C 1
ATOM 2770 O O . GLU A 1 349 ? 16.831 14.450 15.468 1.00 90.19 349 GLU A O 1
ATOM 2775 N N . ASP A 1 350 ? 17.209 15.541 17.378 1.00 90.69 350 ASP A N 1
ATOM 2776 C CA . ASP A 1 350 ? 18.286 14.639 17.806 1.00 90.69 350 ASP A CA 1
ATOM 2777 C C . ASP A 1 350 ? 17.751 13.249 18.162 1.00 90.69 350 ASP A C 1
ATOM 2779 O O . ASP A 1 350 ? 18.364 12.231 17.825 1.00 90.69 350 ASP A O 1
ATOM 2783 N N . LYS A 1 351 ? 16.581 13.188 18.815 1.00 89.50 351 LYS A N 1
ATOM 2784 C CA . LYS A 1 351 ? 15.894 11.919 19.111 1.00 89.50 351 LYS A CA 1
ATOM 2785 C C . LYS A 1 351 ? 15.475 11.231 17.811 1.00 89.50 351 LYS A C 1
ATOM 2787 O O . LYS A 1 351 ? 15.686 10.026 17.673 1.00 89.50 351 LYS A O 1
ATOM 2792 N N . TRP A 1 352 ? 14.972 11.996 16.840 1.00 94.06 352 TRP A N 1
ATOM 2793 C CA . TRP A 1 352 ? 14.643 11.499 15.503 1.00 94.06 352 TRP A CA 1
ATOM 2794 C C . TRP A 1 352 ? 15.860 10.921 14.772 1.00 94.06 352 TRP A C 1
ATOM 2796 O O . TRP A 1 352 ? 15.771 9.801 14.272 1.00 94.06 352 TRP A O 1
ATOM 2806 N N . LYS A 1 353 ? 17.013 11.605 14.764 1.00 94.00 353 LYS A N 1
ATOM 2807 C CA . LYS A 1 353 ? 18.253 11.096 14.143 1.00 94.00 353 LYS A CA 1
ATOM 2808 C C . LYS A 1 353 ? 18.750 9.804 14.798 1.00 94.00 353 LYS A C 1
ATOM 2810 O O . LYS A 1 353 ? 19.131 8.866 14.097 1.00 94.00 353 LYS A O 1
ATOM 2815 N N . ARG A 1 354 ? 18.725 9.724 16.135 1.00 94.69 354 ARG A N 1
ATOM 2816 C CA . ARG A 1 354 ? 19.137 8.514 16.875 1.00 94.69 354 ARG A CA 1
ATOM 2817 C C . ARG A 1 354 ? 18.222 7.328 16.583 1.00 94.69 354 ARG A C 1
ATOM 2819 O O . ARG A 1 354 ? 18.718 6.258 16.242 1.00 94.69 354 ARG A O 1
ATOM 2826 N N . LEU A 1 355 ? 16.905 7.531 16.650 1.00 95.00 355 LEU A N 1
ATOM 2827 C CA . LEU A 1 355 ? 15.927 6.485 16.347 1.00 95.00 355 LEU A CA 1
ATOM 2828 C C . LEU A 1 355 ? 16.003 6.050 14.876 1.00 95.00 355 LEU A C 1
ATOM 2830 O O . LEU A 1 355 ? 16.001 4.860 14.580 1.00 95.00 355 LEU A O 1
ATOM 2834 N N . SER A 1 356 ? 16.160 7.007 13.959 1.00 95.31 356 SER A N 1
ATOM 2835 C CA . SER A 1 356 ? 16.383 6.758 12.531 1.00 95.31 356 SER A CA 1
ATOM 2836 C C . SER A 1 356 ? 17.595 5.856 12.287 1.00 95.31 356 SER A C 1
ATOM 2838 O O . SER A 1 356 ? 17.522 4.929 11.485 1.00 95.31 356 SER A O 1
ATOM 2840 N N . ARG A 1 357 ? 18.713 6.097 12.993 1.00 95.25 357 ARG A N 1
ATOM 2841 C CA . ARG A 1 357 ? 19.918 5.256 12.897 1.00 95.25 357 ARG A CA 1
ATOM 2842 C C . ARG A 1 357 ? 19.648 3.847 13.416 1.00 95.25 357 ARG A C 1
ATOM 2844 O O . ARG A 1 357 ? 19.942 2.892 12.714 1.00 95.25 357 ARG A O 1
ATOM 2851 N N . GLN A 1 358 ? 19.032 3.731 14.591 1.00 95.56 358 GLN A N 1
ATOM 2852 C CA . GLN A 1 358 ? 18.692 2.439 15.185 1.00 95.56 358 GLN A CA 1
ATOM 2853 C C . GLN A 1 358 ? 17.801 1.592 14.262 1.00 95.56 358 GLN A C 1
ATOM 2855 O O . GLN A 1 358 ? 18.052 0.403 14.085 1.00 95.56 358 GLN A O 1
ATOM 2860 N N . ILE A 1 359 ? 16.789 2.207 13.642 1.00 96.00 359 ILE A N 1
ATOM 2861 C CA . ILE A 1 359 ? 15.900 1.535 12.686 1.00 96.00 359 ILE A CA 1
ATOM 2862 C C . ILE A 1 359 ? 16.680 1.083 11.445 1.00 96.00 359 ILE A C 1
ATOM 2864 O O . ILE A 1 359 ? 16.556 -0.073 11.042 1.00 96.00 359 ILE A O 1
ATOM 2868 N N . ALA A 1 360 ? 17.505 1.955 10.856 1.00 94.25 360 ALA A N 1
ATOM 2869 C CA . ALA A 1 360 ? 18.307 1.613 9.680 1.00 94.25 360 ALA A CA 1
ATOM 2870 C C . ALA A 1 360 ? 19.279 0.450 9.963 1.00 94.25 360 ALA A C 1
ATOM 2872 O O . ALA A 1 360 ? 19.337 -0.506 9.187 1.00 94.25 360 ALA A O 1
ATOM 2873 N N . ASP A 1 361 ? 19.972 0.488 11.103 1.00 94.00 361 ASP A N 1
ATOM 2874 C CA . ASP A 1 361 ? 20.941 -0.536 11.507 1.00 94.00 361 ASP A CA 1
ATOM 2875 C C . ASP A 1 361 ? 20.279 -1.902 11.777 1.00 94.00 361 ASP A C 1
ATOM 2877 O O . ASP A 1 361 ? 20.928 -2.937 11.629 1.00 94.00 361 ASP A O 1
ATOM 2881 N N . MET A 1 362 ? 18.986 -1.932 12.127 1.00 94.69 362 MET A N 1
ATOM 2882 C CA . MET A 1 362 ? 18.215 -3.173 12.271 1.00 94.69 362 MET A CA 1
ATOM 2883 C C . MET A 1 362 ? 17.639 -3.679 10.945 1.00 94.69 362 MET A C 1
ATOM 2885 O O . MET A 1 362 ? 17.698 -4.877 10.677 1.00 94.69 362 MET A O 1
ATOM 2889 N N . ILE A 1 363 ? 17.089 -2.800 10.102 1.00 95.38 363 ILE A N 1
ATOM 2890 C CA . ILE A 1 363 ? 16.412 -3.204 8.858 1.00 95.38 363 ILE A CA 1
ATOM 2891 C C . ILE A 1 363 ? 17.407 -3.704 7.811 1.00 95.38 363 ILE A C 1
ATOM 2893 O O . ILE A 1 363 ? 17.159 -4.731 7.180 1.00 95.38 363 ILE A O 1
ATOM 2897 N N . LEU A 1 364 ? 18.537 -3.016 7.612 1.00 94.31 364 LEU A N 1
ATOM 2898 C CA . LEU A 1 364 ? 19.462 -3.347 6.521 1.00 94.31 364 LEU A CA 1
ATOM 2899 C C . LEU A 1 364 ? 20.030 -4.778 6.616 1.00 94.31 364 LEU A C 1
ATOM 2901 O O . LEU A 1 364 ? 20.037 -5.470 5.593 1.00 94.31 364 LEU A O 1
ATOM 2905 N N . PRO A 1 365 ? 20.437 -5.291 7.796 1.00 94.44 365 PRO A N 1
ATOM 2906 C CA . PRO A 1 365 ? 20.823 -6.695 7.935 1.00 94.44 365 PRO A CA 1
ATOM 2907 C C . PRO A 1 365 ? 19.667 -7.680 7.720 1.00 94.44 365 PRO A C 1
ATOM 2909 O O . PRO A 1 365 ? 19.890 -8.770 7.193 1.00 94.44 365 PRO A O 1
ATOM 2912 N N . LEU A 1 366 ? 18.438 -7.322 8.113 1.00 94.25 366 LEU A N 1
ATOM 2913 C CA . LEU A 1 366 ? 17.259 -8.171 7.909 1.00 94.25 366 LEU A CA 1
ATOM 2914 C C . LEU A 1 366 ? 16.885 -8.277 6.424 1.00 94.25 366 LEU A C 1
ATOM 2916 O O . LEU A 1 366 ? 16.501 -9.357 5.976 1.00 94.25 366 LEU A O 1
ATOM 2920 N N . LEU A 1 367 ? 17.054 -7.199 5.648 1.00 94.06 367 LEU A N 1
ATOM 2921 C CA . LEU A 1 367 ? 16.908 -7.218 4.186 1.00 94.06 367 LEU A CA 1
ATOM 2922 C C . LEU A 1 367 ? 17.955 -8.126 3.529 1.00 94.06 367 LEU A C 1
ATOM 2924 O O . LEU A 1 367 ? 17.603 -8.973 2.707 1.00 94.06 367 LEU A O 1
ATOM 2928 N N . ALA A 1 368 ? 19.216 -8.024 3.962 1.00 91.69 368 ALA A N 1
ATOM 2929 C CA . ALA A 1 368 ? 20.316 -8.839 3.441 1.00 91.69 368 ALA A CA 1
ATOM 2930 C C . ALA A 1 368 ? 20.107 -10.348 3.673 1.00 91.69 368 ALA A C 1
ATOM 2932 O O . ALA A 1 368 ? 20.576 -11.165 2.886 1.00 91.69 368 ALA A O 1
ATOM 2933 N N . LYS A 1 369 ? 19.397 -10.716 4.749 1.00 91.00 369 LYS A N 1
ATOM 2934 C CA . LYS A 1 369 ? 19.061 -12.105 5.114 1.00 91.00 369 LYS A CA 1
ATOM 293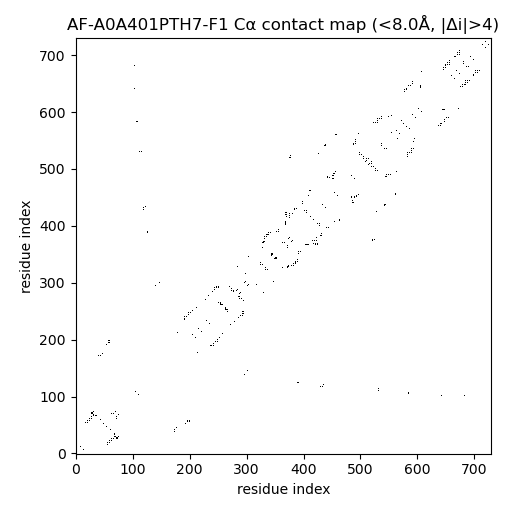5 C C . LYS A 1 369 ? 17.657 -12.548 4.676 1.00 91.00 369 LYS A C 1
ATOM 2937 O O . LYS A 1 369 ? 17.236 -13.637 5.055 1.00 91.00 369 LYS A O 1
ATOM 2942 N N . GLN A 1 370 ? 16.911 -11.705 3.955 1.00 92.50 370 GLN A N 1
ATOM 2943 C CA . GLN A 1 370 ? 15.523 -11.958 3.535 1.00 92.50 370 GLN A CA 1
ATOM 2944 C C . GLN A 1 370 ? 14.573 -12.303 4.705 1.00 92.50 370 GLN A C 1
ATOM 2946 O O . GLN A 1 370 ? 13.664 -13.118 4.568 1.00 92.50 370 GLN A O 1
ATOM 2951 N N . GLN A 1 371 ? 14.779 -11.684 5.873 1.00 91.38 371 GLN A N 1
ATOM 2952 C CA . GLN A 1 371 ? 13.969 -11.906 7.084 1.00 91.38 371 GLN A CA 1
ATOM 2953 C C . GLN A 1 371 ? 12.809 -10.908 7.232 1.00 91.38 371 GLN A C 1
ATOM 2955 O O . GLN A 1 371 ? 11.966 -11.069 8.111 1.00 91.38 371 GLN A O 1
ATOM 2960 N N . MET A 1 372 ? 12.754 -9.885 6.376 1.00 92.44 372 MET A N 1
ATOM 2961 C CA . MET A 1 372 ? 11.643 -8.932 6.305 1.00 92.44 372 MET A CA 1
ATOM 2962 C C . MET A 1 372 ? 10.496 -9.518 5.473 1.00 92.44 372 MET A C 1
ATOM 2964 O O . MET A 1 372 ? 10.730 -10.008 4.371 1.00 92.44 372 MET A O 1
ATOM 2968 N N . HIS A 1 373 ? 9.256 -9.426 5.952 1.00 91.75 373 HIS A N 1
ATOM 2969 C CA . HIS A 1 373 ? 8.067 -9.898 5.236 1.00 91.75 373 HIS A CA 1
ATOM 2970 C C . HIS A 1 373 ? 7.594 -8.851 4.210 1.00 91.75 373 HIS A C 1
ATOM 2972 O O . HIS A 1 373 ? 6.697 -8.052 4.474 1.00 91.75 373 HIS A O 1
ATOM 2978 N N . LEU A 1 374 ? 8.255 -8.840 3.047 1.00 88.81 374 LEU A N 1
ATOM 2979 C CA . LEU A 1 374 ? 8.000 -7.957 1.898 1.00 88.81 374 LEU A CA 1
ATOM 2980 C C . LEU A 1 374 ? 7.397 -8.734 0.716 1.00 88.81 374 LEU A C 1
ATOM 2982 O O . LEU A 1 374 ? 7.921 -8.702 -0.401 1.00 88.81 374 LEU A O 1
ATOM 2986 N N . ASP A 1 375 ? 6.334 -9.485 0.988 1.00 86.31 375 ASP A N 1
ATOM 2987 C CA . ASP A 1 375 ? 5.641 -10.376 0.049 1.00 86.31 375 ASP A CA 1
ATOM 2988 C C . ASP A 1 375 ? 4.509 -9.690 -0.741 1.00 86.31 375 ASP A C 1
ATOM 2990 O O . ASP A 1 375 ? 3.868 -10.316 -1.586 1.00 86.31 375 ASP A O 1
ATOM 2994 N N . SER A 1 376 ? 4.268 -8.401 -0.489 1.00 89.81 376 SER A N 1
ATOM 2995 C CA . SER A 1 376 ? 3.205 -7.620 -1.118 1.00 89.81 376 SER A CA 1
ATOM 2996 C C . SER A 1 376 ? 3.678 -6.248 -1.599 1.00 89.81 376 SER A C 1
ATOM 2998 O O . SER A 1 376 ? 4.662 -5.679 -1.115 1.00 89.81 376 SER A O 1
ATOM 3000 N N . HIS A 1 377 ? 2.926 -5.683 -2.548 1.00 88.88 377 HIS A N 1
ATOM 3001 C CA . HIS A 1 377 ? 3.160 -4.327 -3.046 1.00 88.88 377 HIS A CA 1
ATOM 3002 C C . HIS A 1 377 ? 3.006 -3.273 -1.950 1.00 88.88 377 HIS A C 1
ATOM 3004 O O . HIS A 1 377 ? 3.804 -2.342 -1.869 1.00 88.88 377 HIS A O 1
ATOM 3010 N N . GLU A 1 378 ? 2.014 -3.460 -1.080 1.00 89.31 378 GLU A N 1
ATOM 3011 C CA . GLU A 1 378 ? 1.772 -2.607 0.082 1.00 89.31 378 GLU A CA 1
ATOM 3012 C C . GLU A 1 378 ? 2.991 -2.607 1.009 1.00 89.31 378 GLU A C 1
ATOM 3014 O O . GLU A 1 378 ? 3.496 -1.541 1.356 1.00 89.31 378 GLU A O 1
ATOM 3019 N N . ALA A 1 379 ? 3.543 -3.785 1.323 1.00 92.38 379 ALA A N 1
ATOM 3020 C CA . ALA A 1 379 ? 4.726 -3.905 2.171 1.00 92.38 379 ALA A CA 1
ATOM 3021 C C . ALA A 1 379 ? 5.954 -3.180 1.591 1.00 92.38 379 ALA A C 1
ATOM 3023 O O . ALA A 1 379 ? 6.660 -2.474 2.316 1.00 92.38 379 ALA A O 1
ATOM 3024 N N . LEU A 1 380 ? 6.193 -3.311 0.280 1.00 93.25 380 LEU A N 1
ATOM 3025 C CA . LEU A 1 380 ? 7.272 -2.595 -0.407 1.00 93.25 380 LEU A CA 1
ATOM 3026 C C . LEU A 1 380 ? 7.037 -1.074 -0.408 1.00 93.25 380 LEU A C 1
ATOM 3028 O O . LEU A 1 380 ? 7.974 -0.303 -0.194 1.00 93.25 380 LEU A O 1
ATOM 3032 N N . GLY A 1 381 ? 5.792 -0.637 -0.610 1.00 92.00 381 GLY A N 1
ATOM 3033 C CA . GLY A 1 381 ? 5.392 0.768 -0.527 1.00 92.00 381 GLY A CA 1
ATOM 3034 C C . GLY A 1 381 ? 5.667 1.369 0.852 1.00 92.00 381 GLY A C 1
ATOM 3035 O O . GLY A 1 381 ? 6.323 2.407 0.949 1.00 92.00 381 GLY A O 1
ATOM 3036 N N . VAL A 1 382 ? 5.262 0.675 1.920 1.00 94.38 382 VAL A N 1
ATOM 3037 C CA . VAL A 1 382 ? 5.516 1.103 3.303 1.00 94.38 382 VAL A CA 1
ATOM 3038 C C . VAL A 1 382 ? 7.018 1.210 3.573 1.00 94.38 382 VAL A C 1
ATOM 3040 O O . VAL A 1 382 ? 7.472 2.222 4.109 1.00 94.38 382 VAL A O 1
ATOM 3043 N N . LEU A 1 383 ? 7.821 0.228 3.153 1.00 95.44 383 LEU A N 1
ATOM 3044 C CA . LEU A 1 383 ? 9.275 0.289 3.330 1.00 95.44 383 LEU A CA 1
ATOM 3045 C C . LEU A 1 383 ? 9.904 1.487 2.594 1.00 95.44 383 LEU A C 1
ATOM 3047 O O . LEU A 1 383 ? 10.764 2.167 3.155 1.00 95.44 383 LEU A O 1
ATOM 3051 N N . ASN A 1 384 ? 9.447 1.789 1.376 1.00 93.62 384 ASN A N 1
ATOM 3052 C CA . ASN A 1 384 ? 9.897 2.972 0.639 1.00 93.62 384 ASN A CA 1
ATOM 3053 C C . ASN A 1 384 ? 9.569 4.266 1.400 1.00 93.62 384 ASN A C 1
ATOM 3055 O O . ASN A 1 384 ? 10.447 5.109 1.574 1.00 93.62 384 ASN A O 1
ATOM 3059 N N . THR A 1 385 ? 8.343 4.401 1.917 1.00 91.94 385 THR A N 1
ATOM 3060 C CA . THR A 1 385 ? 7.949 5.574 2.720 1.00 91.94 385 THR A CA 1
ATOM 3061 C C . THR A 1 385 ? 8.706 5.673 4.048 1.00 91.94 385 THR A C 1
ATOM 3063 O O . THR A 1 385 ? 8.995 6.775 4.519 1.00 91.94 385 THR A O 1
ATOM 3066 N N . LEU A 1 386 ? 9.106 4.542 4.640 1.00 94.31 386 LEU A N 1
ATOM 3067 C CA . LEU A 1 386 ? 9.953 4.527 5.828 1.00 94.31 386 LEU A CA 1
ATOM 3068 C C . LEU A 1 386 ? 11.341 5.095 5.523 1.00 94.31 386 LEU A C 1
ATOM 3070 O O . LEU A 1 386 ? 11.792 5.983 6.243 1.00 94.31 386 LEU A O 1
ATOM 3074 N N . PHE A 1 387 ? 11.996 4.646 4.449 1.00 93.25 387 PHE A N 1
ATOM 3075 C CA . PHE A 1 387 ? 13.305 5.183 4.061 1.00 93.25 387 PHE A CA 1
ATOM 3076 C C . PHE A 1 387 ? 13.266 6.671 3.682 1.00 93.25 387 PHE A C 1
ATOM 3078 O O . PHE A 1 387 ? 14.267 7.365 3.848 1.00 93.25 387 PHE A O 1
ATOM 3085 N N . GLU A 1 388 ? 12.124 7.179 3.213 1.00 90.81 388 GLU A N 1
ATOM 3086 C CA . GLU A 1 388 ? 11.903 8.619 3.012 1.00 90.81 388 GLU A CA 1
ATOM 3087 C C . GLU A 1 388 ? 11.743 9.400 4.325 1.00 90.81 388 GLU A C 1
ATOM 3089 O O . GLU A 1 388 ? 12.075 10.580 4.377 1.00 90.81 388 GLU A O 1
ATOM 3094 N N . THR A 1 389 ? 11.229 8.758 5.378 1.00 91.19 389 THR A N 1
ATOM 3095 C CA . THR A 1 389 ? 10.935 9.391 6.678 1.00 91.19 389 THR A CA 1
ATOM 3096 C C . THR A 1 389 ? 12.134 9.360 7.641 1.00 91.19 389 THR A C 1
ATOM 3098 O O . THR A 1 389 ? 12.243 10.180 8.559 1.00 91.19 389 THR A O 1
ATOM 3101 N N . VAL A 1 390 ? 13.031 8.388 7.469 1.00 92.19 390 VAL A N 1
ATOM 3102 C CA . VAL A 1 390 ? 14.271 8.232 8.243 1.00 92.19 390 VAL A CA 1
ATOM 3103 C C . VAL A 1 390 ? 15.241 9.374 7.927 1.00 92.19 390 VAL A C 1
ATOM 3105 O O . VAL A 1 390 ? 15.370 9.805 6.785 1.00 92.19 390 VAL A O 1
ATOM 3108 N N . ALA A 1 391 ? 15.970 9.847 8.942 1.00 90.81 391 ALA A N 1
ATOM 3109 C CA . ALA A 1 391 ? 16.964 10.901 8.766 1.00 90.81 391 ALA A CA 1
ATOM 3110 C C . ALA A 1 391 ? 18.013 10.528 7.693 1.00 90.81 391 ALA A C 1
ATOM 3112 O O . ALA A 1 391 ? 18.632 9.465 7.800 1.00 90.81 391 ALA A O 1
ATOM 3113 N N . PRO A 1 392 ? 18.324 11.410 6.720 1.00 88.31 392 PRO A N 1
ATOM 3114 C CA . PRO A 1 392 ? 19.309 11.118 5.671 1.00 88.31 392 PRO A CA 1
ATOM 3115 C C . PRO A 1 392 ? 20.702 10.786 6.210 1.00 88.31 392 PRO A C 1
ATOM 3117 O O . PRO A 1 392 ? 21.460 10.030 5.603 1.00 88.31 392 PRO A O 1
ATOM 3120 N N . SER A 1 393 ? 21.050 11.335 7.379 1.00 89.00 393 SER A N 1
ATOM 3121 C CA . SER A 1 393 ? 22.299 11.015 8.064 1.00 89.00 393 SER A CA 1
ATOM 3122 C C . SER A 1 393 ? 22.382 9.540 8.446 1.00 89.00 393 SER A C 1
ATOM 3124 O O . SER A 1 393 ? 23.480 9.002 8.425 1.00 89.00 393 SER A O 1
ATOM 3126 N N . SER A 1 394 ? 21.260 8.875 8.738 1.00 90.19 394 SER A N 1
ATOM 3127 C CA . SER A 1 394 ? 21.187 7.459 9.119 1.00 90.19 394 SER A CA 1
ATOM 3128 C C . SER A 1 394 ? 21.418 6.493 7.960 1.00 90.19 394 SER A C 1
ATOM 3130 O O . SER A 1 394 ? 21.808 5.353 8.186 1.00 90.19 394 SER A O 1
ATOM 3132 N N . LEU A 1 395 ? 21.232 6.956 6.725 1.00 88.31 395 LEU A N 1
ATOM 3133 C CA . LEU A 1 395 ? 21.478 6.187 5.501 1.00 88.31 395 LEU A CA 1
ATOM 3134 C C . LEU A 1 395 ? 22.877 6.450 4.919 1.00 88.31 395 LEU A C 1
ATOM 3136 O O . LEU A 1 395 ? 23.262 5.864 3.909 1.00 88.31 395 LEU A O 1
ATOM 3140 N N . ARG A 1 396 ? 23.658 7.317 5.580 1.00 85.88 396 ARG A N 1
ATOM 3141 C CA . ARG A 1 396 ? 25.062 7.593 5.269 1.00 85.88 396 ARG A CA 1
ATOM 3142 C C . ARG A 1 396 ? 25.970 7.050 6.387 1.00 85.88 396 ARG A C 1
ATOM 3144 O O . ARG A 1 396 ? 25.623 7.191 7.564 1.00 85.88 396 ARG A O 1
ATOM 3151 N N . PRO A 1 397 ? 27.132 6.452 6.069 1.00 85.50 397 PRO A N 1
ATOM 3152 C CA . PRO A 1 397 ? 27.640 6.144 4.726 1.00 85.50 397 PRO A CA 1
ATOM 3153 C C . PRO A 1 397 ? 26.807 5.063 4.012 1.00 85.50 397 PRO A C 1
ATOM 3155 O O . PRO A 1 397 ? 26.161 4.244 4.663 1.00 85.50 397 PRO A O 1
ATOM 3158 N N . VAL A 1 398 ? 26.832 5.056 2.673 1.00 90.06 398 VAL A N 1
ATOM 3159 C CA . VAL A 1 398 ? 26.023 4.136 1.841 1.00 90.06 398 VAL A CA 1
ATOM 3160 C C . VAL A 1 398 ? 26.514 2.681 1.870 1.00 90.06 398 VAL A C 1
ATOM 3162 O O . VAL A 1 398 ? 25.919 1.804 1.255 1.00 90.06 398 VAL A O 1
ATOM 3165 N N . ASP A 1 399 ? 27.583 2.391 2.607 1.00 91.06 399 ASP A N 1
ATOM 3166 C CA . ASP A 1 399 ? 28.207 1.073 2.710 1.00 91.06 399 ASP A CA 1
ATOM 3167 C C . ASP A 1 399 ? 27.240 -0.023 3.135 1.00 91.06 399 ASP A C 1
ATOM 3169 O O . ASP A 1 399 ? 27.248 -1.109 2.564 1.00 91.06 399 ASP A O 1
ATOM 3173 N N . MET A 1 400 ? 26.421 0.246 4.155 1.00 88.62 400 MET A N 1
ATOM 3174 C CA . MET A 1 400 ? 25.468 -0.742 4.666 1.00 88.62 400 MET A CA 1
ATOM 3175 C C . MET A 1 400 ? 24.338 -0.992 3.667 1.00 88.62 400 MET A C 1
ATOM 3177 O O . MET A 1 400 ? 23.875 -2.124 3.551 1.00 88.62 400 MET A O 1
ATOM 3181 N N . LEU A 1 401 ? 23.949 0.034 2.900 1.00 93.00 401 LEU A N 1
ATOM 3182 C CA . LEU A 1 401 ? 22.996 -0.104 1.799 1.00 93.00 401 LEU A CA 1
ATOM 3183 C C . LEU A 1 401 ? 23.581 -1.001 0.706 1.00 93.00 401 LEU A C 1
ATOM 3185 O O . LEU A 1 401 ? 22.950 -1.976 0.315 1.00 93.00 401 LEU A O 1
ATOM 3189 N N . LEU A 1 402 ? 24.814 -0.730 0.269 1.00 92.62 402 LEU A N 1
ATOM 3190 C CA . LEU A 1 402 ? 25.479 -1.523 -0.765 1.00 92.6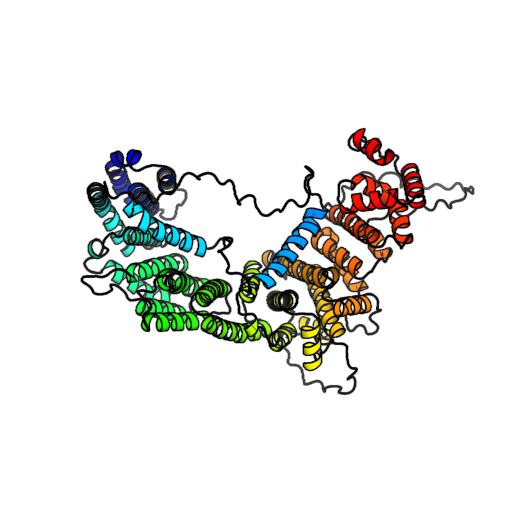2 402 LEU A CA 1
ATOM 3191 C C . LEU A 1 402 ? 25.713 -2.971 -0.316 1.00 92.62 402 LEU A C 1
ATOM 3193 O O . LEU A 1 402 ? 25.352 -3.890 -1.041 1.00 92.62 402 LEU A O 1
ATOM 3197 N N . LYS A 1 403 ? 26.228 -3.205 0.897 1.00 91.19 403 LYS A N 1
ATOM 3198 C CA . LYS A 1 403 ? 26.413 -4.572 1.419 1.00 91.19 403 LYS A CA 1
ATOM 3199 C C . LYS A 1 403 ? 25.097 -5.346 1.532 1.00 91.19 403 LYS A C 1
ATOM 3201 O O . LYS A 1 403 ? 25.097 -6.554 1.332 1.00 91.19 403 LYS A O 1
ATOM 3206 N N . SER A 1 404 ? 23.997 -4.664 1.851 1.00 90.94 404 SER A N 1
ATOM 3207 C CA . SER A 1 404 ? 22.670 -5.282 1.924 1.00 90.94 404 SER A CA 1
ATOM 3208 C C . SER A 1 404 ? 22.080 -5.562 0.535 1.00 90.94 404 SER A C 1
ATOM 3210 O O . SER A 1 404 ? 21.506 -6.626 0.321 1.00 90.94 404 SER A O 1
ATOM 3212 N N . MET A 1 405 ? 22.282 -4.660 -0.433 1.00 93.31 405 MET A N 1
ATOM 3213 C CA . MET A 1 405 ? 21.810 -4.828 -1.813 1.00 93.31 405 MET A CA 1
ATOM 3214 C C . MET A 1 405 ? 22.565 -5.936 -2.562 1.00 93.31 405 MET A C 1
ATOM 3216 O O . MET A 1 405 ? 21.948 -6.724 -3.269 1.00 93.31 405 MET A O 1
ATOM 3220 N N . PHE A 1 406 ? 23.886 -6.027 -2.383 1.00 90.06 406 PHE A N 1
ATOM 3221 C CA . PHE A 1 406 ? 24.751 -7.046 -2.992 1.00 90.06 406 PHE A CA 1
ATOM 3222 C C . PHE A 1 406 ? 24.835 -8.338 -2.149 1.00 90.06 406 PHE A C 1
ATOM 3224 O O . PHE A 1 406 ? 25.837 -9.050 -2.183 1.00 90.06 406 PHE A O 1
ATOM 3231 N N . ALA A 1 407 ? 23.801 -8.652 -1.366 1.00 87.94 407 ALA A N 1
ATOM 3232 C CA . ALA A 1 407 ? 23.696 -9.926 -0.660 1.00 87.94 407 ALA A CA 1
ATOM 3233 C C . ALA A 1 407 ? 23.011 -10.976 -1.549 1.00 87.94 407 ALA A C 1
ATOM 3235 O O . ALA A 1 407 ? 22.030 -10.665 -2.222 1.00 87.94 407 ALA A O 1
ATOM 3236 N N . MET A 1 408 ? 23.496 -12.220 -1.531 1.00 84.00 408 MET A N 1
ATOM 3237 C CA . MET A 1 408 ? 22.867 -13.338 -2.246 1.00 84.00 408 MET A CA 1
ATOM 3238 C C . MET A 1 408 ? 21.850 -14.066 -1.358 1.00 84.00 408 MET A C 1
ATOM 3240 O O . MET A 1 408 ? 22.120 -14.253 -0.168 1.00 84.00 408 MET A O 1
ATOM 3244 N N . PRO A 1 409 ? 20.707 -14.514 -1.909 1.00 86.94 409 PRO A N 1
ATOM 3245 C CA . PRO A 1 409 ? 19.747 -15.306 -1.160 1.00 86.94 409 PRO A CA 1
ATOM 3246 C C . PRO A 1 409 ? 20.274 -16.728 -0.947 1.00 86.94 409 PRO A C 1
ATOM 3248 O O . PRO A 1 409 ? 21.068 -17.242 -1.734 1.00 86.94 409 PRO A O 1
ATOM 3251 N N . GLY A 1 410 ? 19.780 -17.402 0.095 1.00 79.06 410 GLY A N 1
ATOM 3252 C CA . GLY A 1 410 ? 20.168 -18.789 0.384 1.00 79.06 410 GLY A CA 1
ATOM 3253 C C . GLY A 1 410 ? 19.742 -19.808 -0.686 1.00 79.06 410 GLY A C 1
ATOM 3254 O O . GLY A 1 410 ? 20.330 -20.881 -0.771 1.00 79.06 410 GLY A O 1
ATOM 3255 N N . THR A 1 411 ? 18.727 -19.493 -1.498 1.00 83.94 411 THR A N 1
ATOM 3256 C CA . THR A 1 411 ? 18.253 -20.314 -2.625 1.00 83.94 411 THR A CA 1
ATOM 3257 C C . THR A 1 411 ? 17.420 -19.467 -3.593 1.00 83.94 411 THR A C 1
ATOM 3259 O O . THR A 1 411 ? 16.746 -18.527 -3.165 1.00 83.94 411 THR A O 1
ATOM 3262 N N . LEU A 1 412 ? 17.439 -19.814 -4.884 1.00 82.38 412 LEU A N 1
ATOM 3263 C CA . LEU A 1 412 ? 16.572 -19.232 -5.921 1.00 82.38 412 LEU A CA 1
ATOM 3264 C C . LEU A 1 412 ? 15.423 -20.172 -6.341 1.00 82.38 412 LEU A C 1
ATOM 3266 O O . LEU A 1 412 ? 14.626 -19.821 -7.211 1.00 82.38 412 LEU A O 1
ATOM 3270 N N . ALA A 1 413 ? 15.309 -21.354 -5.724 1.00 82.44 413 ALA A N 1
ATOM 3271 C CA . ALA A 1 413 ? 14.258 -22.322 -6.043 1.00 82.44 413 ALA A CA 1
ATOM 3272 C C . ALA A 1 413 ? 12.870 -21.836 -5.586 1.00 82.44 413 ALA A C 1
ATOM 3274 O O . ALA A 1 413 ? 11.889 -21.917 -6.323 1.00 82.44 413 ALA A O 1
ATOM 3275 N N . SER A 1 414 ? 12.787 -21.282 -4.372 1.00 85.38 414 SER A N 1
ATOM 3276 C CA . SER A 1 414 ? 11.533 -20.763 -3.819 1.00 85.38 414 SER A CA 1
ATOM 3277 C C . SER A 1 414 ? 11.224 -19.367 -4.352 1.00 85.38 414 SER A C 1
ATOM 3279 O O . SER A 1 414 ? 11.973 -18.419 -4.116 1.00 85.38 414 SER A O 1
ATOM 3281 N N . VAL A 1 415 ? 10.063 -19.216 -4.993 1.00 86.25 415 VAL A N 1
ATOM 3282 C CA . VAL A 1 415 ? 9.557 -17.924 -5.490 1.00 86.25 415 VAL A CA 1
ATOM 3283 C C . VAL A 1 415 ? 9.465 -16.895 -4.366 1.00 86.25 415 VAL A C 1
ATOM 3285 O O . VAL A 1 415 ? 9.860 -15.750 -4.561 1.00 86.25 415 VAL A O 1
ATOM 3288 N N . GLY A 1 416 ? 9.012 -17.299 -3.175 1.00 86.44 416 GLY A N 1
ATOM 3289 C CA . GLY A 1 416 ? 8.902 -16.391 -2.032 1.00 86.44 416 GLY A CA 1
ATOM 3290 C C . GLY A 1 416 ? 10.257 -15.810 -1.620 1.00 86.44 416 GLY A C 1
ATOM 3291 O O . GLY A 1 416 ? 10.366 -14.613 -1.381 1.00 86.44 416 GLY A O 1
ATOM 3292 N N . THR A 1 417 ? 11.315 -16.625 -1.608 1.00 89.75 417 THR A N 1
ATOM 3293 C CA . THR A 1 417 ? 12.672 -16.160 -1.276 1.00 89.75 417 THR A CA 1
ATOM 3294 C C . THR A 1 417 ? 13.193 -15.169 -2.314 1.00 89.75 417 THR A C 1
ATOM 3296 O O . THR A 1 417 ? 13.742 -14.132 -1.942 1.00 89.75 417 THR A O 1
ATOM 3299 N N . VAL A 1 418 ? 12.966 -15.449 -3.602 1.00 90.25 418 VAL A N 1
ATOM 3300 C CA . VAL A 1 418 ? 13.340 -14.546 -4.701 1.00 90.25 418 VAL A CA 1
ATOM 3301 C C . VAL A 1 418 ? 12.585 -13.220 -4.594 1.00 90.25 418 VAL A C 1
ATOM 3303 O O . VAL A 1 418 ? 13.196 -12.159 -4.683 1.00 90.25 418 VAL A O 1
ATOM 3306 N N . GLN A 1 419 ? 11.281 -13.253 -4.310 1.00 91.12 419 GLN A N 1
ATOM 3307 C CA . GLN A 1 419 ? 10.481 -12.041 -4.127 1.00 91.12 419 GLN A CA 1
ATOM 3308 C C . GLN A 1 419 ? 10.973 -11.188 -2.960 1.00 91.12 419 GLN A C 1
ATOM 3310 O O . GLN A 1 419 ? 11.132 -9.982 -3.126 1.00 91.12 419 GLN A O 1
ATOM 3315 N N . LEU A 1 420 ? 11.251 -11.787 -1.799 1.00 92.81 420 LEU A N 1
ATOM 3316 C CA . LEU A 1 420 ? 11.762 -11.053 -0.637 1.00 92.81 420 LEU A CA 1
ATOM 3317 C C . LEU A 1 420 ? 13.123 -10.410 -0.918 1.00 92.81 420 LEU A C 1
ATOM 3319 O O . LEU A 1 420 ? 13.357 -9.259 -0.547 1.00 92.81 420 LEU A O 1
ATOM 3323 N N . TRP A 1 421 ? 14.001 -11.143 -1.602 1.00 93.94 421 TRP A N 1
ATOM 3324 C CA . TRP A 1 421 ? 15.309 -10.646 -2.008 1.00 93.94 421 TRP A CA 1
ATOM 3325 C C . TRP A 1 421 ? 15.198 -9.439 -2.943 1.00 93.94 421 TRP A C 1
ATOM 3327 O O . TRP A 1 421 ? 15.781 -8.387 -2.676 1.00 93.94 421 TRP A O 1
ATOM 3337 N N . ILE A 1 422 ? 14.377 -9.553 -3.987 1.00 93.62 422 ILE A N 1
ATOM 3338 C CA . ILE A 1 422 ? 14.200 -8.495 -4.984 1.00 93.62 422 ILE A CA 1
ATOM 3339 C C . ILE A 1 422 ? 13.486 -7.283 -4.385 1.00 93.62 422 ILE A C 1
ATOM 3341 O O . ILE A 1 422 ? 13.889 -6.156 -4.657 1.00 93.62 422 ILE A O 1
ATOM 3345 N N . SER A 1 423 ? 12.497 -7.477 -3.506 1.00 94.25 423 SER A N 1
ATOM 3346 C CA . SER A 1 423 ? 11.875 -6.384 -2.746 1.00 94.25 423 SER A CA 1
ATOM 3347 C C . SER A 1 423 ? 12.910 -5.581 -1.953 1.00 94.25 423 SER A C 1
ATOM 3349 O O . SER A 1 423 ? 12.880 -4.350 -1.976 1.00 94.25 423 SER A O 1
ATOM 3351 N N . GLY A 1 424 ? 13.848 -6.261 -1.283 1.00 94.00 424 GLY A N 1
ATOM 3352 C CA . GLY A 1 424 ? 14.932 -5.603 -0.554 1.00 94.00 424 GLY A CA 1
ATOM 3353 C C . GLY A 1 424 ? 15.864 -4.810 -1.471 1.00 94.00 424 GLY A C 1
ATOM 3354 O O . GLY A 1 424 ? 16.153 -3.646 -1.188 1.00 94.00 424 GLY A O 1
ATOM 3355 N N . ILE A 1 425 ? 16.264 -5.400 -2.603 1.00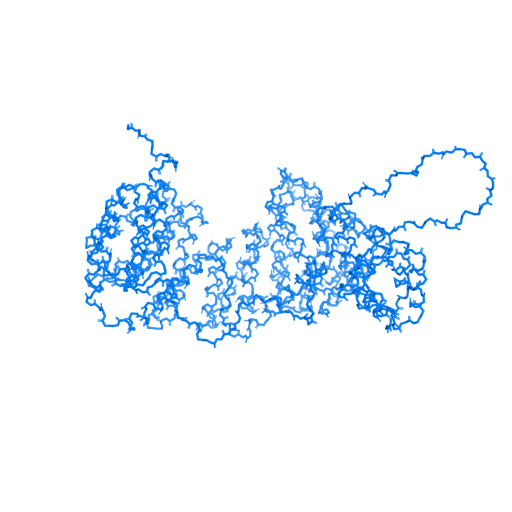 95.12 425 ILE A N 1
ATOM 3356 C CA . ILE A 1 425 ? 17.086 -4.722 -3.616 1.00 95.12 425 ILE A CA 1
ATOM 3357 C C . ILE A 1 425 ? 16.371 -3.486 -4.162 1.00 95.12 425 ILE A C 1
ATOM 3359 O O . ILE A 1 425 ? 16.975 -2.421 -4.225 1.00 95.12 425 ILE A O 1
ATOM 3363 N N . LEU A 1 426 ? 15.092 -3.593 -4.530 1.00 95.69 426 LEU A N 1
ATOM 3364 C CA . LEU A 1 426 ? 14.317 -2.486 -5.094 1.00 95.69 426 LEU A CA 1
ATOM 3365 C C . LEU A 1 426 ? 14.172 -1.322 -4.113 1.00 95.69 426 LEU A C 1
ATOM 3367 O O . LEU A 1 426 ? 14.336 -0.169 -4.515 1.00 95.69 426 LEU A O 1
ATOM 3371 N N . ALA A 1 427 ? 13.908 -1.613 -2.837 1.00 94.88 427 ALA A N 1
ATOM 3372 C CA . ALA A 1 427 ? 13.814 -0.585 -1.807 1.00 94.88 427 ALA A CA 1
ATOM 3373 C C . ALA A 1 427 ? 15.150 0.152 -1.625 1.00 94.88 427 ALA A C 1
ATOM 3375 O O . ALA A 1 427 ? 15.184 1.383 -1.604 1.00 94.88 427 ALA A O 1
ATOM 3376 N N . ILE A 1 428 ? 16.268 -0.582 -1.563 1.00 95.25 428 ILE A N 1
ATOM 3377 C CA . ILE A 1 428 ? 17.602 0.016 -1.421 1.00 95.25 428 ILE A CA 1
ATOM 3378 C C . ILE A 1 428 ? 18.002 0.787 -2.683 1.00 95.25 428 ILE A C 1
ATOM 3380 O O . ILE A 1 428 ? 18.478 1.917 -2.584 1.00 95.25 428 ILE A O 1
ATOM 3384 N N . LEU A 1 429 ? 17.771 0.222 -3.871 1.00 95.31 429 LEU A N 1
ATOM 3385 C CA . LEU A 1 429 ? 18.049 0.877 -5.148 1.00 95.31 429 LEU A CA 1
ATOM 3386 C C . LEU A 1 429 ? 17.314 2.213 -5.237 1.00 95.31 429 LEU A C 1
ATOM 3388 O O . LEU A 1 429 ? 17.916 3.210 -5.632 1.00 95.31 429 LEU A O 1
ATOM 3392 N N . ARG A 1 430 ? 16.046 2.254 -4.809 1.00 93.19 430 ARG A N 1
ATOM 3393 C CA . ARG A 1 430 ? 15.255 3.485 -4.769 1.00 93.19 430 ARG A CA 1
ATOM 3394 C C . ARG A 1 430 ? 15.898 4.554 -3.881 1.00 93.19 430 ARG A C 1
ATOM 3396 O O . ARG A 1 430 ? 15.977 5.707 -4.292 1.00 93.19 430 ARG A O 1
ATOM 3403 N N . VAL A 1 431 ? 16.404 4.174 -2.707 1.00 92.94 431 VAL A N 1
ATOM 3404 C CA . VAL A 1 431 ? 17.136 5.084 -1.804 1.00 92.94 431 VAL A CA 1
ATOM 3405 C C . VAL A 1 431 ? 18.423 5.599 -2.448 1.00 92.94 431 VAL A C 1
ATOM 3407 O O . VAL A 1 431 ? 18.723 6.791 -2.356 1.00 92.94 431 VAL A O 1
ATOM 3410 N N . LEU A 1 432 ? 19.181 4.724 -3.117 1.00 92.25 432 LEU A N 1
ATOM 3411 C CA . LEU A 1 432 ? 20.427 5.105 -3.782 1.00 92.25 432 LEU A CA 1
ATOM 3412 C C . LEU A 1 432 ? 20.180 6.112 -4.909 1.00 92.25 432 LEU A C 1
ATOM 3414 O O . LEU A 1 432 ? 20.917 7.090 -4.993 1.00 92.25 432 LEU A O 1
ATOM 3418 N N . ILE A 1 433 ? 19.136 5.917 -5.725 1.00 91.81 433 ILE A N 1
ATOM 3419 C CA . ILE A 1 433 ? 18.833 6.831 -6.837 1.00 91.81 433 ILE A CA 1
ATOM 3420 C C . ILE A 1 433 ? 18.193 8.152 -6.388 1.00 91.81 433 ILE A C 1
ATOM 3422 O O . ILE A 1 433 ? 18.311 9.139 -7.108 1.00 91.81 433 ILE A O 1
ATOM 3426 N N . SER A 1 434 ? 17.521 8.196 -5.229 1.00 89.69 434 SER A N 1
ATOM 3427 C CA . SER A 1 434 ? 16.822 9.404 -4.764 1.00 89.69 434 SER A CA 1
ATOM 3428 C C . SER A 1 434 ? 17.620 10.260 -3.775 1.00 89.69 434 SER A C 1
ATOM 3430 O O . SER A 1 434 ? 17.465 11.478 -3.770 1.00 89.6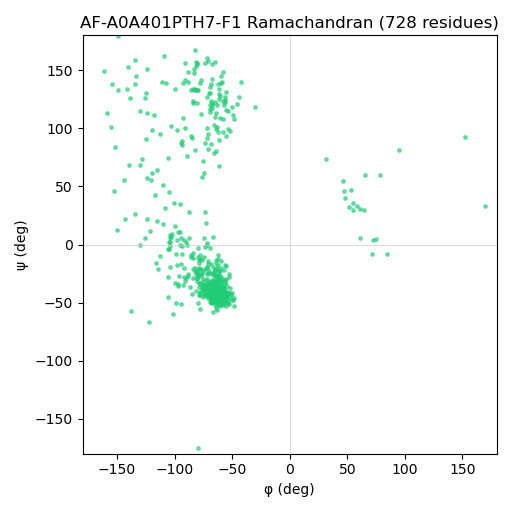9 434 SER A O 1
ATOM 3432 N N . GLN A 1 435 ? 18.443 9.657 -2.906 1.00 86.38 435 GLN A N 1
ATOM 3433 C CA . GLN A 1 435 ? 19.120 10.365 -1.801 1.00 86.38 435 GLN A CA 1
ATOM 3434 C C . GLN A 1 435 ? 20.650 10.462 -1.949 1.00 86.38 435 GLN A C 1
ATOM 3436 O O . GLN A 1 435 ? 21.307 11.171 -1.170 1.00 86.38 435 GLN A O 1
ATOM 3441 N N . SER A 1 436 ? 21.234 9.742 -2.912 1.00 87.75 436 SER A N 1
ATOM 3442 C CA . SER A 1 436 ? 22.680 9.701 -3.160 1.00 87.75 436 SER A CA 1
ATOM 3443 C C . SER A 1 436 ? 23.005 10.087 -4.601 1.00 87.75 436 SER A C 1
ATOM 3445 O O . SER A 1 436 ? 22.203 9.897 -5.508 1.00 87.75 436 SER A O 1
ATOM 3447 N N . THR A 1 437 ? 24.193 10.650 -4.815 1.00 90.44 437 THR A N 1
ATOM 3448 C CA . THR A 1 437 ? 24.695 10.958 -6.159 1.00 90.44 437 THR A CA 1
ATOM 3449 C C . THR A 1 437 ? 25.491 9.784 -6.719 1.00 90.44 437 THR A C 1
ATOM 3451 O O . THR A 1 437 ? 26.042 8.982 -5.959 1.00 90.44 437 THR A O 1
ATOM 3454 N N . GLU A 1 438 ? 25.592 9.706 -8.049 1.00 93.56 438 GLU A N 1
ATOM 3455 C CA . GLU A 1 438 ? 26.345 8.660 -8.754 1.00 93.56 438 GLU A CA 1
ATOM 3456 C C . GLU A 1 438 ? 27.773 8.496 -8.202 1.00 93.56 438 GLU A C 1
ATOM 3458 O O . GLU A 1 438 ? 28.181 7.385 -7.871 1.00 93.56 438 GLU A O 1
ATOM 3463 N N . ASP A 1 439 ? 28.511 9.594 -8.019 1.00 91.25 439 ASP A N 1
ATOM 3464 C CA . ASP A 1 439 ? 29.911 9.547 -7.577 1.00 91.25 439 ASP A CA 1
ATOM 3465 C C . ASP A 1 439 ? 30.086 8.959 -6.169 1.00 91.25 439 ASP A C 1
ATOM 3467 O O . ASP A 1 439 ? 31.039 8.216 -5.911 1.00 91.25 439 ASP A O 1
ATOM 3471 N N . ILE A 1 440 ? 29.153 9.246 -5.253 1.00 91.50 440 ILE A N 1
ATOM 3472 C CA . ILE A 1 440 ? 29.182 8.686 -3.895 1.00 91.50 440 ILE A CA 1
ATOM 3473 C C . ILE A 1 440 ? 28.953 7.177 -3.964 1.00 91.50 440 ILE A C 1
ATOM 3475 O O . ILE A 1 440 ? 29.662 6.415 -3.316 1.00 91.50 440 ILE A O 1
ATOM 3479 N N . VAL A 1 441 ? 27.993 6.725 -4.770 1.00 92.12 441 VAL A N 1
ATOM 3480 C CA . VAL A 1 441 ? 27.707 5.294 -4.911 1.00 92.12 441 VAL A CA 1
ATOM 3481 C C . VAL A 1 441 ? 28.903 4.565 -5.528 1.00 92.12 441 VAL A C 1
ATOM 3483 O O . VAL A 1 441 ? 29.379 3.584 -4.959 1.00 92.12 441 VAL A O 1
ATOM 3486 N N . LEU A 1 442 ? 29.439 5.063 -6.644 1.00 91.75 442 LEU A N 1
ATOM 3487 C CA . LEU A 1 442 ? 30.532 4.405 -7.365 1.00 91.75 442 LEU A CA 1
ATOM 3488 C C . LEU A 1 442 ? 31.848 4.381 -6.577 1.00 91.75 442 LEU A C 1
ATOM 3490 O O . LEU A 1 442 ? 32.551 3.371 -6.611 1.00 91.75 442 LEU A O 1
ATOM 3494 N N . SER A 1 443 ? 32.169 5.447 -5.836 1.00 90.69 443 SER A N 1
ATOM 3495 C CA . SER A 1 443 ? 33.358 5.466 -4.968 1.00 90.69 443 SER A CA 1
ATOM 3496 C C . SER A 1 443 ? 33.277 4.395 -3.881 1.00 90.69 443 SER A C 1
ATOM 3498 O O . SER A 1 443 ? 34.226 3.636 -3.695 1.00 90.69 443 SER A O 1
ATOM 3500 N N . ARG A 1 444 ? 32.119 4.244 -3.225 1.00 90.12 444 ARG A N 1
ATOM 3501 C CA . ARG A 1 444 ? 31.928 3.199 -2.208 1.00 90.12 444 ARG A CA 1
ATOM 3502 C C . ARG A 1 444 ? 31.893 1.790 -2.799 1.00 90.12 444 ARG A C 1
ATOM 3504 O O . ARG A 1 444 ? 32.416 0.876 -2.171 1.00 90.12 444 ARG A O 1
ATOM 3511 N N . VAL A 1 445 ? 31.349 1.595 -4.005 1.00 88.00 445 VAL A N 1
ATOM 3512 C CA . VAL A 1 445 ? 31.420 0.299 -4.717 1.00 88.00 445 VAL A CA 1
ATOM 3513 C C . VAL A 1 445 ? 32.875 -0.097 -4.985 1.00 88.00 445 VAL A C 1
ATOM 3515 O O . VAL A 1 445 ? 33.237 -1.257 -4.790 1.00 88.00 445 VAL A O 1
ATOM 3518 N N . GLN A 1 446 ? 33.712 0.865 -5.386 1.00 88.00 446 GLN A N 1
ATOM 3519 C CA . GLN A 1 446 ? 35.137 0.639 -5.619 1.00 88.00 446 GLN A CA 1
ATOM 3520 C C . GLN A 1 446 ? 35.883 0.292 -4.323 1.00 88.00 446 GLN A C 1
ATOM 3522 O O . GLN A 1 446 ? 36.695 -0.629 -4.318 1.00 88.00 446 GLN A O 1
ATOM 3527 N N . GLU A 1 447 ? 35.594 0.992 -3.224 1.00 87.19 447 GLU A N 1
ATOM 3528 C CA . GLU A 1 447 ? 36.223 0.736 -1.921 1.00 87.19 447 GLU A CA 1
ATOM 3529 C C . GLU A 1 447 ? 35.807 -0.598 -1.290 1.00 87.19 447 GLU A C 1
ATOM 3531 O O . GLU A 1 447 ? 36.618 -1.247 -0.634 1.00 87.19 447 GLU A O 1
ATOM 3536 N N . LEU A 1 448 ? 34.558 -1.027 -1.492 1.00 85.25 448 LEU A N 1
ATOM 3537 C CA . LEU A 1 448 ? 34.051 -2.309 -0.993 1.00 85.25 448 LEU A CA 1
ATOM 3538 C C . LEU A 1 448 ? 34.468 -3.509 -1.857 1.00 85.25 448 LEU A C 1
ATOM 3540 O O . LEU A 1 448 ? 34.126 -4.639 -1.509 1.00 85.25 448 LEU A O 1
ATOM 3544 N N . THR A 1 449 ? 35.170 -3.274 -2.974 1.00 81.19 449 THR A N 1
ATOM 3545 C CA . THR A 1 449 ? 35.653 -4.304 -3.910 1.00 81.19 449 THR A CA 1
ATOM 3546 C C . THR A 1 449 ? 34.573 -5.325 -4.284 1.00 81.19 449 THR A C 1
ATOM 3548 O O . THR A 1 449 ? 34.791 -6.535 -4.246 1.00 81.19 449 THR A O 1
ATOM 3551 N N . LEU A 1 450 ? 33.369 -4.838 -4.600 1.00 81.31 450 LEU A N 1
ATOM 3552 C CA . LEU A 1 450 ? 32.242 -5.699 -4.954 1.00 81.31 450 LEU A CA 1
ATOM 3553 C C . LEU A 1 450 ? 32.487 -6.366 -6.314 1.00 81.31 450 LEU A C 1
ATOM 3555 O O . LEU A 1 450 ? 32.816 -5.698 -7.297 1.00 81.31 450 LEU A O 1
ATOM 3559 N N . SER A 1 451 ? 32.308 -7.687 -6.368 1.00 78.19 451 SER A N 1
ATOM 3560 C CA . SER A 1 451 ? 32.539 -8.468 -7.584 1.00 78.19 451 SER A CA 1
ATOM 3561 C C . SER A 1 451 ? 31.347 -8.383 -8.551 1.00 78.19 451 SER A C 1
ATOM 3563 O O . SER A 1 451 ? 30.209 -8.606 -8.127 1.00 78.19 451 SER A O 1
ATOM 3565 N N . PRO A 1 452 ? 31.577 -8.141 -9.858 1.00 74.62 452 PRO A N 1
ATOM 3566 C CA . PRO A 1 452 ? 30.529 -8.215 -10.880 1.00 74.62 452 PRO A CA 1
ATOM 3567 C C . PRO A 1 452 ? 29.991 -9.638 -11.091 1.00 74.62 452 PRO A C 1
ATOM 3569 O O . PRO A 1 452 ? 28.894 -9.798 -11.617 1.00 74.62 452 PRO A O 1
ATOM 3572 N N . TYR A 1 453 ? 30.738 -10.664 -10.672 1.00 74.81 453 TYR A N 1
ATOM 3573 C CA . TYR A 1 453 ? 30.378 -12.077 -10.827 1.00 74.81 453 TYR A CA 1
ATOM 3574 C C . TYR A 1 453 ? 29.525 -12.621 -9.678 1.00 74.81 453 TYR A C 1
ATOM 3576 O O . TYR A 1 453 ? 29.234 -13.814 -9.647 1.00 74.81 453 TYR A O 1
ATOM 3584 N N . LEU A 1 454 ? 29.101 -11.764 -8.740 1.00 77.88 454 LEU A N 1
ATOM 3585 C CA . LEU A 1 454 ? 28.224 -12.166 -7.639 1.00 77.88 454 LEU A CA 1
ATOM 3586 C C . LEU A 1 454 ? 26.976 -12.904 -8.159 1.00 77.88 454 LEU A C 1
ATOM 3588 O O . LEU A 1 454 ? 26.624 -13.966 -7.651 1.00 77.88 454 LEU A O 1
ATOM 3592 N N . ILE A 1 455 ? 26.363 -12.362 -9.216 1.00 78.56 455 ILE A N 1
ATOM 3593 C CA . ILE A 1 455 ? 25.188 -12.919 -9.892 1.00 78.56 455 ILE A CA 1
ATOM 3594 C C . ILE A 1 455 ? 25.582 -13.304 -11.325 1.00 78.56 455 ILE A C 1
ATOM 3596 O O . ILE A 1 455 ? 25.137 -12.696 -12.293 1.00 78.56 455 ILE A O 1
ATOM 3600 N N . SER A 1 456 ? 26.485 -14.273 -11.470 1.00 83.25 456 SER A N 1
ATOM 3601 C CA . SER A 1 456 ? 26.771 -14.901 -12.767 1.00 83.25 456 SER A CA 1
ATOM 3602 C C . SER A 1 456 ? 25.713 -15.958 -13.102 1.00 83.25 456 SER A C 1
ATOM 3604 O O . SER A 1 456 ? 25.109 -16.542 -12.200 1.00 83.25 456 SER A O 1
ATOM 3606 N N . CYS A 1 457 ? 25.506 -16.264 -14.385 1.00 78.88 457 CYS A N 1
ATOM 3607 C CA . CYS A 1 457 ? 24.592 -17.328 -14.817 1.00 78.88 457 CYS A CA 1
ATOM 3608 C C . CYS A 1 457 ? 24.942 -18.687 -14.189 1.00 78.88 457 CYS A C 1
ATOM 3610 O O . CYS A 1 457 ? 24.038 -19.449 -13.862 1.00 78.88 457 CYS A O 1
ATOM 3612 N N . GLN A 1 458 ? 26.231 -18.956 -13.951 1.00 78.81 458 GLN A N 1
ATOM 3613 C CA . GLN A 1 458 ? 26.705 -20.160 -13.259 1.00 78.81 458 GLN A CA 1
ATOM 3614 C C . GLN A 1 458 ? 26.251 -20.187 -11.792 1.00 78.81 458 GLN A C 1
ATOM 3616 O O . GLN A 1 458 ? 25.706 -21.183 -11.321 1.00 78.81 458 GLN A O 1
ATOM 3621 N N . ASN A 1 459 ? 26.400 -19.074 -11.068 1.00 79.31 459 ASN A N 1
ATOM 3622 C CA . ASN A 1 459 ? 25.931 -18.981 -9.684 1.00 79.31 459 ASN A CA 1
ATOM 3623 C C . ASN A 1 459 ? 24.399 -19.055 -9.606 1.00 79.31 459 ASN A C 1
ATOM 3625 O O . ASN A 1 459 ? 23.855 -19.664 -8.685 1.00 79.31 459 ASN A O 1
ATOM 3629 N N . ILE A 1 460 ? 23.696 -18.476 -10.585 1.00 82.50 460 ILE A N 1
ATOM 3630 C CA . ILE A 1 460 ? 22.234 -18.541 -10.687 1.00 82.50 460 ILE A CA 1
ATOM 3631 C C . ILE A 1 460 ? 21.768 -19.985 -10.895 1.00 82.50 460 ILE A C 1
ATOM 3633 O O . ILE A 1 460 ? 20.874 -20.431 -10.174 1.00 82.50 460 ILE A O 1
ATOM 3637 N N . SER A 1 461 ? 22.368 -20.727 -11.835 1.00 77.44 461 SER A N 1
ATOM 3638 C CA . SER A 1 461 ? 22.003 -22.127 -12.083 1.00 77.44 461 SER A CA 1
ATOM 3639 C C . SER A 1 461 ? 22.269 -22.989 -10.853 1.00 77.44 461 SER A C 1
ATOM 3641 O O . SER A 1 461 ? 21.388 -23.728 -10.418 1.00 77.44 461 SER A O 1
ATOM 3643 N N . VAL A 1 462 ? 23.423 -22.802 -10.200 1.00 79.06 462 VAL A N 1
ATOM 3644 C CA . VAL A 1 462 ? 23.743 -23.495 -8.946 1.00 79.06 462 VAL A CA 1
ATOM 3645 C C . VAL A 1 462 ? 22.693 -23.194 -7.873 1.00 79.06 462 VAL A C 1
ATOM 3647 O O . VAL A 1 462 ? 22.196 -24.114 -7.238 1.00 79.06 462 VAL A O 1
ATOM 3650 N N . LEU A 1 463 ? 22.290 -21.939 -7.670 1.00 79.00 463 LEU A N 1
ATOM 3651 C CA . LEU A 1 463 ? 21.311 -21.580 -6.632 1.00 79.00 463 LEU A CA 1
ATOM 3652 C C . LEU A 1 463 ? 19.869 -22.015 -6.935 1.00 79.00 463 LEU A C 1
ATOM 3654 O O . LEU A 1 463 ? 19.057 -22.089 -6.003 1.00 79.00 463 LEU A O 1
ATOM 3658 N N . ARG A 1 464 ? 19.537 -22.277 -8.204 1.00 80.00 464 ARG A N 1
ATOM 3659 C CA . ARG A 1 464 ? 18.240 -22.829 -8.621 1.00 80.00 464 ARG A CA 1
ATOM 3660 C C . ARG A 1 464 ? 18.175 -24.346 -8.451 1.00 80.00 464 ARG A C 1
ATOM 3662 O O . ARG A 1 464 ? 17.167 -24.837 -7.952 1.00 80.00 464 ARG A O 1
ATOM 3669 N N . ASP A 1 465 ? 19.253 -25.058 -8.772 1.00 71.38 465 ASP A N 1
ATOM 3670 C CA . ASP A 1 465 ? 19.303 -26.526 -8.696 1.00 71.38 465 ASP A CA 1
ATOM 3671 C C . ASP A 1 465 ? 19.581 -27.042 -7.270 1.00 71.38 465 ASP A C 1
ATOM 3673 O O . ASP A 1 465 ? 19.208 -28.156 -6.892 1.00 71.38 465 ASP A O 1
ATOM 3677 N N . ARG A 1 466 ? 20.231 -26.226 -6.435 1.00 61.12 466 ARG A N 1
ATOM 3678 C CA . ARG A 1 466 ? 20.756 -26.628 -5.125 1.00 61.12 466 ARG A CA 1
ATOM 3679 C C . ARG A 1 466 ? 19.740 -26.451 -3.999 1.00 61.12 466 ARG A C 1
ATOM 3681 O O . ARG A 1 466 ? 19.850 -25.564 -3.154 1.00 61.12 466 ARG A O 1
ATOM 3688 N N . GLY A 1 467 ? 18.775 -27.362 -3.930 1.00 45.69 467 GLY A N 1
ATOM 3689 C CA . GLY A 1 467 ? 18.039 -27.629 -2.694 1.00 45.69 467 GLY A CA 1
ATOM 3690 C C . GLY A 1 467 ? 18.933 -28.343 -1.665 1.00 45.69 467 GLY A C 1
ATOM 3691 O O . GLY A 1 467 ? 19.037 -29.563 -1.695 1.00 45.69 467 GLY A O 1
ATOM 3692 N N . ASN A 1 468 ? 19.557 -27.602 -0.740 1.00 40.38 468 ASN A N 1
ATOM 3693 C CA . ASN A 1 468 ? 20.257 -28.110 0.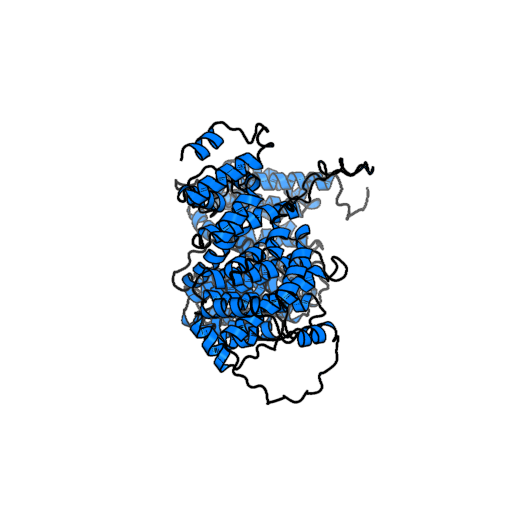462 1.00 40.38 468 ASN A CA 1
ATOM 3694 C C . ASN A 1 468 ? 21.531 -28.979 0.275 1.00 40.38 468 ASN A C 1
ATOM 3696 O O . ASN A 1 468 ? 21.612 -30.075 0.830 1.00 40.38 468 ASN A O 1
ATOM 3700 N N . GLN A 1 469 ? 22.594 -28.474 -0.364 1.00 36.50 469 GLN A N 1
ATOM 3701 C CA . GLN A 1 469 ? 23.961 -28.983 -0.117 1.00 36.50 469 GLN A CA 1
ATOM 3702 C C . GLN A 1 469 ? 24.961 -27.834 0.080 1.00 36.50 469 GLN A C 1
ATOM 3704 O O . GLN A 1 469 ? 24.810 -26.773 -0.516 1.00 36.50 469 GLN A O 1
ATOM 3709 N N . ILE A 1 470 ? 25.948 -28.037 0.960 1.00 39.31 470 ILE A N 1
ATOM 3710 C CA . ILE A 1 470 ? 26.988 -27.079 1.390 1.00 39.31 470 ILE A CA 1
ATOM 3711 C C . ILE A 1 470 ? 28.082 -26.982 0.310 1.00 39.31 470 ILE A C 1
ATOM 3713 O O . ILE A 1 470 ? 28.429 -27.989 -0.300 1.00 39.31 470 ILE A O 1
ATOM 3717 N N . VAL A 1 471 ? 28.608 -25.784 0.006 1.00 38.84 471 VAL A N 1
ATOM 3718 C CA . VAL A 1 471 ? 29.790 -25.628 -0.884 1.00 38.84 471 VAL A CA 1
ATOM 3719 C C . VAL A 1 471 ? 31.016 -26.166 -0.124 1.00 38.84 471 VAL A C 1
ATOM 3721 O O . VAL A 1 471 ? 31.202 -25.746 1.020 1.00 38.84 471 VAL A O 1
ATOM 3724 N N . PRO A 1 472 ? 31.863 -27.049 -0.689 1.00 32.28 472 PRO A N 1
ATOM 3725 C CA . PRO A 1 472 ? 33.264 -27.070 -0.276 1.00 32.28 472 PRO A CA 1
ATOM 3726 C C . PRO A 1 472 ? 33.847 -25.681 -0.578 1.00 32.28 472 PRO A C 1
ATOM 3728 O O . PRO A 1 472 ? 33.420 -25.070 -1.552 1.00 32.28 472 PRO A O 1
ATOM 3731 N N . PRO A 1 473 ? 34.768 -25.131 0.221 1.00 34.94 473 PRO A N 1
ATOM 3732 C CA . PRO A 1 473 ? 35.408 -23.875 -0.139 1.00 34.94 473 PRO A CA 1
ATOM 3733 C C . PRO A 1 473 ? 36.199 -24.114 -1.429 1.00 34.94 473 PRO A C 1
ATOM 3735 O O . PRO A 1 473 ? 37.259 -24.730 -1.389 1.00 34.94 473 PRO A O 1
ATOM 3738 N N . GLU A 1 474 ? 35.654 -23.704 -2.573 1.00 35.25 474 GLU A N 1
ATOM 3739 C CA . GLU A 1 474 ? 36.450 -23.607 -3.787 1.00 35.25 474 GLU A CA 1
ATOM 3740 C C . GLU A 1 474 ? 37.443 -22.475 -3.556 1.00 35.25 474 GLU A C 1
ATOM 3742 O O . GLU A 1 474 ? 37.085 -21.350 -3.188 1.00 35.25 474 GLU A O 1
ATOM 3747 N N . GLU A 1 475 ? 38.705 -22.873 -3.641 1.00 30.97 475 GLU A N 1
ATOM 3748 C CA . GLU A 1 475 ? 39.888 -22.045 -3.575 1.00 30.97 475 GLU A CA 1
ATOM 3749 C C . GLU A 1 475 ? 39.656 -20.805 -4.437 1.00 30.97 475 GLU A C 1
ATOM 3751 O O . GLU A 1 475 ? 39.230 -20.882 -5.588 1.00 30.97 475 GLU A O 1
ATOM 3756 N N . GLN A 1 476 ? 39.866 -19.640 -3.831 1.00 33.31 476 GLN A N 1
ATOM 3757 C CA . GLN A 1 476 ? 39.933 -18.398 -4.572 1.00 33.31 476 GLN A CA 1
ATOM 3758 C C . GLN A 1 476 ? 41.053 -18.563 -5.599 1.00 33.31 476 GLN A C 1
ATOM 3760 O O . GLN A 1 476 ? 42.224 -18.556 -5.227 1.00 33.31 476 GLN A O 1
ATOM 3765 N N . ASP A 1 477 ? 40.702 -18.687 -6.877 1.00 32.00 477 ASP A N 1
ATOM 3766 C CA . ASP A 1 477 ? 41.608 -18.299 -7.948 1.00 32.00 477 ASP A CA 1
ATOM 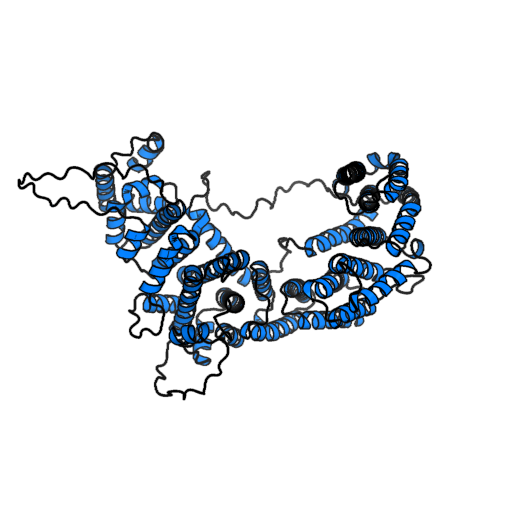3767 C C . ASP A 1 477 ? 41.873 -16.796 -7.765 1.00 32.00 477 ASP A C 1
ATOM 3769 O O . ASP A 1 477 ? 41.143 -15.925 -8.243 1.00 32.00 477 ASP A O 1
ATOM 3773 N N . GLU A 1 478 ? 42.919 -16.488 -6.997 1.00 36.50 478 GLU A N 1
ATOM 3774 C CA . GLU A 1 478 ? 43.439 -15.146 -6.725 1.00 36.50 478 GLU A CA 1
ATOM 3775 C C . GLU A 1 478 ? 44.033 -14.468 -7.985 1.00 36.50 478 GLU A C 1
ATOM 3777 O O . GLU A 1 478 ? 44.560 -13.360 -7.898 1.00 36.50 478 GLU A O 1
ATOM 3782 N N . GLU A 1 479 ? 43.921 -15.062 -9.180 1.00 34.12 479 GLU A N 1
ATOM 3783 C CA . GLU A 1 479 ? 44.667 -14.636 -10.376 1.00 34.12 479 GLU A CA 1
ATOM 3784 C C . GLU A 1 479 ? 43.890 -13.829 -11.435 1.00 34.12 479 GLU A C 1
ATOM 3786 O O . GLU A 1 479 ? 44.474 -13.442 -12.447 1.00 34.12 479 GLU A O 1
ATOM 3791 N N . ILE A 1 480 ? 42.630 -13.431 -11.204 1.00 42.59 480 ILE A N 1
ATOM 3792 C CA . ILE A 1 480 ? 41.953 -12.431 -12.064 1.00 42.59 480 ILE A CA 1
ATOM 3793 C C . ILE A 1 480 ? 41.438 -11.247 -11.236 1.00 42.59 480 ILE A C 1
ATOM 3795 O O . ILE A 1 480 ? 40.269 -10.873 -11.273 1.00 42.59 480 ILE A O 1
ATOM 3799 N N . GLN A 1 481 ? 42.334 -10.570 -10.513 1.00 41.44 481 GLN A N 1
ATOM 3800 C CA . GLN A 1 481 ? 42.092 -9.185 -10.090 1.00 41.44 481 GLN A CA 1
ATOM 3801 C C . GLN A 1 481 ? 42.289 -8.219 -11.272 1.00 41.44 481 GLN A C 1
ATOM 3803 O O . GLN A 1 481 ? 43.091 -7.283 -11.222 1.00 41.44 481 GLN A O 1
ATOM 3808 N N . SER A 1 482 ? 41.538 -8.402 -12.362 1.00 45.25 482 SER A N 1
ATOM 3809 C CA . SER A 1 482 ? 41.312 -7.283 -13.273 1.00 45.25 482 SER A CA 1
ATOM 3810 C C . SER A 1 482 ? 40.453 -6.270 -12.523 1.00 45.25 482 SER A C 1
ATOM 3812 O O . SER A 1 482 ? 39.339 -6.592 -12.118 1.00 45.25 482 SER A O 1
ATOM 3814 N N . LYS A 1 483 ? 40.971 -5.059 -12.285 1.00 59.50 483 LYS A N 1
ATOM 3815 C CA . LYS A 1 483 ? 40.214 -3.948 -11.684 1.00 59.50 483 LYS A CA 1
ATOM 3816 C C . LYS A 1 483 ? 38.951 -3.684 -12.511 1.00 59.50 483 LYS A C 1
ATOM 3818 O O . LYS A 1 483 ? 38.998 -2.943 -13.490 1.00 59.50 483 LYS A O 1
ATOM 3823 N N . HIS A 1 484 ? 37.835 -4.294 -12.128 1.00 70.75 484 HIS A N 1
ATOM 3824 C CA . HIS A 1 484 ? 36.545 -4.022 -12.741 1.00 70.75 484 HIS A CA 1
ATOM 3825 C C . HIS A 1 484 ? 36.102 -2.609 -12.374 1.00 70.75 484 HIS A C 1
ATOM 3827 O O . HIS A 1 484 ? 36.278 -2.155 -11.240 1.00 70.75 484 HIS A O 1
ATOM 3833 N N . LEU A 1 485 ? 35.554 -1.896 -13.354 1.00 86.00 485 LEU A N 1
ATOM 3834 C CA . LEU A 1 485 ? 35.058 -0.545 -13.133 1.00 86.00 485 LEU A CA 1
ATOM 3835 C C . LEU A 1 485 ? 33.808 -0.610 -12.238 1.00 86.00 485 LEU A C 1
ATOM 3837 O O . LEU A 1 485 ? 32.924 -1.431 -12.498 1.00 86.00 485 LEU A O 1
ATOM 3841 N N . PRO A 1 486 ? 33.680 0.254 -11.215 1.00 88.50 486 PRO A N 1
ATOM 3842 C CA . PRO A 1 486 ? 32.545 0.208 -10.292 1.00 88.50 486 PRO A CA 1
ATOM 3843 C C . PRO A 1 486 ? 31.208 0.435 -11.012 1.00 88.50 486 PRO A C 1
ATOM 3845 O O . PRO A 1 486 ? 30.211 -0.207 -10.679 1.00 88.50 486 PRO A O 1
ATOM 3848 N N . GLU A 1 487 ? 31.186 1.288 -12.044 1.00 91.12 487 GLU A N 1
ATOM 3849 C CA . GLU A 1 487 ? 30.008 1.488 -12.896 1.00 91.12 487 GLU A CA 1
ATOM 3850 C C . GLU A 1 487 ? 29.592 0.222 -13.656 1.00 91.12 487 GLU A C 1
ATOM 3852 O O . GLU A 1 487 ? 28.405 -0.007 -13.882 1.00 91.12 487 GLU A O 1
ATOM 3857 N N . GLU A 1 488 ? 30.555 -0.621 -14.022 1.00 89.44 488 GLU A N 1
ATOM 3858 C CA . GLU A 1 488 ? 30.320 -1.855 -14.759 1.00 89.44 488 GLU A CA 1
ATOM 3859 C C . GLU A 1 488 ? 29.783 -2.949 -13.834 1.00 89.44 488 GLU A C 1
ATOM 3861 O O . GLU A 1 488 ? 28.827 -3.632 -14.191 1.00 89.44 488 GLU A O 1
ATOM 3866 N N . THR A 1 489 ? 30.323 -3.062 -12.616 1.00 89.75 489 THR A N 1
ATOM 3867 C CA . THR A 1 489 ? 29.781 -3.939 -11.566 1.00 89.75 489 THR A CA 1
ATOM 3868 C C . THR A 1 489 ? 28.323 -3.606 -11.260 1.00 89.75 489 THR A C 1
ATOM 3870 O O . THR A 1 489 ? 27.478 -4.501 -11.229 1.00 89.75 489 THR A O 1
ATOM 3873 N N . PHE A 1 490 ? 28.008 -2.321 -11.082 1.00 91.88 490 PHE A N 1
ATOM 3874 C CA . PHE A 1 490 ? 26.649 -1.882 -10.771 1.00 91.88 490 PHE A CA 1
ATOM 3875 C C . PHE A 1 490 ? 25.679 -2.122 -11.938 1.00 91.88 490 PHE A C 1
ATOM 3877 O O . PHE A 1 490 ? 24.590 -2.661 -11.740 1.00 91.88 490 PHE A O 1
ATOM 3884 N N . ALA A 1 491 ? 26.080 -1.777 -13.167 1.00 91.69 491 ALA A N 1
ATOM 3885 C CA . ALA A 1 491 ? 25.259 -1.999 -14.356 1.00 91.69 491 ALA A CA 1
ATOM 3886 C C . ALA A 1 491 ? 25.024 -3.495 -14.627 1.00 91.69 491 ALA A C 1
ATOM 3888 O O . ALA A 1 491 ? 23.887 -3.893 -14.885 1.00 91.69 491 ALA A O 1
ATOM 3889 N N . ARG A 1 492 ? 26.062 -4.340 -14.507 1.00 89.81 492 ARG A N 1
ATOM 3890 C CA . ARG A 1 492 ? 25.925 -5.800 -14.641 1.00 89.81 492 ARG A CA 1
ATOM 3891 C C . ARG A 1 492 ? 24.941 -6.358 -13.626 1.00 89.81 492 ARG A C 1
ATOM 3893 O O . ARG A 1 492 ? 24.042 -7.089 -14.023 1.00 89.81 492 ARG A O 1
ATOM 3900 N N . PHE A 1 493 ? 25.071 -5.982 -12.354 1.00 92.06 493 PHE A N 1
ATOM 3901 C CA . PHE A 1 493 ? 24.172 -6.435 -11.292 1.00 92.06 493 PHE A CA 1
ATOM 3902 C C . PHE A 1 493 ? 22.700 -6.189 -11.654 1.00 92.06 493 PHE A C 1
ATOM 3904 O O . PHE A 1 493 ? 21.903 -7.124 -11.650 1.00 92.06 493 PHE A O 1
ATOM 3911 N N . LEU A 1 494 ? 22.343 -4.966 -12.064 1.00 93.38 494 LEU A N 1
ATOM 3912 C CA . LEU A 1 494 ? 20.959 -4.642 -12.425 1.00 93.38 494 LEU A CA 1
ATOM 3913 C C . LEU A 1 494 ? 20.467 -5.393 -13.672 1.00 93.38 494 LEU A C 1
ATOM 3915 O O . LEU A 1 494 ? 19.323 -5.842 -13.697 1.00 93.38 494 LEU A O 1
ATOM 3919 N N . LEU A 1 495 ? 21.314 -5.561 -14.693 1.00 91.19 495 LEU A N 1
ATOM 3920 C CA . LEU A 1 495 ? 20.948 -6.298 -15.909 1.00 91.19 495 LEU A CA 1
ATOM 3921 C C . LEU A 1 495 ? 20.747 -7.795 -15.641 1.00 91.19 495 LEU A C 1
ATOM 3923 O O . LEU A 1 495 ? 19.798 -8.383 -16.157 1.00 91.19 495 LEU A O 1
ATOM 3927 N N . GLN A 1 496 ? 21.580 -8.405 -14.792 1.00 91.00 496 GLN A N 1
ATOM 3928 C CA . GLN A 1 496 ? 21.376 -9.794 -14.375 1.00 91.00 496 GLN A CA 1
ATOM 3929 C C . GLN A 1 496 ? 20.077 -9.950 -13.575 1.00 91.00 496 GLN A C 1
ATOM 3931 O O . GLN A 1 496 ? 19.378 -10.945 -13.747 1.00 91.00 496 GLN A O 1
ATOM 3936 N N . MET A 1 497 ? 19.687 -8.944 -12.779 1.00 91.44 497 MET A N 1
ATOM 3937 C CA . MET A 1 497 ? 18.387 -8.941 -12.093 1.00 91.44 497 MET A CA 1
ATOM 3938 C C . MET A 1 497 ? 17.199 -8.920 -13.035 1.00 91.44 497 MET A C 1
ATOM 3940 O O . MET A 1 497 ? 16.247 -9.668 -12.816 1.00 91.44 497 MET A O 1
ATOM 3944 N N . VAL A 1 498 ? 17.274 -8.142 -14.113 1.00 93.50 498 VAL A N 1
ATOM 3945 C CA . VAL A 1 498 ? 16.259 -8.204 -15.169 1.00 93.50 498 VAL A CA 1
ATOM 3946 C C . VAL A 1 498 ? 16.197 -9.612 -15.774 1.00 93.50 498 VAL A C 1
ATOM 3948 O O . VAL A 1 498 ? 15.103 -10.140 -15.950 1.00 93.50 498 VAL A O 1
ATOM 3951 N N . GLY A 1 499 ? 17.346 -10.250 -16.022 1.00 91.00 499 GLY A N 1
ATOM 3952 C CA . GLY A 1 499 ? 17.412 -11.615 -16.553 1.00 91.00 499 GLY A CA 1
ATOM 3953 C C . GLY A 1 499 ? 16.751 -12.669 -15.666 1.00 91.00 499 GLY A C 1
ATOM 3954 O O . GLY A 1 499 ? 15.874 -13.385 -16.146 1.00 91.00 499 GLY A O 1
ATOM 3955 N N . ILE A 1 500 ? 17.093 -12.719 -14.370 1.00 90.94 500 ILE A N 1
ATOM 3956 C CA . ILE A 1 500 ? 16.478 -13.671 -13.422 1.00 90.94 500 ILE A CA 1
ATOM 3957 C C . ILE A 1 500 ? 14.959 -13.492 -13.389 1.00 90.94 500 ILE A C 1
ATOM 3959 O O . ILE A 1 500 ? 14.214 -14.469 -13.465 1.00 90.94 500 ILE A O 1
ATOM 3963 N N . LEU A 1 501 ? 14.508 -12.239 -13.296 1.00 91.94 501 LEU A N 1
ATOM 3964 C CA . LEU A 1 501 ? 13.095 -11.901 -13.201 1.00 91.94 501 LEU A CA 1
ATOM 3965 C C . LEU A 1 501 ? 12.309 -12.300 -14.456 1.00 91.94 501 LEU A C 1
ATOM 3967 O O . LEU A 1 501 ? 11.220 -12.862 -14.354 1.00 91.94 501 LEU A O 1
ATOM 3971 N N . LEU A 1 502 ? 12.844 -11.998 -15.641 1.00 91.81 502 LEU A N 1
ATOM 3972 C CA . LEU A 1 502 ? 12.201 -12.349 -16.906 1.00 91.81 502 LEU A CA 1
ATOM 3973 C C . LEU A 1 502 ? 12.154 -13.862 -17.105 1.00 91.81 502 LEU A C 1
ATOM 3975 O O . LEU A 1 502 ? 11.123 -14.388 -17.515 1.00 91.81 502 LEU A O 1
ATOM 3979 N N . GLU A 1 503 ? 13.236 -14.566 -16.782 1.00 90.69 503 GLU A N 1
ATOM 3980 C CA . GLU A 1 503 ? 13.284 -16.019 -16.904 1.00 90.69 503 GLU A CA 1
ATOM 3981 C C . GLU A 1 503 ? 12.272 -16.701 -15.975 1.00 90.69 503 GLU A C 1
ATOM 3983 O O . GLU A 1 503 ? 11.563 -17.611 -16.401 1.00 90.69 503 GLU A O 1
ATOM 3988 N N . ASP A 1 504 ? 12.141 -16.225 -14.735 1.00 88.62 504 ASP A N 1
ATOM 3989 C CA . ASP A 1 504 ? 11.149 -16.732 -13.788 1.00 88.62 504 ASP A CA 1
ATOM 3990 C C . ASP A 1 504 ? 9.706 -16.496 -14.276 1.00 88.62 504 ASP A C 1
ATOM 3992 O O . ASP A 1 504 ? 8.870 -17.380 -14.110 1.00 88.62 504 ASP A O 1
ATOM 3996 N N . ILE A 1 505 ? 9.401 -15.352 -14.905 1.00 88.50 505 ILE A N 1
ATOM 3997 C CA . ILE A 1 505 ? 8.063 -15.074 -15.470 1.00 88.50 505 ILE A CA 1
ATOM 3998 C C . ILE A 1 505 ? 7.739 -16.000 -16.648 1.00 88.50 505 ILE A C 1
ATOM 4000 O O . ILE A 1 505 ? 6.588 -16.399 -16.816 1.00 88.50 505 ILE A O 1
ATOM 4004 N N . VAL A 1 506 ? 8.732 -16.314 -17.481 1.00 88.56 506 VAL A N 1
ATOM 4005 C CA . VAL A 1 506 ? 8.541 -17.129 -18.689 1.00 88.56 506 VAL A CA 1
ATOM 4006 C C . VAL A 1 506 ? 8.460 -18.617 -18.357 1.00 88.56 506 VAL A C 1
ATOM 4008 O O . VAL A 1 506 ? 7.608 -19.320 -18.901 1.00 88.56 506 VAL A O 1
ATOM 4011 N N . ASN A 1 507 ? 9.334 -19.099 -17.471 1.00 86.75 507 ASN A N 1
ATOM 4012 C CA . ASN A 1 507 ? 9.523 -20.531 -17.246 1.00 86.75 507 ASN A CA 1
ATOM 4013 C C . ASN A 1 507 ? 8.647 -21.104 -16.124 1.00 86.75 507 ASN A C 1
ATOM 4015 O O . ASN A 1 507 ? 8.328 -22.293 -16.168 1.00 86.75 507 ASN A O 1
ATOM 4019 N N . LYS A 1 508 ? 8.251 -20.306 -15.121 1.00 84.31 508 LYS A N 1
ATOM 4020 C CA . LYS A 1 508 ? 7.444 -20.804 -13.995 1.00 84.31 508 LYS A CA 1
ATOM 4021 C C . LYS A 1 508 ? 5.962 -20.821 -14.342 1.00 84.31 508 LYS A C 1
ATOM 4023 O O . LYS A 1 508 ? 5.404 -19.847 -14.847 1.00 84.31 508 LYS A O 1
ATOM 4028 N N . GLN A 1 509 ? 5.297 -21.925 -14.020 1.00 76.38 509 GLN A N 1
ATOM 4029 C CA . GLN A 1 509 ? 3.893 -22.114 -14.366 1.00 76.38 509 GLN A CA 1
ATOM 4030 C C . GLN A 1 509 ? 2.960 -21.511 -13.310 1.00 76.38 509 GLN A C 1
ATOM 4032 O O . GLN A 1 509 ? 3.083 -21.751 -12.104 1.00 76.38 509 GLN A O 1
ATOM 4037 N N . LEU A 1 510 ? 1.961 -20.760 -13.779 1.00 79.31 510 LEU A N 1
ATOM 4038 C CA . LEU A 1 510 ? 0.902 -20.209 -12.935 1.00 79.31 510 LEU A CA 1
ATOM 4039 C C . LEU A 1 510 ? 0.107 -21.350 -12.269 1.00 79.31 510 LEU A C 1
ATOM 4041 O O . LEU A 1 510 ? -0.295 -22.297 -12.942 1.00 79.31 510 LEU A O 1
ATOM 4045 N N . LYS A 1 511 ? -0.161 -21.239 -10.962 1.00 74.69 511 LYS A N 1
ATOM 4046 C CA . LYS A 1 511 ? -0.859 -22.221 -10.096 1.00 74.69 511 LYS A CA 1
ATOM 4047 C C . LYS A 1 511 ? -0.091 -23.501 -9.757 1.00 74.69 511 LYS A C 1
ATOM 4049 O O . LYS A 1 511 ? -0.569 -24.247 -8.905 1.00 74.69 511 LYS A O 1
ATOM 4054 N N . VAL A 1 512 ? 1.067 -23.738 -10.371 1.00 77.12 512 VAL A N 1
ATOM 4055 C CA . VAL A 1 512 ? 1.960 -24.854 -10.020 1.00 77.12 512 VAL A CA 1
ATOM 4056 C C . VAL A 1 512 ? 3.109 -24.332 -9.163 1.00 77.12 512 VAL A C 1
ATOM 4058 O O . VAL A 1 512 ? 3.221 -24.706 -8.000 1.00 77.12 512 VAL A O 1
ATOM 4061 N N . ASP A 1 513 ? 3.884 -23.391 -9.702 1.00 74.56 513 ASP A N 1
ATOM 4062 C CA . ASP A 1 513 ? 5.061 -22.832 -9.027 1.00 74.56 513 ASP A CA 1
ATOM 4063 C C . ASP A 1 513 ? 4.745 -21.516 -8.303 1.00 74.56 513 ASP A C 1
ATOM 4065 O O . ASP A 1 513 ? 5.403 -21.159 -7.326 1.00 74.56 513 ASP A O 1
ATOM 4069 N N . MET A 1 514 ? 3.739 -20.777 -8.790 1.00 82.06 514 MET A N 1
ATOM 4070 C CA . MET A 1 514 ? 3.364 -19.451 -8.290 1.00 82.06 514 MET A CA 1
ATOM 4071 C C . MET A 1 514 ? 1.857 -19.305 -8.092 1.00 82.06 514 MET A C 1
ATOM 4073 O O . MET A 1 514 ? 1.064 -19.685 -8.958 1.00 82.06 514 MET A O 1
ATOM 4077 N N . SER A 1 515 ? 1.448 -18.670 -6.990 1.00 86.69 515 SER A N 1
ATOM 4078 C CA . SER A 1 515 ? 0.071 -18.190 -6.836 1.00 86.69 515 SER A CA 1
ATOM 4079 C C . SER A 1 515 ? -0.200 -16.974 -7.734 1.00 86.69 515 SER A C 1
ATOM 4081 O O . SER A 1 515 ? 0.723 -16.279 -8.159 1.00 86.69 515 SER A O 1
ATOM 4083 N N . GLU A 1 516 ? -1.473 -16.675 -8.013 1.00 87.56 516 GLU A N 1
ATOM 4084 C CA . GLU A 1 516 ? -1.849 -15.493 -8.811 1.00 87.56 516 GLU A CA 1
ATOM 4085 C C . GLU A 1 516 ? -1.378 -14.182 -8.154 1.00 87.56 516 GLU A C 1
ATOM 4087 O O . GLU A 1 516 ? -0.878 -13.286 -8.836 1.00 87.56 516 GLU A O 1
ATOM 4092 N N . GLN A 1 517 ? -1.459 -14.094 -6.821 1.00 86.50 517 GLN A N 1
ATOM 4093 C CA . GLN A 1 517 ? -0.971 -12.944 -6.055 1.00 86.50 517 GLN A CA 1
ATOM 4094 C C . GLN A 1 517 ? 0.552 -12.807 -6.155 1.00 86.50 517 GLN A C 1
ATOM 4096 O O . GLN A 1 517 ? 1.053 -11.708 -6.396 1.00 86.50 517 GLN A O 1
ATOM 4101 N N . GLN A 1 518 ? 1.286 -13.917 -6.023 1.00 87.19 518 GLN A N 1
ATOM 4102 C CA . GLN A 1 518 ? 2.738 -13.917 -6.179 1.00 87.19 518 GLN A CA 1
ATOM 4103 C C . GLN A 1 518 ? 3.125 -13.496 -7.594 1.00 87.19 518 GLN A C 1
ATOM 4105 O O . GLN A 1 518 ? 3.937 -12.593 -7.741 1.00 87.19 518 GLN A O 1
ATOM 4110 N N . HIS A 1 519 ? 2.500 -14.058 -8.626 1.00 89.94 519 HIS A N 1
ATOM 4111 C CA . HIS A 1 519 ? 2.778 -13.687 -10.012 1.00 89.94 519 HIS A CA 1
ATOM 4112 C C . HIS A 1 519 ? 2.500 -12.196 -10.288 1.00 89.94 519 HIS A C 1
ATOM 4114 O O . HIS A 1 519 ? 3.334 -11.512 -10.884 1.00 89.94 519 HIS A O 1
ATOM 4120 N N . SER A 1 520 ? 1.371 -11.661 -9.802 1.00 90.62 520 SER A N 1
ATOM 4121 C CA . SER A 1 520 ? 1.051 -10.231 -9.925 1.00 90.62 520 SER A CA 1
ATOM 4122 C C . SER A 1 520 ? 2.112 -9.352 -9.261 1.00 90.62 520 SER A C 1
ATOM 4124 O O . SER A 1 520 ? 2.561 -8.369 -9.853 1.00 90.62 520 SER A O 1
ATOM 4126 N N . PHE A 1 521 ? 2.537 -9.702 -8.045 1.00 92.81 521 PHE A N 1
ATOM 4127 C CA . PHE A 1 521 ? 3.572 -8.953 -7.337 1.00 92.81 521 PHE A CA 1
ATOM 4128 C C . PHE A 1 521 ? 4.932 -9.051 -8.040 1.00 92.81 521 PHE A C 1
ATOM 4130 O O . PHE A 1 521 ? 5.615 -8.044 -8.203 1.00 92.81 521 PHE A O 1
ATOM 4137 N N . TYR A 1 522 ? 5.285 -10.230 -8.551 1.00 91.31 522 TYR A N 1
ATOM 4138 C CA . TYR A 1 522 ? 6.508 -10.453 -9.321 1.00 91.31 522 TYR A CA 1
ATOM 4139 C C . TYR A 1 522 ? 6.563 -9.536 -10.557 1.00 91.31 522 TYR A C 1
ATOM 4141 O O . TYR A 1 522 ? 7.550 -8.839 -10.781 1.00 91.31 522 TYR A O 1
ATOM 4149 N N . CYS A 1 523 ? 5.460 -9.425 -11.306 1.00 92.06 523 CYS A N 1
ATOM 4150 C CA . CYS A 1 523 ? 5.352 -8.507 -12.445 1.00 92.06 523 CYS A CA 1
ATOM 4151 C C . CYS A 1 523 ? 5.522 -7.033 -12.037 1.00 92.06 523 CYS A C 1
ATOM 4153 O O . CYS A 1 523 ? 6.155 -6.256 -12.753 1.00 92.06 523 CYS A O 1
ATOM 4155 N N . GLN A 1 524 ? 4.990 -6.637 -10.877 1.00 92.69 524 GLN A N 1
ATOM 4156 C CA . GLN A 1 524 ? 5.174 -5.286 -10.336 1.00 92.69 524 GLN A CA 1
ATOM 4157 C C . GLN A 1 524 ? 6.626 -5.020 -9.916 1.00 92.69 524 GLN A C 1
ATOM 4159 O O . GLN A 1 524 ? 7.108 -3.900 -10.095 1.00 92.69 524 GLN A O 1
ATOM 4164 N N . GLN A 1 525 ? 7.344 -6.026 -9.405 1.00 94.31 525 GLN A N 1
ATOM 4165 C CA . GLN A 1 525 ? 8.774 -5.917 -9.099 1.00 94.31 525 GLN A CA 1
ATOM 4166 C C . GLN A 1 525 ? 9.593 -5.687 -10.374 1.00 94.31 525 GLN A C 1
ATOM 4168 O O . GLN A 1 525 ? 10.422 -4.777 -10.398 1.00 94.31 525 GLN A O 1
ATOM 4173 N N . VAL A 1 526 ? 9.301 -6.421 -11.457 1.00 95.00 526 VAL A N 1
ATOM 4174 C CA . VAL A 1 526 ? 9.925 -6.179 -12.773 1.00 95.00 526 VAL A CA 1
ATOM 4175 C C . VAL A 1 526 ? 9.622 -4.773 -13.261 1.00 95.00 526 VAL A C 1
ATOM 4177 O O . VAL A 1 526 ? 10.541 -4.034 -13.598 1.00 95.00 526 VAL A O 1
ATOM 4180 N N . GLY A 1 527 ? 8.350 -4.368 -13.241 1.00 94.50 527 GLY A N 1
ATOM 4181 C CA . GLY A 1 527 ? 7.950 -3.015 -13.620 1.00 94.50 527 GLY A CA 1
ATOM 4182 C C . GLY A 1 527 ? 8.729 -1.956 -12.839 1.00 94.50 527 GLY A C 1
ATOM 4183 O O . GLY A 1 527 ? 9.313 -1.059 -13.436 1.00 94.50 527 GLY A O 1
ATOM 4184 N N . THR A 1 528 ? 8.826 -2.104 -11.517 1.00 94.50 528 THR A N 1
ATOM 4185 C CA . THR A 1 528 ? 9.577 -1.181 -10.650 1.00 94.50 528 THR A CA 1
ATOM 4186 C C . THR A 1 528 ? 11.069 -1.153 -10.992 1.00 94.50 528 THR A C 1
ATOM 4188 O O . THR A 1 528 ? 11.644 -0.071 -11.095 1.00 94.50 528 THR A O 1
ATOM 4191 N N . LEU A 1 529 ? 11.694 -2.313 -11.235 1.00 96.38 529 LEU A N 1
ATOM 4192 C CA . LEU A 1 529 ? 13.102 -2.400 -11.639 1.00 96.38 529 LEU A CA 1
ATOM 4193 C C . LEU A 1 529 ? 13.356 -1.678 -12.967 1.00 96.38 529 LEU A C 1
ATOM 4195 O O . LEU A 1 529 ? 14.289 -0.880 -13.069 1.00 96.38 529 LEU A O 1
ATOM 4199 N N . LEU A 1 530 ? 12.515 -1.932 -13.974 1.00 95.94 530 LEU A N 1
ATOM 4200 C CA . LEU A 1 530 ? 12.625 -1.296 -15.286 1.00 95.94 530 LEU A CA 1
ATOM 4201 C C . LEU A 1 530 ? 12.418 0.220 -15.178 1.00 95.94 530 LEU A C 1
ATOM 4203 O O . LEU A 1 530 ? 13.145 0.979 -15.810 1.00 95.94 530 LEU A O 1
ATOM 4207 N N . MET A 1 531 ? 11.502 0.683 -14.325 1.00 95.06 531 MET A N 1
ATOM 4208 C CA . MET A 1 531 ? 11.306 2.114 -14.063 1.00 95.06 531 MET A CA 1
ATOM 4209 C C . MET A 1 531 ? 12.522 2.763 -13.389 1.00 95.06 531 MET A C 1
ATOM 4211 O O . MET A 1 531 ? 12.923 3.858 -13.791 1.00 95.06 531 MET A O 1
ATOM 4215 N N . CYS A 1 532 ? 13.159 2.080 -12.430 1.00 95.38 532 CYS A N 1
ATOM 4216 C CA . CYS A 1 532 ? 14.433 2.519 -11.856 1.00 95.38 532 CYS A CA 1
ATOM 4217 C C . CYS A 1 532 ? 15.517 2.642 -12.939 1.00 95.38 532 CYS A C 1
ATOM 4219 O O . CYS A 1 532 ? 16.195 3.665 -13.002 1.00 95.38 532 CYS A O 1
ATOM 4221 N N . LEU A 1 533 ? 15.649 1.649 -13.827 1.00 95.56 533 LEU A N 1
ATOM 4222 C CA . LEU A 1 533 ? 16.610 1.676 -14.937 1.00 95.56 533 LEU A CA 1
ATOM 4223 C C . LEU A 1 533 ? 16.337 2.817 -15.925 1.00 95.56 533 LEU A C 1
ATOM 4225 O O . LEU A 1 533 ? 17.254 3.553 -16.285 1.00 95.56 533 LEU A O 1
ATOM 4229 N N . ILE A 1 534 ? 15.076 3.019 -16.313 1.00 95.31 534 ILE A N 1
ATOM 4230 C CA . ILE A 1 534 ? 14.671 4.127 -17.188 1.00 95.31 534 ILE A CA 1
ATOM 4231 C C . ILE A 1 534 ? 15.040 5.464 -16.547 1.00 95.31 534 ILE A C 1
ATOM 4233 O O . ILE A 1 534 ? 15.571 6.333 -17.232 1.00 95.31 534 ILE A O 1
ATOM 4237 N N . HIS A 1 535 ? 14.814 5.642 -15.243 1.00 94.94 535 HIS A N 1
ATOM 4238 C CA . HIS A 1 535 ? 15.210 6.865 -14.548 1.00 94.94 535 HIS A CA 1
ATOM 4239 C C . HIS A 1 535 ? 16.732 7.057 -14.507 1.00 94.94 535 HIS A C 1
ATOM 4241 O O . HIS A 1 535 ? 17.205 8.163 -14.778 1.00 94.94 535 HIS A O 1
ATOM 4247 N N . ILE A 1 536 ? 17.503 6.001 -14.225 1.00 94.38 536 ILE A N 1
ATOM 4248 C CA . ILE A 1 536 ? 18.975 6.043 -14.235 1.00 94.38 536 ILE A CA 1
ATOM 4249 C C . ILE A 1 536 ? 19.475 6.532 -15.604 1.00 94.38 536 ILE A C 1
ATOM 4251 O O . ILE A 1 536 ? 20.275 7.464 -15.660 1.00 94.38 536 ILE A O 1
ATOM 4255 N N . PHE A 1 537 ? 18.938 5.983 -16.697 1.00 93.62 537 PHE A N 1
ATOM 4256 C CA . PHE A 1 537 ? 19.381 6.312 -18.056 1.00 93.62 537 PHE A CA 1
ATOM 4257 C C . PHE A 1 537 ? 18.828 7.646 -18.586 1.00 93.62 537 PHE A C 1
ATOM 4259 O O . PHE A 1 537 ? 19.536 8.373 -19.280 1.00 93.62 537 PHE A O 1
ATOM 4266 N N . LYS A 1 538 ? 17.581 8.008 -18.255 1.00 92.19 538 LYS A N 1
ATOM 4267 C CA . LYS A 1 538 ? 16.896 9.198 -18.798 1.00 92.19 538 LYS A CA 1
ATOM 4268 C C . LYS A 1 538 ? 17.137 10.479 -17.993 1.00 92.19 538 LYS A C 1
ATOM 4270 O O . LYS A 1 538 ? 17.056 11.564 -18.558 1.00 92.19 538 LYS A O 1
ATOM 4275 N N . SER A 1 539 ? 17.423 10.394 -16.691 1.00 90.06 539 SER A N 1
ATOM 4276 C CA . SER A 1 539 ? 17.585 11.582 -15.828 1.00 90.06 539 SER A CA 1
ATOM 4277 C C . SER A 1 539 ? 18.850 12.399 -16.114 1.00 90.06 539 SER A C 1
ATOM 4279 O O . SER A 1 539 ? 18.916 13.573 -15.758 1.00 90.06 539 SER A O 1
ATOM 4281 N N . GLY A 1 540 ? 19.875 11.782 -16.711 1.00 88.56 540 GLY A N 1
ATOM 4282 C CA . GLY A 1 540 ? 21.179 12.408 -16.938 1.00 88.56 540 GLY A CA 1
ATOM 4283 C C . GLY A 1 540 ? 22.037 12.587 -15.678 1.00 88.56 540 GLY A C 1
ATOM 4284 O O . GLY A 1 540 ? 23.127 13.157 -15.786 1.00 88.56 540 GLY A O 1
ATOM 4285 N N . MET A 1 541 ? 21.572 12.097 -14.519 1.00 88.50 541 MET A N 1
ATOM 4286 C CA . MET A 1 541 ? 22.286 12.131 -13.232 1.00 88.50 541 MET A CA 1
ATOM 4287 C C . MET A 1 541 ? 23.274 10.966 -13.062 1.00 88.50 541 MET A C 1
ATOM 4289 O O . MET A 1 541 ? 24.200 11.079 -12.267 1.00 88.50 541 MET A O 1
ATOM 4293 N N . PHE A 1 542 ? 23.084 9.871 -13.810 1.00 92.25 542 PHE A N 1
ATOM 4294 C CA . PHE A 1 542 ? 23.873 8.637 -13.710 1.00 92.25 542 PHE A CA 1
ATOM 4295 C C . PHE A 1 542 ? 24.582 8.305 -15.033 1.00 92.25 542 PHE A C 1
ATOM 4297 O O . PHE A 1 542 ? 24.293 7.306 -15.700 1.00 92.25 542 PHE A O 1
ATOM 4304 N N . ARG A 1 543 ? 25.472 9.193 -15.484 1.00 92.88 543 ARG A N 1
ATOM 4305 C CA . ARG A 1 543 ? 26.066 9.121 -16.831 1.00 92.88 543 ARG A CA 1
ATOM 4306 C C . ARG A 1 543 ? 27.062 7.975 -16.969 1.00 92.88 543 ARG A C 1
ATOM 4308 O O . ARG A 1 543 ? 27.107 7.344 -18.025 1.00 92.88 543 ARG A O 1
ATOM 4315 N N . ARG A 1 544 ? 27.854 7.696 -15.930 1.00 93.44 544 ARG A N 1
ATOM 4316 C CA . ARG A 1 544 ? 28.876 6.634 -15.960 1.00 93.44 544 ARG A CA 1
ATOM 4317 C C . ARG A 1 544 ? 28.228 5.254 -15.977 1.00 93.44 544 ARG A C 1
ATOM 4319 O O . ARG A 1 544 ? 28.632 4.410 -16.774 1.00 93.44 544 ARG A O 1
ATOM 4326 N N . ILE A 1 545 ? 27.192 5.054 -15.164 1.00 93.06 545 ILE A N 1
ATOM 4327 C CA . ILE A 1 545 ? 26.391 3.824 -15.137 1.00 93.06 545 ILE A CA 1
ATOM 4328 C C . ILE A 1 545 ? 25.678 3.631 -16.477 1.00 93.06 545 ILE A C 1
ATOM 4330 O O . ILE A 1 545 ? 25.718 2.534 -17.027 1.00 93.06 545 ILE A O 1
ATOM 4334 N N . THR A 1 546 ? 25.093 4.692 -17.044 1.00 92.06 546 THR A N 1
ATOM 4335 C CA . THR A 1 546 ? 24.446 4.628 -18.367 1.00 92.06 546 THR A CA 1
ATOM 4336 C C . THR A 1 546 ? 25.440 4.204 -19.450 1.00 92.06 546 THR A C 1
ATOM 4338 O O . THR A 1 546 ? 25.184 3.254 -20.184 1.00 92.06 546 THR A O 1
ATOM 4341 N N . ALA A 1 547 ? 26.621 4.828 -19.501 1.00 91.75 547 ALA A N 1
ATOM 4342 C CA . ALA A 1 547 ? 27.661 4.469 -20.465 1.00 91.75 547 ALA A CA 1
ATOM 4343 C C . ALA A 1 547 ? 28.181 3.031 -20.276 1.00 91.75 547 ALA A C 1
ATOM 4345 O O . ALA A 1 547 ? 28.484 2.342 -21.253 1.00 91.75 547 ALA A O 1
ATOM 4346 N N . ALA A 1 548 ? 28.289 2.552 -19.033 1.00 90.38 548 ALA A N 1
ATOM 4347 C CA . ALA A 1 548 ? 28.642 1.164 -18.750 1.00 90.38 548 ALA A CA 1
ATOM 4348 C C . ALA A 1 548 ? 27.554 0.190 -19.225 1.00 90.38 548 ALA A C 1
ATOM 4350 O O . ALA A 1 548 ? 27.878 -0.775 -19.911 1.00 90.38 548 ALA A O 1
ATOM 4351 N N . ALA A 1 549 ? 26.279 0.470 -18.941 1.00 90.00 549 ALA A N 1
ATOM 4352 C CA . ALA A 1 549 ? 25.157 -0.344 -19.399 1.00 90.00 549 ALA A CA 1
ATOM 4353 C C . ALA A 1 549 ? 25.092 -0.422 -20.932 1.00 90.00 549 ALA A C 1
ATOM 4355 O O . ALA A 1 549 ? 24.980 -1.518 -21.474 1.00 90.00 549 ALA A O 1
ATOM 4356 N N . THR A 1 550 ? 25.261 0.701 -21.640 1.00 89.25 550 THR A N 1
ATOM 4357 C CA . THR A 1 550 ? 25.333 0.715 -23.111 1.00 89.25 550 THR A CA 1
ATOM 4358 C C . THR A 1 550 ? 26.469 -0.167 -23.629 1.00 89.25 550 THR A C 1
ATOM 4360 O O . THR A 1 550 ? 26.255 -0.968 -24.535 1.00 89.25 550 THR A O 1
ATOM 4363 N N . ARG A 1 551 ? 27.668 -0.088 -23.031 1.00 88.56 551 ARG A N 1
ATOM 4364 C CA . ARG A 1 551 ? 28.802 -0.950 -23.416 1.00 88.56 551 ARG A CA 1
ATOM 4365 C C . ARG A 1 551 ? 28.535 -2.431 -23.158 1.00 88.56 551 ARG A C 1
ATOM 4367 O O . ARG A 1 551 ? 28.927 -3.247 -23.979 1.00 88.56 551 ARG A O 1
ATOM 4374 N N . LEU A 1 552 ? 27.878 -2.776 -22.052 1.00 84.62 552 LEU A N 1
ATOM 4375 C CA . LEU A 1 552 ? 27.557 -4.163 -21.697 1.00 84.62 552 LEU A CA 1
ATOM 4376 C C . LEU A 1 552 ? 26.467 -4.767 -22.584 1.00 84.62 552 LEU A C 1
ATOM 4378 O O . LEU A 1 552 ? 26.507 -5.955 -22.871 1.00 84.62 552 LEU A O 1
ATOM 4382 N N . ILE A 1 553 ? 25.496 -3.956 -23.001 1.00 81.25 553 ILE A N 1
ATOM 4383 C CA . ILE A 1 553 ? 24.388 -4.392 -23.856 1.00 81.25 553 ILE A CA 1
ATOM 4384 C C . ILE A 1 553 ? 24.847 -4.548 -25.312 1.00 81.25 553 ILE A C 1
ATOM 4386 O O . ILE A 1 553 ? 24.410 -5.473 -25.993 1.00 81.25 553 ILE A O 1
ATOM 4390 N N . VAL A 1 554 ? 25.727 -3.660 -25.788 1.00 76.50 554 VAL A N 1
ATOM 4391 C CA . VAL A 1 554 ? 26.275 -3.695 -27.157 1.00 76.50 554 VAL A CA 1
ATOM 4392 C C . VAL A 1 554 ? 27.478 -4.639 -27.272 1.00 76.50 554 VAL A C 1
ATOM 4394 O O . VAL A 1 554 ? 27.733 -5.194 -28.339 1.00 76.50 554 VAL A O 1
ATOM 4397 N N . GLY A 1 555 ? 28.232 -4.831 -26.190 1.00 69.00 555 GLY A N 1
ATOM 4398 C CA . GLY A 1 555 ? 29.341 -5.772 -26.137 1.00 69.00 555 GLY A CA 1
ATOM 4399 C C . GLY A 1 555 ? 28.831 -7.208 -26.177 1.00 69.00 555 GLY A C 1
ATOM 4400 O O . GLY A 1 555 ? 28.086 -7.630 -25.297 1.00 69.00 555 GLY A O 1
ATOM 4401 N N . ASN A 1 556 ? 29.246 -7.976 -27.185 1.00 54.97 556 ASN A N 1
ATOM 4402 C CA . ASN A 1 556 ? 28.966 -9.408 -27.239 1.00 54.97 556 ASN A CA 1
ATOM 4403 C C . ASN A 1 556 ? 29.522 -10.068 -25.970 1.00 54.97 556 ASN A C 1
ATOM 4405 O O . ASN A 1 556 ? 30.722 -9.986 -25.711 1.00 54.97 556 ASN A O 1
ATOM 4409 N N . GLY A 1 557 ? 28.651 -10.696 -25.175 1.00 54.88 557 GLY A N 1
ATOM 4410 C CA . GLY A 1 557 ? 29.046 -11.442 -23.982 1.00 54.88 557 GLY A CA 1
ATOM 4411 C C . GLY A 1 557 ? 29.947 -12.604 -24.382 1.00 54.88 557 GLY A C 1
ATOM 4412 O O . GLY A 1 557 ? 29.453 -13.641 -24.814 1.00 54.88 557 GLY A O 1
ATOM 4413 N N . SER A 1 558 ? 31.262 -12.416 -24.289 1.00 50.09 558 SER A N 1
ATOM 4414 C CA . SER A 1 558 ? 32.243 -13.347 -24.852 1.00 50.09 558 SER A CA 1
ATOM 4415 C C . SER A 1 558 ? 32.407 -14.646 -24.060 1.00 50.09 558 SER A C 1
ATOM 4417 O O . SER A 1 558 ? 33.003 -15.579 -24.587 1.00 50.09 558 SER A O 1
ATOM 4419 N N . ASP A 1 559 ? 31.846 -14.753 -22.848 1.00 57.84 559 ASP A N 1
ATOM 4420 C CA . ASP A 1 559 ? 32.259 -15.807 -21.907 1.00 57.84 559 ASP A CA 1
ATOM 4421 C C . ASP A 1 559 ? 31.103 -16.680 -21.371 1.00 57.84 559 ASP A C 1
ATOM 4423 O O . ASP A 1 559 ? 31.313 -17.503 -20.485 1.00 57.84 559 ASP A O 1
ATOM 4427 N N . GLY A 1 560 ? 29.861 -16.514 -21.855 1.00 64.38 560 GLY A N 1
ATOM 4428 C CA . GLY A 1 560 ? 28.702 -17.322 -21.411 1.00 64.38 560 GLY A CA 1
ATOM 4429 C C . GLY A 1 560 ? 28.346 -17.204 -19.915 1.00 64.38 560 GLY A C 1
ATOM 4430 O O . GLY A 1 560 ? 27.469 -17.908 -19.421 1.00 64.38 560 GLY A O 1
ATOM 4431 N N . SER A 1 561 ? 29.016 -16.310 -19.187 1.00 74.00 561 SER A N 1
ATOM 4432 C CA . SER A 1 561 ? 28.909 -16.122 -17.739 1.00 74.00 561 SER A CA 1
ATOM 4433 C C . SER A 1 561 ? 27.749 -15.217 -17.316 1.00 74.00 561 SER A C 1
ATOM 4435 O O . SER A 1 561 ? 27.409 -15.175 -16.134 1.00 74.00 561 SER A O 1
ATOM 4437 N N . PHE A 1 562 ? 27.121 -14.517 -18.262 1.00 84.44 562 PHE A N 1
ATOM 4438 C CA . PHE A 1 562 ? 26.097 -13.499 -18.028 1.00 84.44 562 PHE A CA 1
ATOM 4439 C C . PHE A 1 562 ? 24.980 -13.580 -19.075 1.00 84.44 562 PHE A C 1
ATOM 4441 O O . PHE A 1 562 ? 25.233 -13.964 -20.219 1.00 84.44 562 PHE A O 1
ATOM 4448 N N . TYR A 1 563 ? 23.761 -13.146 -18.720 1.00 84.56 563 TYR A N 1
ATOM 4449 C CA . TYR A 1 563 ? 22.675 -13.012 -19.698 1.00 84.56 563 TYR A CA 1
ATOM 4450 C C . TYR A 1 563 ? 23.079 -12.068 -20.834 1.00 84.56 563 TYR A C 1
ATOM 4452 O O . TYR A 1 563 ? 23.419 -10.906 -20.601 1.00 84.56 563 TYR A O 1
ATOM 4460 N N . THR A 1 564 ? 23.014 -12.571 -22.065 1.00 86.75 564 THR A N 1
ATOM 4461 C CA . THR A 1 564 ? 23.235 -11.777 -23.274 1.00 86.75 564 THR A CA 1
ATOM 4462 C C . THR A 1 564 ? 21.978 -10.992 -23.635 1.00 86.75 564 THR A C 1
ATOM 4464 O O . THR A 1 564 ? 20.859 -11.393 -23.307 1.00 86.75 564 THR A O 1
ATOM 4467 N N . LEU A 1 565 ? 22.145 -9.888 -24.366 1.00 85.94 565 LEU A N 1
ATOM 4468 C CA . LEU A 1 565 ? 21.012 -9.110 -24.867 1.00 85.94 565 LEU A CA 1
ATOM 4469 C C . 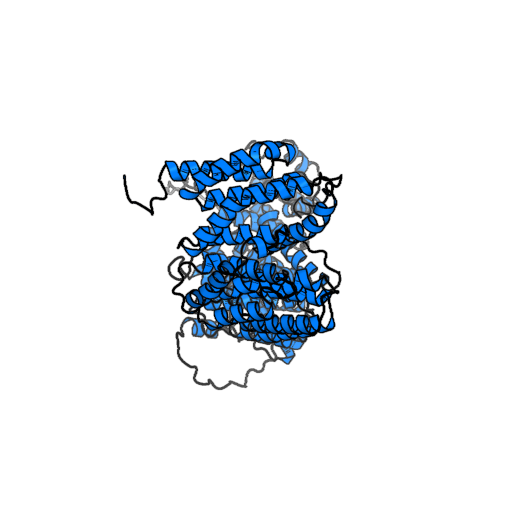LEU A 1 565 ? 20.067 -9.955 -25.733 1.00 85.94 565 LEU A C 1
ATOM 4471 O O . LEU A 1 565 ? 18.853 -9.818 -25.630 1.00 85.94 565 LEU A O 1
ATOM 4475 N N . GLU A 1 566 ? 20.616 -10.837 -26.568 1.00 85.81 566 GLU A N 1
ATOM 4476 C CA . GLU A 1 566 ? 19.822 -11.733 -27.412 1.00 85.81 566 GLU A CA 1
ATOM 4477 C C . GLU A 1 566 ? 18.951 -12.669 -26.568 1.00 85.81 566 GLU A C 1
ATOM 4479 O O . GLU A 1 566 ? 17.759 -12.791 -26.835 1.00 85.81 566 GLU A O 1
ATOM 4484 N N . SER A 1 567 ? 19.510 -13.252 -25.500 1.00 87.75 567 SER A N 1
ATOM 4485 C CA . SER A 1 567 ? 18.761 -14.097 -24.562 1.00 87.75 567 SER A CA 1
ATOM 4486 C C . SER A 1 567 ? 17.632 -13.321 -23.873 1.00 87.75 567 SER A C 1
ATOM 4488 O O . SER A 1 567 ? 16.483 -13.766 -23.865 1.00 87.75 567 SER A O 1
ATOM 4490 N N . LEU A 1 568 ? 17.921 -12.110 -23.380 1.00 89.69 568 LEU A N 1
ATOM 4491 C CA . LEU A 1 568 ? 16.908 -11.242 -22.772 1.00 89.69 568 LEU A CA 1
ATOM 4492 C C . LEU A 1 568 ? 15.800 -10.876 -23.767 1.00 89.69 568 LEU A C 1
ATOM 4494 O O . LEU A 1 568 ? 14.623 -10.938 -23.425 1.00 89.69 568 LEU A O 1
ATOM 4498 N N . ASN A 1 569 ? 16.154 -10.543 -25.007 1.00 90.62 569 ASN A N 1
ATOM 4499 C CA . ASN A 1 569 ? 15.187 -10.209 -26.049 1.00 90.62 569 ASN A CA 1
ATOM 4500 C C . ASN A 1 569 ? 14.270 -11.397 -26.381 1.00 90.62 569 ASN A C 1
ATOM 4502 O O . ASN A 1 569 ? 13.059 -11.207 -26.492 1.00 90.62 569 ASN A O 1
ATOM 4506 N N . VAL A 1 570 ? 14.798 -12.623 -26.451 1.00 91.12 570 VAL A N 1
ATOM 4507 C CA . VAL A 1 570 ? 13.977 -13.834 -26.641 1.00 91.12 570 VAL A CA 1
ATOM 4508 C C . VAL A 1 570 ? 12.981 -14.017 -25.488 1.00 91.12 570 VAL A C 1
ATOM 4510 O O . VAL A 1 570 ? 11.798 -14.276 -25.726 1.00 91.12 570 VAL A O 1
ATOM 4513 N N . LEU A 1 571 ? 13.414 -13.810 -24.238 1.00 91.19 571 LEU A N 1
ATOM 4514 C CA . LEU A 1 571 ? 12.513 -13.848 -23.080 1.00 91.19 571 LEU A CA 1
ATOM 4515 C C . LEU A 1 571 ? 11.428 -12.764 -23.183 1.00 91.19 571 LEU A C 1
ATOM 4517 O O . LEU A 1 571 ? 10.245 -13.057 -23.006 1.00 91.19 571 LEU A O 1
ATOM 4521 N N . VAL A 1 572 ? 11.792 -11.531 -23.545 1.00 91.69 572 VAL A N 1
ATOM 4522 C CA . VAL A 1 572 ? 10.832 -10.424 -23.693 1.00 91.69 572 VAL A CA 1
ATOM 4523 C C . VAL A 1 572 ? 9.834 -10.675 -24.832 1.00 91.69 572 VAL A C 1
ATOM 4525 O O . VAL A 1 572 ? 8.649 -10.367 -24.691 1.00 91.69 572 VAL A O 1
ATOM 4528 N N . GLN A 1 573 ? 10.259 -11.286 -25.940 1.00 90.56 573 GLN A N 1
ATOM 4529 C CA . GLN A 1 573 ? 9.362 -11.684 -27.032 1.00 90.56 573 GLN A CA 1
ATOM 4530 C C . GLN A 1 573 ? 8.286 -12.662 -26.572 1.00 90.56 573 GLN A C 1
ATOM 4532 O O . GLN A 1 573 ? 7.116 -12.521 -26.941 1.00 90.56 573 GLN A O 1
ATOM 4537 N N . SER A 1 574 ? 8.657 -13.620 -25.724 1.00 89.81 574 SER A N 1
ATOM 4538 C CA . SER A 1 574 ? 7.721 -14.623 -25.217 1.00 89.81 574 SER A CA 1
ATOM 4539 C C . SER A 1 574 ? 6.628 -14.035 -24.309 1.00 89.81 574 SER A C 1
ATOM 4541 O O . SER A 1 574 ? 5.526 -14.584 -24.255 1.00 89.81 574 SER A O 1
ATOM 4543 N N . ILE A 1 575 ? 6.876 -12.880 -23.669 1.00 91.75 575 ILE A N 1
ATOM 4544 C CA . ILE A 1 575 ? 5.900 -12.194 -22.801 1.00 91.75 575 ILE A CA 1
ATOM 4545 C C . ILE A 1 575 ? 5.060 -11.122 -23.516 1.00 91.75 575 ILE A C 1
ATOM 4547 O O . ILE A 1 575 ? 4.154 -10.560 -22.904 1.00 91.75 575 ILE A O 1
ATOM 4551 N N . ILE A 1 576 ? 5.271 -10.861 -24.813 1.00 90.38 576 ILE A N 1
ATOM 4552 C CA . ILE A 1 576 ? 4.406 -9.977 -25.626 1.00 90.38 576 ILE A CA 1
ATOM 4553 C C . ILE A 1 576 ? 2.903 -10.303 -25.498 1.00 90.38 576 ILE A C 1
ATOM 4555 O O . ILE A 1 576 ? 2.111 -9.373 -25.314 1.00 90.38 576 ILE A O 1
ATOM 4559 N N . PRO A 1 577 ? 2.452 -11.573 -25.596 1.00 89.06 577 PRO A N 1
ATOM 4560 C CA . PRO A 1 577 ? 1.029 -11.883 -25.487 1.00 89.06 577 PRO A CA 1
ATOM 4561 C C . PRO A 1 577 ? 0.474 -11.739 -24.065 1.00 89.06 577 PRO A C 1
ATOM 4563 O O . PRO A 1 577 ? -0.742 -11.618 -23.925 1.00 89.06 577 PRO A O 1
ATOM 4566 N N . THR A 1 578 ? 1.313 -11.744 -23.026 1.00 88.44 578 THR A N 1
ATOM 4567 C CA . THR A 1 578 ? 0.883 -11.783 -21.617 1.00 88.44 578 THR A CA 1
ATOM 4568 C C . THR A 1 578 ? 1.046 -10.441 -20.901 1.00 88.44 578 THR A C 1
ATOM 4570 O O . THR A 1 578 ? 0.102 -9.990 -20.255 1.00 88.44 578 THR A O 1
ATOM 4573 N N . HIS A 1 579 ? 2.184 -9.758 -21.061 1.00 91.88 579 HIS A N 1
ATOM 4574 C CA . HIS A 1 579 ? 2.563 -8.563 -20.293 1.00 91.88 579 HIS A CA 1
ATOM 4575 C C . HIS A 1 579 ? 3.024 -7.396 -21.190 1.00 91.88 579 HIS A C 1
ATOM 4577 O O . HIS A 1 579 ? 4.192 -7.000 -21.152 1.00 91.88 579 HIS A O 1
ATOM 4583 N N . PRO A 1 580 ? 2.121 -6.784 -21.979 1.00 92.75 580 PRO A N 1
ATOM 4584 C CA . PRO A 1 580 ? 2.493 -5.771 -22.967 1.00 92.75 580 PRO A CA 1
ATOM 4585 C C . PRO A 1 580 ? 3.116 -4.502 -22.359 1.00 92.75 580 PRO A C 1
ATOM 4587 O O . PRO A 1 580 ? 3.987 -3.893 -22.971 1.00 92.75 580 PRO A O 1
ATOM 4590 N N . SER A 1 581 ? 2.725 -4.108 -21.144 1.00 92.50 581 SER A N 1
ATOM 4591 C CA . SER A 1 581 ? 3.289 -2.937 -20.458 1.00 92.50 581 SER A CA 1
ATOM 4592 C C . SER A 1 581 ? 4.768 -3.113 -20.099 1.00 92.50 581 SER A C 1
ATOM 4594 O O . SER A 1 581 ? 5.554 -2.197 -20.322 1.00 92.50 581 SER A O 1
ATOM 4596 N N . LEU A 1 582 ? 5.170 -4.290 -19.604 1.00 94.62 582 LEU A N 1
ATOM 4597 C CA . LEU A 1 582 ? 6.572 -4.591 -19.284 1.00 94.62 582 LEU A CA 1
ATOM 4598 C C . LEU A 1 582 ? 7.443 -4.593 -20.543 1.00 94.62 582 LEU A C 1
ATOM 4600 O O . LEU A 1 582 ? 8.553 -4.065 -20.524 1.00 94.62 582 LEU A O 1
ATOM 4604 N N . VAL A 1 583 ? 6.911 -5.116 -21.653 1.00 95.06 583 VAL A N 1
ATOM 4605 C CA . VAL A 1 583 ? 7.591 -5.076 -22.954 1.00 95.06 583 VAL A CA 1
ATOM 4606 C C . VAL A 1 583 ? 7.823 -3.635 -23.405 1.00 95.06 583 VAL A C 1
ATOM 4608 O O . VAL A 1 583 ? 8.919 -3.314 -23.851 1.00 95.06 583 VAL A O 1
ATOM 4611 N N . LEU A 1 584 ? 6.841 -2.742 -23.247 1.00 95.31 584 LEU A N 1
ATOM 4612 C CA . LEU A 1 584 ? 7.008 -1.328 -23.601 1.00 95.31 584 LEU A CA 1
ATOM 4613 C C . LEU A 1 584 ? 8.070 -0.626 -22.740 1.00 95.31 584 LEU A C 1
ATOM 4615 O O . LEU A 1 584 ? 8.842 0.176 -23.264 1.00 95.31 584 LEU A O 1
ATOM 4619 N N . LEU A 1 585 ? 8.169 -0.958 -21.449 1.00 95.50 585 LEU A N 1
ATOM 4620 C CA . LEU A 1 585 ? 9.257 -0.465 -20.596 1.00 95.50 585 LEU A CA 1
ATOM 4621 C C . LEU A 1 585 ? 10.624 -0.988 -21.061 1.00 95.50 585 LEU A C 1
ATOM 4623 O O . LEU A 1 585 ? 11.589 -0.225 -21.098 1.00 95.50 585 LEU A O 1
ATOM 4627 N N . TRP A 1 586 ? 10.709 -2.256 -21.476 1.00 95.69 586 TRP A N 1
ATOM 4628 C CA . TRP A 1 586 ? 11.930 -2.807 -22.070 1.00 95.69 586 TRP A CA 1
ATOM 4629 C C . TRP A 1 586 ? 12.297 -2.109 -23.384 1.00 95.69 586 TRP A C 1
ATOM 4631 O O . TRP A 1 586 ? 13.442 -1.698 -23.557 1.00 95.69 586 TRP A O 1
ATOM 4641 N N . CYS A 1 587 ? 11.327 -1.879 -24.276 1.00 94.94 587 CYS A N 1
ATOM 4642 C CA . CYS A 1 587 ? 11.518 -1.097 -25.500 1.00 94.94 587 CYS A CA 1
ATOM 4643 C C . CYS A 1 587 ? 12.098 0.290 -25.196 1.00 94.94 587 CYS A C 1
ATOM 4645 O O . CYS A 1 587 ? 13.030 0.718 -25.874 1.00 94.94 587 CYS A O 1
ATOM 4647 N N . GLN A 1 588 ? 11.609 0.971 -24.155 1.00 94.75 588 GLN A N 1
ATOM 4648 C CA . GLN A 1 588 ? 12.174 2.255 -23.745 1.00 94.75 588 GLN A CA 1
ATOM 4649 C C . GLN A 1 588 ? 13.637 2.132 -23.297 1.00 94.75 588 GLN A C 1
ATOM 4651 O O . GLN A 1 588 ? 14.449 2.988 -23.645 1.00 94.75 588 GLN A O 1
ATOM 4656 N N . ILE A 1 589 ? 13.991 1.090 -22.539 1.00 93.94 589 ILE A N 1
ATOM 4657 C CA . ILE A 1 589 ? 15.379 0.849 -22.118 1.00 93.94 589 ILE A CA 1
ATOM 4658 C C . ILE A 1 589 ? 16.282 0.628 -23.333 1.00 93.94 589 ILE A C 1
ATOM 4660 O O . ILE A 1 589 ? 17.337 1.254 -23.406 1.00 93.94 589 ILE A O 1
ATOM 4664 N N . LEU A 1 590 ? 15.854 -0.192 -24.300 1.00 93.12 590 LEU A N 1
ATOM 4665 C CA . LEU A 1 590 ? 16.605 -0.443 -25.535 1.00 93.12 590 LEU A CA 1
ATOM 4666 C C . LEU A 1 590 ? 16.878 0.851 -26.316 1.00 93.12 590 LEU A C 1
ATOM 4668 O O . LEU A 1 590 ? 17.995 1.058 -26.785 1.00 93.12 590 LEU A O 1
ATOM 4672 N N . LEU A 1 591 ? 15.894 1.752 -26.401 1.00 92.62 591 LEU A N 1
ATOM 4673 C CA . LEU A 1 591 ? 16.072 3.063 -27.034 1.00 92.62 591 LEU A CA 1
ATOM 4674 C C . LEU A 1 591 ? 17.055 3.949 -26.262 1.00 92.62 591 LEU A C 1
ATOM 4676 O O . LEU A 1 591 ? 17.908 4.587 -26.870 1.00 92.62 591 LEU A O 1
ATOM 4680 N N . LEU A 1 592 ? 16.993 3.957 -24.926 1.00 91.44 592 LEU A N 1
ATOM 4681 C CA . LEU A 1 592 ? 17.904 4.751 -24.089 1.00 91.44 592 LEU A CA 1
ATOM 4682 C C . LEU A 1 592 ? 19.369 4.302 -24.198 1.00 91.44 592 LEU A C 1
ATOM 4684 O O . LEU A 1 592 ? 20.269 5.119 -24.023 1.00 91.44 592 LEU A O 1
ATOM 4688 N N . VAL A 1 593 ? 19.617 3.029 -24.517 1.00 88.31 593 VAL A N 1
ATOM 4689 C CA . VAL A 1 593 ? 20.969 2.492 -24.751 1.00 88.31 593 VAL A CA 1
ATOM 4690 C C . VAL A 1 593 ? 21.366 2.481 -26.231 1.00 88.31 593 VAL A C 1
ATOM 4692 O O . VAL A 1 593 ? 22.398 1.912 -26.574 1.00 88.31 593 VAL A O 1
ATOM 4695 N N . ASN A 1 594 ? 20.587 3.132 -27.103 1.00 88.06 594 ASN A N 1
ATOM 4696 C CA . ASN A 1 594 ? 20.800 3.200 -28.554 1.00 88.06 594 ASN A CA 1
ATOM 4697 C C . ASN A 1 594 ? 20.825 1.829 -29.255 1.00 88.06 594 ASN A C 1
ATOM 4699 O O . ASN A 1 594 ? 21.526 1.638 -30.247 1.00 88.06 594 ASN A O 1
ATOM 4703 N N . TYR A 1 595 ? 20.049 0.859 -28.762 1.00 87.31 595 TYR A N 1
ATOM 4704 C CA . TYR A 1 595 ? 19.862 -0.419 -29.443 1.00 87.31 595 TYR A CA 1
ATOM 4705 C C . TYR A 1 595 ? 18.741 -0.319 -30.488 1.00 87.31 595 TYR A C 1
ATOM 4707 O O . TYR A 1 595 ? 17.559 -0.546 -30.210 1.00 87.31 595 TYR A O 1
ATOM 4715 N N . THR A 1 596 ? 19.116 0.003 -31.724 1.00 86.56 596 THR A N 1
ATOM 4716 C CA . THR A 1 596 ? 18.194 0.203 -32.856 1.00 86.56 596 THR A CA 1
ATOM 4717 C C . THR A 1 596 ? 18.264 -0.921 -33.895 1.00 86.56 596 THR A C 1
ATOM 4719 O O . THR A 1 596 ? 18.026 -0.707 -35.082 1.00 86.56 596 THR A O 1
ATOM 4722 N N . ASN A 1 597 ? 18.552 -2.159 -33.469 1.00 87.31 597 ASN A N 1
ATOM 4723 C CA . ASN A 1 597 ? 18.623 -3.299 -34.387 1.00 87.31 597 ASN A CA 1
ATOM 4724 C C . ASN A 1 597 ? 17.261 -3.582 -35.050 1.00 87.31 597 ASN A C 1
ATOM 4726 O O . ASN A 1 597 ? 16.272 -3.901 -34.383 1.00 87.31 597 ASN A O 1
ATOM 4730 N N . TYR A 1 598 ? 17.221 -3.514 -36.382 1.00 85.69 598 TYR A N 1
ATOM 4731 C CA . TYR A 1 598 ? 16.007 -3.736 -37.160 1.00 85.69 598 TYR A CA 1
ATOM 4732 C C . TYR A 1 598 ? 15.424 -5.147 -37.015 1.00 85.69 598 TYR A C 1
ATOM 4734 O O . TYR A 1 598 ? 14.224 -5.296 -37.233 1.00 85.69 598 TYR A O 1
ATOM 4742 N N . SER A 1 599 ? 16.196 -6.175 -36.636 1.00 86.06 599 SER A N 1
ATOM 4743 C CA . SER A 1 599 ? 15.645 -7.521 -36.400 1.00 86.06 599 SER A CA 1
ATOM 4744 C C . SER A 1 599 ? 14.602 -7.500 -35.279 1.00 86.06 599 SER A C 1
ATOM 4746 O O . SER A 1 599 ? 13.461 -7.899 -35.494 1.00 86.06 599 SER A O 1
ATOM 4748 N N . TRP A 1 600 ? 14.960 -6.908 -34.140 1.00 89.00 600 TRP A N 1
ATOM 4749 C CA . TRP A 1 600 ? 14.079 -6.712 -32.994 1.00 89.00 600 TRP A CA 1
ATOM 4750 C C . TRP A 1 600 ? 12.895 -5.799 -33.331 1.00 89.00 600 TRP A C 1
ATOM 4752 O O . TRP A 1 600 ? 11.734 -6.190 -33.203 1.00 89.00 600 TRP A O 1
ATOM 4762 N N . TRP A 1 601 ? 13.176 -4.582 -33.810 1.00 90.94 601 TRP A N 1
ATOM 4763 C CA . TRP A 1 601 ? 12.136 -3.574 -34.036 1.00 90.94 601 TRP A CA 1
ATOM 4764 C C . TRP A 1 601 ? 11.173 -3.951 -35.167 1.00 90.94 601 TRP A C 1
ATOM 4766 O O . TRP A 1 601 ? 9.995 -3.603 -35.104 1.00 90.94 601 TRP A O 1
ATOM 4776 N N . SER A 1 602 ? 11.621 -4.700 -36.182 1.00 87.81 602 SER A N 1
ATOM 4777 C CA . SER A 1 602 ? 10.723 -5.199 -37.232 1.00 87.81 602 SER A CA 1
ATOM 4778 C C . SER A 1 602 ? 9.750 -6.262 -36.729 1.00 87.81 602 SER A C 1
ATOM 4780 O O . SER A 1 602 ? 8.599 -6.281 -37.166 1.00 87.81 602 SER A O 1
ATOM 4782 N N . GLU A 1 603 ? 10.171 -7.105 -35.786 1.00 87.88 603 GLU A N 1
ATOM 4783 C CA . GLU A 1 603 ? 9.315 -8.120 -35.179 1.00 87.88 603 GLU A CA 1
ATOM 4784 C C . GLU A 1 603 ? 8.270 -7.496 -34.245 1.00 87.88 603 GLU A C 1
ATOM 4786 O O . GLU A 1 603 ? 7.082 -7.827 -34.325 1.00 87.88 603 GLU A O 1
ATOM 4791 N N . VAL A 1 604 ? 8.698 -6.544 -33.410 1.00 88.25 604 VAL A N 1
ATOM 4792 C CA . VAL A 1 604 ? 7.831 -5.822 -32.466 1.00 88.25 604 VAL A CA 1
ATOM 4793 C C . VAL A 1 604 ? 6.808 -4.950 -33.203 1.00 88.25 604 VAL A C 1
ATOM 4795 O O . VAL A 1 604 ? 5.623 -4.976 -32.866 1.00 88.25 604 VAL A O 1
ATOM 4798 N N . HIS A 1 605 ? 7.226 -4.224 -34.247 1.00 86.75 605 HIS A N 1
ATOM 4799 C CA . HIS A 1 605 ? 6.326 -3.391 -35.056 1.00 86.75 605 HIS A CA 1
ATOM 4800 C C . HIS A 1 605 ? 5.488 -4.187 -36.068 1.00 86.75 605 HIS A C 1
ATOM 4802 O O . HIS A 1 605 ? 4.584 -3.617 -36.675 1.00 86.75 605 HIS A O 1
ATOM 4808 N N . GLN A 1 606 ? 5.758 -5.485 -36.254 1.00 85.62 606 GLN A N 1
ATOM 4809 C CA . GLN A 1 606 ? 5.182 -6.304 -37.327 1.00 85.62 606 GLN A CA 1
ATOM 4810 C C . GLN A 1 606 ? 5.378 -5.670 -38.712 1.00 85.62 606 GLN A C 1
ATOM 4812 O O . GLN A 1 606 ? 4.446 -5.579 -39.512 1.00 85.62 606 GLN A O 1
ATOM 4817 N N . THR A 1 607 ? 6.600 -5.212 -38.998 1.00 82.25 607 THR A N 1
ATOM 4818 C CA . THR A 1 607 ? 6.925 -4.577 -40.278 1.00 82.25 607 THR A CA 1
ATOM 4819 C C . THR A 1 607 ? 6.580 -5.524 -41.434 1.00 82.25 607 THR A C 1
ATOM 4821 O O . THR A 1 607 ? 7.115 -6.638 -41.482 1.00 82.25 607 THR A O 1
ATOM 4824 N N . PRO A 1 608 ? 5.719 -5.120 -42.387 1.00 74.88 608 PRO A N 1
ATOM 4825 C CA . PRO A 1 608 ? 5.352 -5.980 -43.503 1.00 74.88 608 PRO A CA 1
ATOM 4826 C C . PRO A 1 608 ? 6.601 -6.310 -44.322 1.00 74.88 608 PRO A C 1
ATOM 4828 O O . PRO A 1 608 ? 7.362 -5.417 -44.712 1.00 74.88 608 PRO A O 1
ATOM 4831 N N . LYS A 1 609 ? 6.826 -7.601 -44.592 1.00 65.25 609 LYS A N 1
ATOM 4832 C CA . LYS A 1 609 ? 7.916 -8.024 -45.477 1.00 65.25 609 LYS A CA 1
ATOM 4833 C C . LYS A 1 609 ? 7.670 -7.405 -46.851 1.00 65.25 609 LYS A C 1
ATOM 4835 O O . LYS A 1 609 ? 6.585 -7.542 -47.409 1.00 65.25 609 LYS A O 1
ATOM 4840 N N . ARG A 1 610 ? 8.677 -6.716 -47.398 1.00 53.81 610 ARG A N 1
ATOM 4841 C CA . ARG A 1 610 ? 8.630 -6.223 -48.779 1.00 53.81 610 ARG A CA 1
ATOM 4842 C C . ARG A 1 610 ? 8.359 -7.422 -49.690 1.00 53.81 610 ARG A C 1
ATOM 4844 O O . ARG A 1 610 ? 9.212 -8.302 -49.792 1.00 53.81 610 ARG A O 1
ATOM 4851 N N . HIS A 1 611 ? 7.218 -7.450 -50.377 1.00 37.31 611 HIS A N 1
ATOM 4852 C CA . HIS A 1 611 ? 7.152 -8.185 -51.635 1.00 37.31 611 HIS A CA 1
ATOM 4853 C C . HIS A 1 611 ? 8.191 -7.527 -52.537 1.00 37.31 611 HIS A C 1
ATOM 4855 O O . HIS A 1 611 ? 8.072 -6.356 -52.894 1.00 37.31 611 HIS A O 1
ATOM 4861 N N . SER A 1 612 ? 9.283 -8.245 -52.784 1.00 30.14 612 SER A N 1
ATOM 4862 C CA . SER A 1 612 ? 10.330 -7.804 -53.689 1.00 30.14 612 SER A CA 1
ATOM 4863 C C . SER A 1 612 ? 9.684 -7.458 -55.031 1.00 30.14 612 SER A C 1
ATOM 4865 O O . SER A 1 612 ? 9.164 -8.338 -55.713 1.00 30.14 612 SER A O 1
ATOM 4867 N N . LEU A 1 613 ? 9.720 -6.184 -55.430 1.00 36.38 613 LEU A N 1
ATOM 4868 C CA . LEU A 1 613 ? 9.318 -5.719 -56.767 1.00 36.38 613 LEU A CA 1
ATOM 4869 C C . LEU A 1 613 ? 10.359 -6.107 -57.839 1.00 36.38 613 LEU A C 1
ATOM 4871 O O . LEU A 1 613 ? 10.513 -5.441 -58.857 1.00 36.38 613 LEU A O 1
ATOM 4875 N N . SER A 1 614 ? 11.085 -7.201 -57.614 1.00 31.98 614 SER A N 1
ATOM 4876 C CA . SER A 1 614 ? 12.091 -7.767 -58.507 1.00 31.98 614 SER A CA 1
ATOM 4877 C C . SER A 1 614 ? 11.700 -9.194 -58.890 1.00 31.98 614 SER A C 1
ATOM 4879 O O . SER A 1 614 ? 12.460 -10.133 -58.686 1.00 31.98 614 SER A O 1
ATOM 4881 N N . SER A 1 615 ? 10.501 -9.376 -59.446 1.00 27.62 615 SER A N 1
ATOM 4882 C CA . SER A 1 615 ? 10.279 -10.462 -60.401 1.00 27.62 615 SER A CA 1
ATOM 4883 C C . SER A 1 615 ? 10.008 -9.823 -61.755 1.00 27.62 615 SER A C 1
ATOM 4885 O O . SER A 1 615 ? 8.914 -9.368 -62.086 1.00 27.62 615 SER A O 1
ATOM 4887 N N . THR A 1 616 ? 11.075 -9.703 -62.537 1.00 30.91 616 THR A N 1
ATOM 4888 C CA . THR A 1 616 ? 10.964 -9.554 -63.979 1.00 30.91 616 THR A CA 1
ATOM 4889 C C . THR A 1 616 ? 10.048 -10.661 -64.481 1.00 30.91 616 THR A C 1
ATOM 4891 O O . THR A 1 616 ? 10.333 -11.845 -64.312 1.00 30.91 616 THR A O 1
ATOM 4894 N N . LYS A 1 617 ? 8.924 -10.259 -65.081 1.00 37.03 617 LYS A N 1
ATOM 4895 C CA . LYS A 1 617 ? 8.061 -11.123 -65.882 1.00 37.03 617 LYS A CA 1
ATOM 4896 C C . LYS A 1 617 ? 8.921 -11.823 -66.935 1.00 37.03 617 LYS A C 1
ATOM 4898 O O . LYS A 1 617 ? 9.201 -11.248 -67.983 1.00 37.03 617 LYS A O 1
ATOM 4903 N N . LEU A 1 618 ? 9.319 -13.058 -66.665 1.00 31.98 618 LEU A N 1
ATOM 4904 C CA . LEU A 1 618 ? 9.737 -14.002 -67.686 1.00 31.98 618 LEU A CA 1
ATOM 4905 C C . LEU A 1 618 ? 8.868 -15.247 -67.546 1.00 31.98 618 LEU A C 1
ATOM 4907 O O . LEU A 1 618 ? 8.868 -15.938 -66.535 1.00 31.98 618 LEU A O 1
ATOM 4911 N N . LEU A 1 619 ? 8.068 -15.416 -68.592 1.00 35.44 619 LEU A N 1
ATOM 4912 C CA . LEU A 1 619 ? 7.169 -16.508 -68.926 1.00 35.44 619 LEU A CA 1
ATOM 4913 C C . LEU A 1 619 ? 7.608 -17.886 -68.401 1.00 35.44 619 LEU A C 1
ATOM 4915 O O . LEU A 1 619 ? 8.579 -18.460 -68.890 1.00 35.44 619 LEU A O 1
ATOM 4919 N N . SER A 1 620 ? 6.789 -18.482 -67.537 1.00 27.19 620 SER A N 1
ATOM 4920 C CA . SER A 1 620 ? 6.574 -19.931 -67.509 1.00 27.19 620 SER A CA 1
ATOM 4921 C C . SER A 1 620 ? 5.144 -20.227 -67.022 1.00 27.19 620 SER A C 1
ATOM 4923 O O . SER A 1 620 ? 4.691 -19.612 -66.055 1.00 27.19 620 SER A O 1
ATOM 4925 N N . PRO A 1 621 ? 4.377 -21.108 -67.693 1.00 35.94 621 PRO A N 1
ATOM 4926 C CA . PRO A 1 621 ? 3.041 -21.471 -67.251 1.00 35.94 621 PRO A CA 1
ATOM 4927 C C . PRO A 1 621 ? 3.122 -22.783 -66.472 1.00 35.94 621 PRO A C 1
ATOM 4929 O O . PRO A 1 621 ? 3.145 -23.844 -67.087 1.00 35.94 621 PRO A O 1
ATOM 4932 N N . GLN A 1 622 ? 3.151 -22.741 -65.138 1.00 27.91 622 GLN A N 1
ATOM 4933 C CA . GLN A 1 622 ? 2.770 -23.907 -64.338 1.00 27.91 622 GLN A CA 1
ATOM 4934 C C . GLN A 1 622 ? 1.925 -23.506 -63.129 1.00 27.91 622 GLN A C 1
ATOM 4936 O O . GLN A 1 622 ? 2.259 -22.632 -62.338 1.00 27.91 622 GLN A O 1
ATOM 4941 N N . ILE A 1 623 ? 0.782 -24.173 -63.093 1.00 33.41 623 ILE A N 1
ATOM 4942 C CA . ILE A 1 623 ? -0.335 -24.128 -62.166 1.00 33.41 623 ILE A CA 1
ATOM 4943 C C . ILE A 1 623 ? 0.125 -24.394 -60.728 1.00 33.41 623 ILE A C 1
ATOM 4945 O O . ILE A 1 623 ? 0.651 -25.464 -60.433 1.00 33.41 623 ILE A O 1
ATOM 4949 N N . SER A 1 624 ? -0.190 -23.467 -59.829 1.00 25.66 624 SER A N 1
ATOM 4950 C CA . SER A 1 624 ? -0.602 -23.785 -58.461 1.00 25.66 624 SER A CA 1
ATOM 4951 C C . SER A 1 624 ? -1.513 -22.661 -57.972 1.00 25.66 624 SER A C 1
ATOM 4953 O O . SER A 1 624 ? -1.074 -21.687 -57.363 1.00 25.66 624 SER A O 1
ATOM 4955 N N . GLU A 1 625 ? -2.791 -22.780 -58.323 1.00 30.58 625 GLU A N 1
ATOM 4956 C CA . GLU A 1 625 ? -3.874 -22.095 -57.625 1.00 30.58 625 GLU A CA 1
ATOM 4957 C C . GLU A 1 625 ? -3.867 -22.501 -56.142 1.00 30.58 625 GLU A C 1
ATOM 4959 O O . GLU A 1 625 ? -3.565 -23.651 -55.815 1.00 30.58 625 GLU A O 1
ATOM 4964 N N . ASN A 1 626 ? -4.281 -21.556 -55.291 1.00 29.91 626 ASN A N 1
ATOM 4965 C CA . ASN A 1 626 ? -4.507 -21.631 -53.839 1.00 29.91 626 ASN A CA 1
ATOM 4966 C C . ASN A 1 626 ? -3.355 -21.185 -52.928 1.00 29.91 626 ASN A C 1
ATOM 4968 O O . ASN A 1 626 ? -2.717 -22.023 -52.309 1.00 29.91 626 ASN A O 1
ATOM 4972 N N . GLU A 1 627 ? -3.217 -19.867 -52.724 1.00 27.83 627 GLU A N 1
ATOM 4973 C CA . GLU A 1 627 ? -3.080 -19.271 -51.371 1.00 27.83 627 GLU A CA 1
ATOM 4974 C C . GLU A 1 627 ? -3.643 -17.829 -51.251 1.00 27.83 627 GLU A C 1
ATOM 4976 O O . GLU A 1 627 ? -3.495 -17.188 -50.214 1.00 27.83 627 GLU A O 1
ATOM 4981 N N . ASP A 1 628 ? -4.402 -17.322 -52.229 1.00 31.23 628 ASP A N 1
ATOM 4982 C CA . ASP A 1 628 ? -5.197 -16.099 -52.045 1.00 31.23 628 ASP A CA 1
ATOM 4983 C C . ASP A 1 628 ? -6.556 -16.448 -51.418 1.00 31.23 628 ASP A C 1
ATOM 4985 O O . ASP A 1 628 ? -7.479 -16.832 -52.132 1.00 31.23 628 ASP A O 1
ATOM 4989 N N . SER A 1 629 ? -6.675 -16.383 -50.079 1.00 27.20 629 SER A N 1
ATOM 4990 C CA . SER A 1 629 ? -7.950 -16.121 -49.345 1.00 27.20 629 SER A CA 1
ATOM 4991 C C . SER A 1 629 ? -7.914 -16.341 -47.812 1.00 27.20 629 SER A C 1
ATOM 4993 O O . SER A 1 629 ? -8.926 -16.724 -47.223 1.00 27.20 629 SER A O 1
ATOM 4995 N N . LYS A 1 630 ? -6.802 -16.096 -47.091 1.00 30.41 630 LYS A N 1
ATOM 4996 C CA . LYS A 1 630 ? -6.782 -16.264 -45.608 1.00 30.41 630 LYS A CA 1
ATOM 4997 C C . LYS A 1 630 ? -6.130 -15.151 -44.769 1.00 30.41 630 LYS A C 1
ATOM 4999 O O . LYS A 1 630 ? -5.726 -15.416 -43.639 1.00 30.41 630 LYS A O 1
ATOM 5004 N N . SER A 1 631 ? -6.072 -13.901 -45.230 1.00 33.47 631 SER A N 1
ATOM 5005 C CA . SER A 1 631 ? -5.412 -12.815 -44.468 1.00 33.47 631 SER A CA 1
ATOM 5006 C C . SER A 1 631 ? -6.283 -11.606 -44.095 1.00 33.47 631 SER A C 1
ATOM 5008 O O . SER A 1 631 ? -5.747 -10.624 -43.596 1.00 33.47 631 SER A O 1
ATOM 5010 N N . ALA A 1 632 ? -7.612 -11.664 -44.248 1.00 32.44 632 ALA A N 1
ATOM 5011 C CA . ALA A 1 632 ? -8.498 -10.541 -43.890 1.00 32.44 632 ALA A CA 1
ATOM 5012 C C . ALA A 1 632 ? -9.281 -10.713 -42.568 1.00 32.44 632 ALA A C 1
ATOM 5014 O O . ALA A 1 632 ? -10.015 -9.811 -42.177 1.00 32.44 632 ALA A O 1
ATOM 5015 N N . SER A 1 633 ? -9.157 -11.838 -41.847 1.00 36.94 633 SER A N 1
ATOM 5016 C CA . SER A 1 633 ? -10.015 -12.083 -40.670 1.00 36.94 633 SER A CA 1
ATOM 5017 C C . SER A 1 633 ? -9.413 -12.985 -39.584 1.00 36.94 633 SER A C 1
ATOM 5019 O O . SER A 1 633 ? -10.088 -13.873 -39.062 1.00 36.94 633 SER A O 1
ATOM 5021 N N . LYS A 1 634 ? -8.154 -12.768 -39.189 1.00 47.69 634 LYS A N 1
ATOM 5022 C CA . LYS A 1 634 ? -7.723 -13.155 -37.835 1.00 47.69 634 LYS A CA 1
ATOM 5023 C C . LYS A 1 634 ? -7.669 -11.886 -37.001 1.00 47.69 634 LYS A C 1
ATOM 5025 O O . LYS A 1 634 ? -6.732 -11.109 -37.137 1.00 47.69 634 LYS A O 1
ATOM 5030 N N . LEU A 1 635 ? -8.691 -11.674 -36.169 1.00 59.56 635 LEU A N 1
ATOM 5031 C CA . LEU A 1 635 ? -8.638 -10.687 -35.090 1.00 59.56 635 LEU A CA 1
ATOM 5032 C C . LEU A 1 635 ? -7.328 -10.922 -34.322 1.00 59.56 635 LEU A C 1
ATOM 5034 O O . LEU A 1 635 ? -7.126 -11.991 -33.745 1.00 59.56 635 LEU A O 1
ATOM 5038 N N . GLY A 1 636 ? -6.397 -9.973 -34.426 1.00 69.31 636 GLY A N 1
ATOM 5039 C CA . GLY A 1 636 ? -5.101 -10.055 -33.763 1.00 69.31 636 GLY A CA 1
ATOM 5040 C C . GLY A 1 636 ? -5.256 -10.025 -32.243 1.00 69.31 636 GLY A C 1
ATOM 5041 O O . GLY A 1 636 ? -6.245 -9.525 -31.713 1.00 69.31 636 GLY A O 1
ATOM 5042 N N . VAL A 1 637 ? -4.267 -10.557 -31.523 1.00 85.12 637 VAL A N 1
ATOM 5043 C CA . VAL A 1 637 ? -4.235 -10.488 -30.055 1.00 85.12 637 VAL A CA 1
ATOM 5044 C C . VAL A 1 637 ? -4.103 -9.023 -29.626 1.00 85.12 637 VAL A C 1
ATOM 5046 O O . VAL A 1 637 ? -3.119 -8.375 -29.983 1.00 85.12 637 VAL A O 1
ATOM 5049 N N . CYS A 1 638 ? -5.044 -8.515 -28.824 1.00 89.69 638 CYS A N 1
ATOM 5050 C CA . CYS A 1 638 ? -5.052 -7.116 -28.370 1.00 89.69 638 CYS A CA 1
ATOM 5051 C C . CYS A 1 638 ? -3.735 -6.697 -27.698 1.00 89.69 638 CYS A C 1
ATOM 5053 O O . CYS A 1 638 ? -3.212 -5.628 -27.993 1.00 89.69 638 CYS A O 1
ATOM 5055 N N . ASN A 1 639 ? -3.153 -7.558 -26.855 1.00 91.44 639 ASN A N 1
ATOM 5056 C CA . ASN A 1 639 ? -1.872 -7.283 -26.191 1.00 91.44 639 ASN A CA 1
ATOM 5057 C C . ASN A 1 639 ? -0.733 -7.058 -27.189 1.00 91.44 639 ASN A C 1
ATOM 5059 O O . ASN A 1 639 ? 0.115 -6.192 -26.988 1.00 91.44 639 ASN A O 1
ATOM 5063 N N . ARG A 1 640 ? -0.752 -7.775 -28.314 1.00 90.12 640 ARG A N 1
ATOM 5064 C CA . ARG A 1 640 ? 0.245 -7.593 -29.366 1.00 90.12 640 ARG A CA 1
ATOM 5065 C C . ARG A 1 640 ? 0.057 -6.264 -30.097 1.00 90.12 640 ARG A C 1
ATOM 5067 O O . ARG A 1 640 ? 1.046 -5.636 -30.447 1.00 90.12 640 ARG A O 1
ATOM 5074 N N . GLU A 1 641 ? -1.182 -5.811 -30.270 1.00 89.81 641 GLU A N 1
ATOM 5075 C CA . GLU A 1 641 ? -1.480 -4.495 -30.849 1.00 89.81 641 GLU A CA 1
ATOM 5076 C C . GLU A 1 641 ? -1.071 -3.343 -29.917 1.00 89.81 641 GLU A C 1
ATOM 5078 O O . GLU A 1 641 ? -0.561 -2.327 -30.388 1.00 89.81 641 GLU A O 1
ATOM 5083 N N . ILE A 1 642 ? -1.224 -3.520 -28.598 1.00 92.06 642 ILE A N 1
ATOM 5084 C CA . ILE A 1 642 ? -0.719 -2.579 -27.584 1.00 92.06 642 ILE A CA 1
ATOM 5085 C C . ILE A 1 642 ? 0.796 -2.419 -27.720 1.00 92.06 642 ILE A C 1
ATOM 5087 O O . ILE A 1 642 ? 1.283 -1.293 -27.808 1.00 92.06 642 ILE A O 1
ATOM 5091 N N . VAL A 1 643 ? 1.536 -3.532 -27.781 1.00 93.56 643 VAL A N 1
ATOM 5092 C CA . VAL A 1 643 ? 2.996 -3.499 -27.958 1.00 93.56 643 VAL A CA 1
ATOM 5093 C C . VAL A 1 643 ? 3.366 -2.861 -29.292 1.00 93.56 643 VAL A C 1
ATOM 5095 O O . VAL A 1 643 ? 4.208 -1.974 -29.319 1.00 93.56 643 VAL A O 1
ATOM 5098 N N . ARG A 1 644 ? 2.709 -3.253 -30.388 1.00 93.12 644 ARG A N 1
ATOM 5099 C CA . ARG A 1 644 ? 2.997 -2.751 -31.737 1.00 93.12 644 ARG A CA 1
ATOM 5100 C C . ARG A 1 644 ? 2.852 -1.230 -31.831 1.00 93.12 644 ARG A C 1
ATOM 5102 O O . ARG A 1 644 ? 3.776 -0.552 -32.274 1.00 93.12 644 ARG A O 1
ATOM 5109 N N . ARG A 1 645 ? 1.712 -0.692 -31.378 1.00 92.31 645 ARG A N 1
ATOM 5110 C CA . ARG A 1 645 ? 1.447 0.757 -31.371 1.00 92.31 645 ARG A CA 1
ATOM 5111 C C . ARG A 1 645 ? 2.331 1.484 -30.367 1.00 92.31 645 ARG A C 1
ATOM 5113 O O . ARG A 1 645 ? 2.912 2.506 -30.706 1.00 92.31 645 ARG A O 1
ATOM 5120 N N . GLY A 1 646 ? 2.447 0.959 -29.148 1.00 93.00 646 GLY A N 1
ATOM 5121 C CA . GLY A 1 646 ? 3.243 1.574 -28.091 1.00 93.00 646 GLY A CA 1
ATOM 5122 C C . GLY A 1 646 ? 4.720 1.673 -28.469 1.00 93.00 646 GLY A C 1
ATOM 5123 O O . GLY A 1 646 ? 5.298 2.747 -28.360 1.00 93.00 646 GLY A O 1
ATOM 5124 N N . ALA A 1 647 ? 5.311 0.594 -28.986 1.00 93.81 647 ALA A N 1
ATOM 5125 C CA . ALA A 1 647 ? 6.703 0.563 -29.422 1.00 93.81 647 ALA A CA 1
ATOM 5126 C C . ALA A 1 647 ? 6.962 1.554 -30.563 1.00 93.81 647 ALA A C 1
ATOM 5128 O O . ALA A 1 647 ? 7.961 2.268 -30.516 1.00 93.81 647 ALA A O 1
ATOM 5129 N N . LEU A 1 648 ? 6.031 1.676 -31.518 1.00 93.69 648 LEU A N 1
ATOM 5130 C CA . LEU A 1 648 ? 6.131 2.660 -32.595 1.00 93.69 648 LEU A CA 1
ATOM 5131 C C . LEU A 1 648 ? 6.107 4.098 -32.057 1.00 93.69 648 LEU A C 1
ATOM 5133 O O . LEU A 1 648 ? 6.907 4.919 -32.499 1.00 93.69 648 LEU A O 1
ATOM 5137 N N . ILE A 1 649 ? 5.239 4.398 -31.082 1.00 94.06 649 ILE A N 1
ATOM 5138 C CA . ILE A 1 649 ? 5.188 5.722 -30.438 1.00 94.06 649 ILE A CA 1
ATOM 5139 C C . ILE A 1 649 ? 6.510 6.030 -29.719 1.00 94.06 649 ILE A C 1
ATOM 5141 O O . ILE A 1 649 ? 7.041 7.130 -29.870 1.00 94.06 649 ILE A O 1
ATOM 5145 N N . LEU A 1 650 ? 7.070 5.066 -28.978 1.00 93.88 650 LEU A N 1
ATOM 5146 C CA . LEU A 1 650 ? 8.366 5.229 -28.304 1.00 93.88 650 LEU A CA 1
ATOM 5147 C C . LEU A 1 650 ? 9.512 5.416 -29.309 1.00 93.88 650 LEU A C 1
ATOM 5149 O O . LEU A 1 650 ? 10.383 6.259 -29.112 1.00 93.88 650 LEU A O 1
ATOM 5153 N N . PHE A 1 651 ? 9.498 4.667 -30.413 1.00 93.69 651 PHE A N 1
ATOM 5154 C CA . PHE A 1 651 ? 10.500 4.793 -31.468 1.00 93.69 651 PHE A CA 1
ATOM 5155 C C . PHE A 1 651 ? 10.399 6.159 -32.175 1.00 93.69 651 PHE A C 1
ATOM 5157 O O . PHE A 1 651 ? 11.424 6.751 -32.502 1.00 93.69 651 PHE A O 1
ATOM 5164 N N . CYS A 1 652 ? 9.191 6.715 -32.337 1.00 92.94 652 CYS A N 1
ATOM 5165 C CA . CYS A 1 652 ? 9.003 8.090 -32.817 1.00 92.94 652 CYS A CA 1
ATOM 5166 C C . CYS A 1 652 ? 9.615 9.124 -31.855 1.00 92.94 652 CYS A C 1
ATOM 5168 O O . CYS A 1 652 ? 10.344 9.997 -32.317 1.00 92.94 652 CYS A O 1
ATOM 5170 N N . ASP A 1 653 ? 9.393 8.998 -30.536 1.00 92.38 653 ASP A N 1
ATOM 5171 C CA . ASP A 1 653 ? 10.028 9.866 -29.520 1.00 92.38 653 ASP A CA 1
ATOM 5172 C C . ASP A 1 653 ? 11.563 9.829 -29.626 1.00 92.38 653 ASP A C 1
ATOM 5174 O O . ASP A 1 653 ? 12.233 10.863 -29.612 1.00 92.38 653 ASP A O 1
ATOM 5178 N N . TYR A 1 654 ? 12.126 8.631 -29.801 1.00 92.69 654 TYR A N 1
ATOM 5179 C CA . TYR A 1 654 ? 13.565 8.445 -29.966 1.00 92.69 654 TYR A CA 1
ATOM 5180 C C . TYR A 1 654 ? 14.114 9.113 -31.233 1.00 92.69 654 TYR A C 1
ATOM 5182 O O . TYR A 1 654 ? 15.128 9.813 -31.170 1.00 92.69 654 TYR A O 1
ATOM 5190 N N . VAL A 1 655 ? 13.453 8.936 -32.383 1.00 91.44 655 VAL A N 1
ATOM 5191 C CA . VAL A 1 655 ? 13.891 9.553 -33.646 1.00 91.44 655 VAL A CA 1
ATOM 5192 C C . VAL A 1 655 ? 13.749 11.077 -33.593 1.00 91.44 655 VAL A C 1
ATOM 5194 O O . VAL A 1 655 ? 14.621 11.776 -34.101 1.00 91.44 655 VAL A O 1
ATOM 5197 N N . CYS A 1 656 ? 12.727 11.614 -32.916 1.00 89.94 656 CYS A N 1
ATOM 5198 C CA . CYS A 1 656 ? 12.594 13.056 -32.667 1.00 89.94 656 CYS A CA 1
ATOM 5199 C C . CYS A 1 656 ? 13.789 13.650 -31.916 1.00 89.94 656 CYS A C 1
ATOM 5201 O O . CYS A 1 656 ? 14.210 14.770 -32.204 1.00 89.94 656 CYS A O 1
ATOM 5203 N N . GLN A 1 657 ? 14.339 12.913 -30.952 1.00 87.25 657 GLN A N 1
ATOM 5204 C CA . GLN A 1 657 ? 15.518 13.342 -30.197 1.00 87.25 657 GLN A CA 1
ATOM 5205 C C . GLN A 1 657 ? 16.812 13.165 -31.014 1.00 87.25 657 GLN A C 1
ATOM 5207 O O . GLN A 1 657 ? 17.765 13.919 -30.823 1.00 87.25 657 GLN A O 1
ATOM 5212 N N . ASN A 1 658 ? 16.825 12.234 -31.976 1.00 87.69 658 ASN A N 1
ATOM 5213 C CA . ASN A 1 658 ? 17.985 11.863 -32.794 1.00 87.69 658 ASN A CA 1
ATOM 5214 C C . ASN A 1 658 ? 17.792 12.136 -34.300 1.00 87.69 658 ASN A C 1
ATOM 5216 O O . ASN A 1 658 ? 18.210 11.348 -35.144 1.00 87.69 658 ASN A O 1
ATOM 5220 N N . LEU A 1 659 ? 17.216 13.289 -34.662 1.00 83.75 659 LEU A N 1
ATOM 5221 C CA . LEU A 1 659 ? 16.903 13.656 -36.059 1.00 83.75 659 LEU A CA 1
ATOM 5222 C C . LEU A 1 659 ? 18.115 13.774 -37.002 1.00 83.75 659 LEU A C 1
ATOM 5224 O O . LEU A 1 659 ? 17.939 13.947 -38.207 1.00 83.75 659 LEU A O 1
ATOM 5228 N N . HIS A 1 660 ? 19.336 13.724 -36.470 1.00 81.75 660 HIS A N 1
ATOM 5229 C CA . HIS A 1 660 ? 20.560 13.729 -37.269 1.00 81.75 660 HIS A CA 1
ATOM 5230 C C . HIS A 1 660 ? 20.758 12.413 -38.035 1.00 81.75 660 HIS A C 1
ATOM 5232 O O . HIS A 1 660 ? 21.411 12.418 -39.077 1.00 81.75 660 HIS A O 1
ATOM 5238 N N . ASP A 1 661 ? 20.178 11.309 -37.553 1.00 81.88 661 ASP A N 1
ATOM 5239 C CA . ASP A 1 661 ? 20.225 10.020 -38.231 1.00 81.88 661 ASP A CA 1
ATOM 5240 C C . ASP A 1 661 ? 19.025 9.849 -39.177 1.00 81.88 661 ASP A C 1
ATOM 5242 O O . ASP A 1 661 ? 17.896 9.529 -38.787 1.00 81.88 661 ASP A O 1
ATOM 5246 N N . SER A 1 662 ? 19.278 10.080 -40.465 1.00 82.50 662 SER A N 1
ATOM 5247 C CA . SER A 1 662 ? 18.260 9.973 -41.512 1.00 82.50 662 SER A CA 1
ATOM 5248 C C . SER A 1 662 ? 17.823 8.534 -41.823 1.00 82.50 662 SER A C 1
ATOM 5250 O O . SER A 1 662 ? 16.789 8.348 -42.475 1.00 82.50 662 SER A O 1
ATOM 5252 N N . GLU A 1 663 ? 18.562 7.513 -41.370 1.00 87.88 663 GLU A N 1
ATOM 5253 C CA . GLU A 1 663 ? 18.247 6.112 -41.670 1.00 87.88 663 GLU A CA 1
ATOM 5254 C C . GLU A 1 663 ? 16.972 5.666 -40.955 1.00 87.88 663 GLU A C 1
ATOM 5256 O O . GLU A 1 663 ? 16.041 5.154 -41.586 1.00 87.88 663 GLU A O 1
ATOM 5261 N N . HIS A 1 664 ? 16.889 5.928 -39.649 1.00 87.94 664 HIS A N 1
ATOM 5262 C CA . HIS A 1 664 ? 15.734 5.568 -38.829 1.00 87.94 664 HIS A CA 1
ATOM 5263 C C . HIS A 1 664 ? 14.465 6.314 -39.255 1.00 87.94 664 HIS A C 1
ATOM 5265 O O . HIS A 1 664 ? 13.386 5.717 -39.326 1.00 87.94 664 HIS A O 1
ATOM 5271 N N . LEU A 1 665 ? 14.602 7.594 -39.620 1.00 87.31 665 LEU A N 1
ATOM 5272 C CA . LEU A 1 665 ? 13.509 8.395 -40.170 1.00 87.31 665 LEU A CA 1
ATOM 5273 C C . LEU A 1 665 ? 12.984 7.785 -41.476 1.00 87.31 665 LEU A C 1
ATOM 5275 O O . LEU A 1 665 ? 11.780 7.570 -41.625 1.00 87.31 665 LEU A O 1
ATOM 5279 N N . THR A 1 666 ? 13.881 7.455 -42.408 1.00 87.88 666 THR A N 1
ATOM 5280 C CA . THR A 1 666 ? 13.503 6.867 -43.702 1.00 87.88 666 THR A CA 1
ATOM 5281 C C . THR A 1 666 ? 12.837 5.504 -43.516 1.00 87.88 666 THR A C 1
ATOM 5283 O O . THR A 1 666 ? 11.822 5.210 -44.153 1.00 87.88 666 THR A O 1
ATOM 5286 N N . TRP A 1 667 ? 13.365 4.673 -42.613 1.00 89.12 667 TRP A N 1
ATOM 5287 C CA . TRP A 1 667 ? 12.813 3.352 -42.322 1.00 89.12 667 TRP A CA 1
ATOM 5288 C C . TRP A 1 667 ? 11.389 3.418 -41.757 1.00 89.12 667 TRP A C 1
ATOM 5290 O O . TRP A 1 667 ? 10.530 2.652 -42.203 1.00 89.12 667 TRP A O 1
ATOM 5300 N N . LEU A 1 668 ? 11.119 4.335 -40.822 1.00 88.12 668 LEU A N 1
ATOM 5301 C CA . LEU A 1 668 ? 9.776 4.548 -40.276 1.00 88.12 668 LEU A CA 1
ATOM 5302 C C . LEU A 1 668 ? 8.788 4.992 -41.356 1.00 88.12 668 LEU A C 1
ATOM 5304 O O . LEU A 1 668 ? 7.721 4.392 -41.491 1.00 88.12 668 LEU A O 1
ATOM 5308 N N . LEU A 1 669 ? 9.155 6.006 -42.147 1.00 86.56 669 LEU A N 1
ATOM 5309 C CA . LEU A 1 669 ? 8.260 6.582 -43.152 1.00 86.56 669 LEU A CA 1
ATOM 5310 C C . LEU A 1 669 ? 7.877 5.573 -44.234 1.00 86.56 669 LEU A C 1
ATOM 5312 O O . LEU A 1 669 ? 6.706 5.448 -44.577 1.00 86.56 669 LEU A O 1
ATOM 5316 N N . VAL A 1 670 ? 8.848 4.820 -44.751 1.00 86.38 670 VAL A N 1
ATOM 5317 C CA . VAL A 1 670 ? 8.608 3.873 -45.851 1.00 86.38 670 VAL A CA 1
ATOM 5318 C C . VAL A 1 670 ? 7.774 2.671 -45.403 1.00 86.38 670 VAL A C 1
ATOM 5320 O O . VAL A 1 670 ? 7.014 2.111 -46.197 1.00 86.38 670 VAL A O 1
ATOM 5323 N N . ASN A 1 671 ? 7.924 2.237 -44.151 1.00 85.44 671 ASN A N 1
ATOM 5324 C CA . ASN A 1 671 ? 7.336 0.981 -43.696 1.00 85.44 671 ASN A CA 1
ATOM 5325 C C . ASN A 1 671 ? 6.031 1.147 -42.910 1.00 85.44 671 ASN A C 1
ATOM 5327 O O . ASN A 1 671 ? 5.163 0.285 -43.045 1.00 85.44 671 ASN A O 1
ATOM 5331 N N . HIS A 1 672 ? 5.880 2.235 -42.148 1.00 87.38 672 HIS A N 1
ATOM 5332 C CA . HIS A 1 672 ? 4.828 2.402 -41.133 1.00 87.38 672 HIS A CA 1
ATOM 5333 C C . HIS A 1 672 ? 3.959 3.652 -41.343 1.00 87.38 672 HIS A C 1
ATOM 5335 O O . HIS A 1 672 ? 3.311 4.122 -40.413 1.00 87.38 672 HIS A O 1
ATOM 5341 N N . VAL A 1 673 ? 3.898 4.189 -42.569 1.00 86.25 673 VAL A N 1
ATOM 5342 C CA . VAL A 1 673 ? 3.123 5.407 -42.900 1.00 86.25 673 VAL A CA 1
ATOM 5343 C C . VAL A 1 673 ? 1.663 5.355 -42.434 1.00 86.25 673 VAL A C 1
ATOM 5345 O O . VAL A 1 673 ? 1.162 6.328 -41.877 1.00 86.25 673 VAL A O 1
ATOM 5348 N N . GLN A 1 674 ? 0.988 4.214 -42.593 1.00 84.25 674 GLN A N 1
ATOM 5349 C CA . GLN A 1 674 ? -0.412 4.059 -42.190 1.00 84.25 674 GLN A CA 1
ATOM 5350 C C . GLN A 1 674 ? -0.575 4.146 -40.666 1.00 84.25 674 GLN A C 1
ATOM 5352 O O . GLN A 1 674 ? -1.509 4.774 -40.173 1.00 84.25 674 GLN A O 1
ATOM 5357 N N . ASP A 1 675 ? 0.349 3.552 -39.911 1.00 86.31 675 ASP A N 1
ATOM 5358 C CA . ASP A 1 675 ? 0.320 3.595 -38.452 1.00 86.31 675 ASP A CA 1
ATOM 5359 C C . ASP A 1 675 ? 0.662 4.978 -37.905 1.00 86.31 675 ASP A C 1
ATOM 5361 O O . ASP A 1 675 ? 0.028 5.423 -36.950 1.00 86.31 675 ASP A O 1
ATOM 5365 N N . LEU A 1 676 ? 1.597 5.688 -38.543 1.00 87.50 676 LEU A N 1
ATOM 5366 C CA . LEU A 1 676 ? 1.928 7.072 -38.200 1.00 87.50 676 LEU A CA 1
ATOM 5367 C C . LEU A 1 676 ? 0.716 8.001 -38.362 1.00 87.50 676 LEU A C 1
ATOM 5369 O O . LEU A 1 676 ? 0.466 8.837 -37.497 1.00 87.50 676 LEU A O 1
ATOM 5373 N N . ILE A 1 677 ? -0.073 7.825 -39.428 1.00 86.38 677 ILE A N 1
ATOM 5374 C CA . ILE A 1 677 ? -1.308 8.595 -39.642 1.00 86.38 677 ILE A CA 1
ATOM 5375 C C . ILE A 1 677 ? -2.351 8.250 -38.571 1.00 86.38 677 ILE A C 1
ATOM 5377 O O . ILE A 1 677 ? -2.932 9.150 -37.968 1.00 86.38 677 ILE A O 1
ATOM 5381 N N . ASN A 1 678 ? -2.554 6.960 -38.287 1.00 86.50 678 ASN A N 1
ATOM 5382 C CA . ASN A 1 678 ? -3.526 6.502 -37.288 1.00 86.50 678 ASN A CA 1
ATOM 5383 C C . ASN A 1 678 ? -3.196 6.990 -35.865 1.00 86.50 678 ASN A C 1
ATOM 5385 O O . ASN A 1 678 ? -4.099 7.239 -35.063 1.00 86.50 678 ASN A O 1
ATOM 5389 N N . LEU A 1 679 ? -1.907 7.107 -35.539 1.00 89.25 679 LEU A N 1
ATOM 5390 C CA . LEU A 1 679 ? -1.401 7.495 -34.221 1.00 89.25 679 LEU A CA 1
ATOM 5391 C C . LEU A 1 679 ? -1.056 8.986 -34.112 1.00 89.25 679 LEU A C 1
ATOM 5393 O O . LEU A 1 679 ? -0.487 9.398 -33.108 1.00 89.25 679 LEU A O 1
ATOM 5397 N N . SER A 1 680 ? -1.425 9.822 -35.087 1.00 86.94 680 SER A N 1
ATOM 5398 C CA . SER A 1 680 ? -1.048 11.247 -35.107 1.00 86.94 680 SER A CA 1
ATOM 5399 C C . SER A 1 680 ? -1.623 12.085 -33.955 1.00 86.94 680 SER A C 1
ATOM 5401 O O . SER A 1 680 ? -1.174 13.203 -33.720 1.00 86.94 680 SER A O 1
ATOM 5403 N N . HIS A 1 681 ? -2.605 11.551 -33.224 1.00 85.31 681 HIS A N 1
ATOM 5404 C CA . HIS A 1 681 ? -3.162 12.149 -32.010 1.00 85.31 681 HIS A CA 1
ATOM 5405 C C . HIS A 1 681 ? -2.283 11.939 -30.762 1.00 85.31 681 HIS A C 1
ATOM 5407 O O . HIS A 1 681 ? -2.530 12.572 -29.736 1.00 85.31 681 HIS A O 1
ATOM 5413 N N . GLU A 1 682 ? -1.289 11.047 -30.818 1.00 88.88 682 GLU A N 1
ATOM 5414 C CA . GLU A 1 682 ? -0.341 10.807 -29.727 1.00 88.88 682 GLU A CA 1
ATOM 5415 C C . GLU A 1 682 ? 0.782 11.860 -29.756 1.00 88.88 682 GLU A C 1
ATOM 5417 O O . GLU A 1 682 ? 1.383 12.065 -30.816 1.00 88.88 682 GLU A O 1
ATOM 5422 N N . PRO A 1 683 ? 1.142 12.486 -28.615 1.00 90.00 683 PRO A N 1
ATOM 5423 C CA . PRO A 1 683 ? 2.101 13.592 -28.603 1.00 90.00 683 PRO A CA 1
ATOM 5424 C C . PRO A 1 683 ? 3.459 13.289 -29.268 1.00 90.00 683 PRO A C 1
ATOM 5426 O O . PRO A 1 683 ? 3.878 14.085 -30.106 1.00 90.00 683 PRO A O 1
ATOM 5429 N N . PRO A 1 684 ? 4.130 12.140 -29.018 1.00 91.38 684 PRO A N 1
ATOM 5430 C CA . PRO A 1 684 ? 5.429 11.878 -29.648 1.00 91.38 684 PRO A CA 1
ATOM 5431 C C . PRO A 1 684 ? 5.358 11.697 -31.170 1.00 91.38 684 PRO A C 1
ATOM 5433 O O . PRO A 1 684 ? 6.291 12.048 -31.888 1.00 91.38 684 PRO A O 1
ATOM 5436 N N . VAL A 1 685 ? 4.243 11.164 -31.679 1.00 90.88 685 VAL A N 1
ATOM 5437 C CA . VAL A 1 685 ? 4.021 10.999 -33.124 1.00 90.88 685 VAL A CA 1
ATOM 5438 C C . VAL A 1 685 ? 3.693 12.347 -33.762 1.00 90.88 685 VAL A C 1
ATOM 5440 O O . VAL A 1 685 ? 4.164 12.643 -34.858 1.00 90.88 685 VAL A O 1
ATOM 5443 N N . GLN A 1 686 ? 2.943 13.201 -33.062 1.00 89.62 686 GLN A N 1
ATOM 5444 C CA . GLN A 1 686 ? 2.693 14.572 -33.492 1.00 89.62 686 GLN A CA 1
ATOM 5445 C C . GLN A 1 686 ? 4.001 15.371 -33.605 1.00 89.62 686 GLN A C 1
ATOM 5447 O O . GLN A 1 686 ? 4.222 16.046 -34.614 1.00 89.62 686 GLN A O 1
ATOM 5452 N N . ASP A 1 687 ? 4.893 15.264 -32.619 1.00 89.06 687 ASP A N 1
ATOM 5453 C CA . ASP A 1 687 ? 6.214 15.902 -32.654 1.00 89.06 687 ASP A CA 1
ATOM 5454 C C . ASP A 1 687 ? 7.074 15.357 -33.808 1.00 89.06 687 ASP A C 1
ATOM 5456 O O . ASP A 1 687 ? 7.742 16.126 -34.504 1.00 89.06 687 ASP A O 1
ATOM 5460 N N . PHE A 1 688 ? 6.984 14.053 -34.090 1.00 90.94 688 PHE A N 1
ATOM 5461 C CA . PHE A 1 688 ? 7.677 13.413 -35.212 1.00 90.94 688 PHE A CA 1
ATOM 5462 C C . PHE A 1 688 ? 7.200 13.920 -36.572 1.00 90.94 688 PHE A C 1
ATOM 5464 O O . PHE A 1 688 ? 8.012 14.319 -37.408 1.00 90.94 688 PHE A O 1
ATOM 5471 N N . ILE A 1 689 ? 5.885 13.991 -36.779 1.00 89.31 689 ILE A N 1
ATOM 5472 C CA . ILE A 1 689 ? 5.289 14.562 -37.993 1.00 89.31 689 ILE A CA 1
ATOM 5473 C C . ILE A 1 689 ? 5.698 16.035 -38.136 1.00 89.31 689 ILE A C 1
ATOM 5475 O O . ILE A 1 689 ? 6.120 16.469 -39.208 1.00 89.31 689 ILE A O 1
ATOM 5479 N N . SER A 1 690 ? 5.687 16.792 -37.037 1.00 88.94 690 SER A N 1
ATOM 5480 C CA . SER A 1 690 ? 6.157 18.183 -37.013 1.00 88.94 690 SER A CA 1
ATOM 5481 C C . SER A 1 690 ? 7.621 18.312 -37.449 1.00 88.94 690 SER A C 1
ATOM 5483 O O . SER A 1 690 ? 7.971 19.250 -38.167 1.00 88.94 690 SER A O 1
ATOM 5485 N N . ALA A 1 691 ? 8.486 17.385 -37.032 1.00 88.62 691 ALA A N 1
ATOM 5486 C CA . ALA A 1 691 ? 9.888 17.345 -37.439 1.00 88.62 691 ALA A CA 1
ATOM 5487 C C . ALA A 1 691 ? 10.058 16.986 -38.925 1.00 88.62 691 ALA A C 1
ATOM 5489 O O . ALA A 1 691 ? 10.910 17.571 -39.595 1.00 88.62 691 ALA A O 1
ATOM 5490 N N . ILE A 1 692 ? 9.215 16.097 -39.462 1.00 87.69 692 ILE A N 1
ATOM 5491 C CA . ILE A 1 692 ? 9.180 15.759 -40.893 1.00 87.69 692 ILE A CA 1
ATOM 5492 C C . ILE A 1 692 ? 8.811 16.983 -41.735 1.00 87.69 692 ILE A C 1
ATOM 5494 O O . ILE A 1 692 ? 9.503 17.260 -42.712 1.00 87.69 692 ILE A O 1
ATOM 5498 N N . HIS A 1 693 ? 7.793 17.755 -41.337 1.00 86.88 693 HIS A N 1
ATOM 5499 C CA . HIS A 1 693 ? 7.380 18.972 -42.054 1.00 86.88 693 HIS A CA 1
ATOM 5500 C C . HIS A 1 693 ? 8.486 20.035 -42.125 1.00 86.88 693 HIS A C 1
ATOM 5502 O O . HIS A 1 693 ? 8.557 20.812 -43.074 1.00 86.88 693 HIS A O 1
ATOM 5508 N N . ARG A 1 694 ? 9.404 20.053 -41.150 1.00 87.81 694 ARG A N 1
ATOM 5509 C CA . ARG A 1 694 ? 10.572 20.951 -41.157 1.00 87.81 694 ARG A CA 1
ATOM 5510 C C . ARG A 1 694 ? 11.675 20.505 -42.126 1.00 87.81 694 ARG A C 1
ATOM 5512 O O . ARG A 1 694 ? 12.582 21.289 -42.393 1.00 87.81 694 ARG A O 1
ATOM 5519 N N . ASN A 1 695 ? 11.622 19.278 -42.646 1.00 87.38 695 ASN A N 1
ATOM 5520 C CA . ASN A 1 695 ? 12.618 18.708 -43.550 1.00 87.38 695 ASN A CA 1
ATOM 5521 C C . ASN A 1 695 ? 11.984 18.377 -44.914 1.00 87.38 695 ASN A C 1
ATOM 5523 O O . ASN A 1 695 ? 11.188 17.448 -45.046 1.00 87.38 695 ASN A O 1
ATOM 5527 N N . SER A 1 696 ? 12.372 19.117 -45.955 1.00 87.06 696 SER A N 1
ATOM 5528 C CA . SER A 1 696 ? 11.794 18.990 -47.301 1.00 87.06 696 SER A CA 1
ATOM 5529 C C . SER A 1 696 ? 11.981 17.600 -47.922 1.00 87.06 696 SER A C 1
ATOM 5531 O O . SER A 1 696 ? 11.065 17.095 -48.571 1.00 87.06 696 SER A O 1
ATOM 5533 N N . ALA A 1 697 ? 13.125 16.947 -47.692 1.00 86.81 697 ALA A N 1
ATOM 5534 C CA . ALA A 1 697 ? 13.392 15.600 -48.197 1.00 86.81 697 ALA A CA 1
ATOM 5535 C C . ALA A 1 697 ? 12.531 14.545 -47.482 1.00 86.81 697 ALA A C 1
ATOM 5537 O O . ALA A 1 697 ? 11.935 13.685 -48.131 1.00 86.81 697 ALA A O 1
ATOM 5538 N N . ALA A 1 698 ? 12.406 14.653 -46.155 1.00 86.50 698 ALA A N 1
ATOM 5539 C CA . ALA A 1 698 ? 11.535 13.791 -45.355 1.00 86.50 698 ALA A CA 1
ATOM 5540 C C . ALA A 1 698 ? 10.055 13.973 -45.728 1.00 86.50 698 ALA A C 1
ATOM 5542 O O . ALA A 1 698 ? 9.330 12.992 -45.874 1.00 86.50 698 ALA A O 1
ATOM 5543 N N . SER A 1 699 ? 9.623 15.219 -45.945 1.00 86.81 699 SER A N 1
ATOM 5544 C CA . SER A 1 699 ? 8.268 15.547 -46.404 1.00 86.81 699 SER A CA 1
ATOM 5545 C C . SER A 1 699 ? 7.973 14.944 -47.780 1.00 86.81 699 SER A C 1
ATOM 5547 O O . SER A 1 699 ? 6.914 14.353 -47.985 1.00 86.81 699 SER A O 1
ATOM 5549 N N . GLY A 1 700 ? 8.931 15.016 -48.712 1.00 87.25 700 GLY A N 1
ATOM 5550 C CA . GLY A 1 700 ? 8.819 14.369 -50.021 1.00 87.25 700 GLY A CA 1
ATOM 5551 C C . GLY A 1 700 ? 8.668 12.847 -49.916 1.00 87.25 700 GLY A C 1
ATOM 5552 O O . GLY A 1 700 ? 7.776 12.273 -50.543 1.00 87.25 700 GLY A O 1
ATOM 5553 N N . LEU A 1 701 ? 9.486 12.198 -49.078 1.00 87.81 701 LEU A N 1
ATOM 5554 C CA . LEU A 1 701 ? 9.390 10.757 -48.809 1.00 87.81 701 LEU A CA 1
ATOM 5555 C C . LEU A 1 701 ? 8.058 10.370 -48.157 1.00 87.81 701 LEU A C 1
ATOM 5557 O O . LEU A 1 701 ? 7.483 9.340 -48.505 1.00 87.81 701 LEU A O 1
ATOM 5561 N N . PHE A 1 702 ? 7.546 11.193 -47.242 1.00 86.81 702 PHE A N 1
ATOM 5562 C CA . PHE A 1 702 ? 6.265 10.952 -46.585 1.00 86.81 702 PHE A CA 1
ATOM 5563 C C . PHE A 1 702 ? 5.106 10.956 -47.588 1.00 86.81 702 PHE A C 1
ATOM 5565 O O . PHE A 1 702 ? 4.303 10.025 -47.602 1.00 86.81 702 PHE A O 1
ATOM 5572 N N . ILE A 1 703 ? 5.068 11.931 -48.501 1.00 85.56 703 ILE A N 1
ATOM 5573 C CA . ILE A 1 703 ? 4.048 12.001 -49.559 1.00 85.56 703 ILE A CA 1
ATOM 5574 C C . ILE A 1 703 ? 4.133 10.782 -50.491 1.00 85.56 703 ILE A C 1
ATOM 5576 O O . ILE A 1 703 ? 3.106 10.189 -50.822 1.00 85.56 703 ILE A O 1
ATOM 5580 N N . GLN A 1 704 ? 5.341 10.360 -50.876 1.00 85.12 704 GLN A N 1
ATOM 5581 C CA . GLN A 1 704 ? 5.542 9.156 -51.697 1.00 85.12 704 GLN A CA 1
ATOM 5582 C C . GLN A 1 704 ? 5.082 7.875 -50.978 1.00 85.12 704 GLN A C 1
ATOM 5584 O O . GLN A 1 704 ? 4.481 6.985 -51.588 1.00 85.12 704 GLN A O 1
ATOM 5589 N N . ALA A 1 705 ? 5.324 7.774 -49.669 1.00 83.25 705 ALA A N 1
ATOM 5590 C CA . ALA A 1 705 ? 4.853 6.657 -48.857 1.00 83.25 705 ALA A CA 1
ATOM 5591 C C . ALA A 1 705 ? 3.317 6.635 -48.754 1.00 83.25 705 ALA A C 1
ATOM 5593 O O . ALA A 1 705 ? 2.711 5.570 -48.875 1.00 83.25 705 ALA A O 1
ATOM 5594 N N . ILE A 1 706 ? 2.676 7.802 -48.616 1.00 82.12 706 ILE A N 1
ATOM 5595 C CA . ILE A 1 706 ? 1.211 7.923 -48.637 1.00 82.12 706 ILE A CA 1
ATOM 5596 C C . ILE A 1 706 ? 0.667 7.436 -49.983 1.00 82.12 706 ILE A C 1
ATOM 5598 O O . ILE A 1 706 ? -0.180 6.548 -50.012 1.00 82.12 706 ILE A O 1
ATOM 5602 N N . GLN A 1 707 ? 1.207 7.936 -51.097 1.00 81.00 707 GLN A N 1
ATOM 5603 C CA . GLN A 1 707 ? 0.765 7.554 -52.444 1.00 81.00 707 GLN A CA 1
ATOM 5604 C C . GLN A 1 707 ? 0.894 6.051 -52.729 1.00 81.00 707 GLN A C 1
ATOM 5606 O O . GLN A 1 707 ? 0.111 5.514 -53.502 1.00 81.00 707 GLN A O 1
ATOM 5611 N N . SER A 1 708 ? 1.869 5.371 -52.120 1.00 77.94 708 SER A N 1
ATOM 5612 C CA . SER A 1 708 ? 2.146 3.954 -52.390 1.00 77.94 708 SER A CA 1
ATOM 5613 C C . SER A 1 708 ? 1.414 2.962 -51.482 1.00 77.94 708 SER A C 1
ATOM 5615 O O . SER A 1 708 ? 1.331 1.790 -51.843 1.00 77.94 708 SER A O 1
ATOM 5617 N N . ARG A 1 709 ? 0.923 3.372 -50.301 1.00 68.56 709 ARG A N 1
ATOM 5618 C CA . ARG A 1 709 ? 0.362 2.440 -49.295 1.00 68.56 709 ARG A CA 1
ATOM 5619 C C . ARG A 1 709 ? -1.016 2.809 -48.744 1.00 68.56 709 ARG A C 1
ATOM 5621 O O . ARG A 1 709 ? -1.549 2.073 -47.917 1.00 68.56 709 ARG A O 1
ATOM 5628 N N . CYS A 1 710 ? -1.603 3.921 -49.177 1.00 61.84 710 CYS A N 1
ATOM 5629 C CA . CYS A 1 710 ? -2.850 4.444 -48.616 1.00 61.84 710 CYS A CA 1
ATOM 5630 C C . CYS A 1 710 ? -4.121 4.151 -49.437 1.00 61.84 710 CYS A C 1
ATOM 5632 O O . CYS A 1 710 ? -5.052 4.951 -49.404 1.00 61.84 710 CYS A O 1
ATOM 5634 N N . ASP A 1 711 ? -4.235 2.990 -50.091 1.00 57.84 711 ASP A N 1
ATOM 5635 C CA . ASP A 1 711 ? -5.500 2.573 -50.736 1.00 57.84 711 ASP A CA 1
ATOM 5636 C C . ASP A 1 711 ? -6.654 2.381 -49.714 1.00 57.84 711 ASP A C 1
ATOM 5638 O O . ASP A 1 711 ? -7.832 2.474 -50.055 1.00 57.84 711 ASP A O 1
ATOM 5642 N N . ASN A 1 712 ? -6.328 2.186 -48.426 1.00 50.22 712 ASN A N 1
ATOM 5643 C CA . ASN A 1 712 ? -7.271 1.923 -47.324 1.00 50.22 712 ASN A CA 1
ATOM 5644 C C . ASN A 1 712 ? -7.811 3.176 -46.589 1.00 50.22 712 ASN A C 1
ATOM 5646 O O . ASN A 1 712 ? -8.577 3.043 -45.630 1.00 50.22 712 ASN A O 1
ATOM 5650 N N . LEU A 1 713 ? -7.447 4.395 -47.007 1.00 51.47 713 LEU A N 1
ATOM 5651 C CA . LEU A 1 713 ? -7.888 5.649 -46.360 1.00 51.47 713 LEU A CA 1
ATOM 5652 C C . LEU A 1 713 ? -9.362 6.017 -46.635 1.00 51.47 713 LEU A C 1
ATOM 5654 O O . LEU A 1 713 ? -9.872 6.983 -46.074 1.00 51.47 713 LEU A O 1
ATOM 5658 N N . ALA A 1 714 ? -10.071 5.224 -47.447 1.00 49.16 714 ALA A N 1
ATOM 5659 C CA . ALA A 1 714 ? -11.478 5.420 -47.808 1.00 49.16 714 ALA A CA 1
ATOM 5660 C C . ALA A 1 714 ? -12.492 5.117 -46.677 1.00 49.16 714 ALA A C 1
ATOM 5662 O O . ALA A 1 714 ? -13.702 5.211 -46.887 1.00 49.16 714 ALA A O 1
ATOM 5663 N N . THR A 1 715 ? -12.040 4.742 -45.476 1.00 48.69 715 THR A N 1
ATOM 5664 C CA . THR A 1 715 ? -12.926 4.505 -44.326 1.00 48.69 715 THR A CA 1
ATOM 5665 C C . THR A 1 715 ? -13.244 5.824 -43.609 1.00 48.69 715 THR A C 1
ATOM 5667 O O . THR A 1 715 ? -12.357 6.546 -43.168 1.00 48.69 715 THR A O 1
ATOM 5670 N N . VAL A 1 716 ? -14.537 6.141 -43.486 1.00 42.22 716 VAL A N 1
ATOM 5671 C CA . VAL A 1 716 ? -15.108 7.460 -43.120 1.00 42.22 716 VAL A CA 1
ATOM 5672 C C . VAL A 1 716 ? -14.600 8.059 -41.789 1.00 42.22 716 VAL A C 1
ATOM 5674 O O . VAL A 1 716 ? -14.687 9.267 -41.589 1.00 42.22 716 VAL A O 1
ATOM 5677 N N . SER A 1 717 ? -14.010 7.267 -40.886 1.00 44.97 717 SER A N 1
ATOM 5678 C CA . SER A 1 717 ? -13.368 7.768 -39.657 1.00 44.97 717 SER A CA 1
ATOM 5679 C C . SER A 1 717 ? -11.963 8.354 -39.866 1.00 44.97 717 SER A C 1
ATOM 5681 O O . SER A 1 717 ? -11.494 9.102 -39.015 1.00 44.97 717 SER A O 1
ATOM 5683 N N . MET A 1 718 ? -11.289 8.009 -40.968 1.00 43.19 718 MET A N 1
ATOM 5684 C CA . MET A 1 718 ? -9.950 8.493 -41.345 1.00 43.19 718 MET A CA 1
ATOM 5685 C C . MET A 1 718 ? -10.006 9.708 -42.283 1.00 43.19 718 MET A C 1
ATOM 5687 O O . MET A 1 718 ? -9.030 10.440 -42.416 1.00 43.19 718 MET A O 1
ATOM 5691 N N . SER A 1 719 ? -11.163 9.957 -42.900 1.00 38.78 719 SER A N 1
ATOM 5692 C CA . SER A 1 719 ? -11.419 11.058 -43.829 1.00 38.78 719 SER A CA 1
ATOM 5693 C C . SER A 1 719 ? -12.258 12.171 -43.187 1.00 38.78 719 SER A C 1
ATOM 5695 O O . SER A 1 719 ? -13.231 12.639 -43.780 1.00 38.78 719 SER A O 1
ATOM 5697 N N . SER A 1 720 ? -11.939 12.589 -41.958 1.00 35.97 720 SER A N 1
ATOM 5698 C CA . SER A 1 720 ? -12.455 13.870 -41.461 1.00 35.97 720 SER A CA 1
ATOM 5699 C C . SER A 1 720 ? -11.772 14.991 -42.270 1.00 35.97 720 SER A C 1
ATOM 5701 O O . SER A 1 720 ? -10.537 15.041 -42.300 1.00 35.97 720 SER A O 1
ATOM 5703 N N . PRO A 1 721 ? -12.527 15.883 -42.944 1.00 39.16 721 PRO A N 1
ATOM 5704 C CA . PRO A 1 721 ? -11.964 16.960 -43.766 1.00 39.16 721 PRO A CA 1
ATOM 5705 C C . PRO A 1 721 ? -11.017 17.896 -42.997 1.00 39.16 721 PRO A C 1
ATOM 5707 O O . PRO A 1 721 ? -10.153 18.523 -43.604 1.00 39.16 721 PRO A O 1
ATOM 5710 N N . GLU A 1 722 ? -11.133 17.959 -41.667 1.00 39.25 722 GLU A N 1
ATOM 5711 C CA . GLU A 1 722 ? -10.251 18.752 -40.804 1.00 39.25 722 GLU A CA 1
ATOM 5712 C C . GLU A 1 722 ? -8.870 18.099 -40.605 1.00 39.25 722 GLU A C 1
ATOM 5714 O O . GLU A 1 722 ? -7.869 18.809 -40.524 1.00 39.25 722 GLU A O 1
ATOM 5719 N N . TYR A 1 723 ? -8.777 16.762 -40.598 1.00 41.19 723 TYR A N 1
ATOM 5720 C CA . TYR A 1 723 ? -7.518 16.034 -40.369 1.00 41.19 723 TYR A CA 1
ATOM 5721 C C . TYR A 1 723 ? -6.613 16.000 -41.609 1.00 41.19 723 TYR A C 1
ATOM 5723 O O . TYR A 1 723 ? -5.408 16.223 -41.504 1.00 41.19 723 TYR A O 1
ATOM 5731 N N . ALA A 1 724 ? -7.185 15.780 -42.798 1.00 37.31 724 ALA A N 1
ATOM 5732 C CA . ALA A 1 724 ? -6.431 15.805 -44.054 1.00 37.31 724 ALA A CA 1
ATOM 5733 C C . ALA A 1 724 ? -6.030 17.236 -44.459 1.00 37.31 724 ALA A C 1
ATOM 5735 O O . ALA A 1 724 ? -4.937 17.447 -44.982 1.00 37.31 724 ALA A O 1
ATOM 5736 N N . SER A 1 725 ? -6.874 18.235 -44.165 1.00 34.00 725 SER A N 1
ATOM 5737 C CA . SER A 1 725 ? -6.527 19.643 -44.378 1.00 34.00 725 SER A CA 1
ATOM 5738 C C . SER A 1 725 ? -5.407 20.092 -43.431 1.00 34.00 725 SER A C 1
ATOM 5740 O O . SER A 1 725 ? -4.459 20.724 -43.886 1.00 34.00 725 SER A O 1
ATOM 5742 N N . ALA A 1 726 ? -5.411 19.707 -42.152 1.00 39.41 726 ALA A N 1
ATOM 5743 C CA . ALA A 1 726 ? -4.341 20.097 -41.226 1.00 39.41 726 ALA A CA 1
ATOM 5744 C C . ALA A 1 726 ? -2.961 19.485 -41.558 1.00 39.41 726 ALA A C 1
ATOM 5746 O O . ALA A 1 726 ? -1.949 20.144 -41.334 1.00 39.41 726 ALA A O 1
ATOM 5747 N N . LEU A 1 727 ? -2.918 18.268 -42.115 1.00 39.25 727 LEU A N 1
ATOM 5748 C CA . LEU A 1 727 ? -1.684 17.564 -42.514 1.00 39.25 727 LEU A CA 1
ATOM 5749 C C . LEU A 1 727 ? -1.087 18.042 -43.849 1.00 39.25 727 LEU A C 1
ATOM 5751 O O . LEU A 1 727 ? 0.091 17.811 -44.101 1.00 39.25 727 LEU A O 1
ATOM 5755 N N . ILE A 1 728 ? -1.891 18.673 -44.710 1.00 38.94 728 ILE A N 1
ATOM 5756 C CA . ILE A 1 728 ? -1.465 19.144 -46.042 1.00 38.94 728 ILE A CA 1
ATOM 5757 C C . ILE A 1 728 ? -1.252 20.671 -46.069 1.00 38.94 728 ILE A C 1
ATOM 5759 O O . ILE A 1 728 ? -0.552 21.177 -46.942 1.00 38.94 728 ILE A O 1
ATOM 5763 N N . THR A 1 729 ? -1.824 21.421 -45.117 1.00 32.94 729 THR A N 1
ATOM 5764 C CA . THR A 1 729 ? -1.798 22.902 -45.116 1.00 32.94 729 THR A CA 1
ATOM 5765 C C . THR A 1 729 ? -0.800 23.517 -44.114 1.00 32.94 729 THR A C 1
ATOM 5767 O O . THR A 1 729 ? -0.770 24.738 -43.958 1.00 32.94 729 THR A O 1
ATOM 5770 N N . ARG A 1 730 ? 0.026 22.711 -43.435 1.00 32.03 730 ARG A N 1
ATOM 5771 C CA . ARG A 1 730 ? 1.208 23.150 -42.667 1.00 32.03 730 ARG A CA 1
ATOM 5772 C C . ARG A 1 730 ? 2.456 22.489 -43.224 1.00 32.03 730 ARG A C 1
ATOM 5774 O O . ARG A 1 730 ? 3.512 23.154 -43.145 1.00 32.03 730 ARG A O 1
#

Foldseek 3Di:
DDDDPPPPPPPVLVVLLVVLVVLLVVLLQDACVRCVVCLLVLLVVLVVCCVRHVLSSLSSVLSNLCRNLLNGNNSPCPPDDDDPDDDPPPPPPPDPDPDDDDLCCVLPVVVLVVLVVVLQCLQCVLPDQDDDPDPDPDVVVVVVSVVVSLVVSVVVCVVPVPCPPSSVVSVVSCLVSLLVLLVCLLVDLDLSSVLSNLVSLLSCLSNVPQVCVSCVPCPSVVSLVVVLVCVLLVVRPPVLSRLLSSLLSLLSQQVHDDVNHRPDHLVVLLVSLVSSVVSPDDCVRHNLSNLVNSLCCLQPVVLVDPVNPDPVSVVSVVSSLVVLLVVVLELSSLVSVLSNLSSCVVRPVVSSQVSLLVSLVSVLVCLLALSRQCQAPSSLVSLLSSLSSRNLVSCPPVLSLVNSLLHDYQAPQALSRLLSNLSSNLSSLSCCLRSHFQVSQQVSLLVVVRDLLSLWPVVNVCRNVDPDDDDDPDDPPPPPPPSDRSLLSVLSVLQQSLVSLLCCLQPPDDPPRDDPRSSVSSVVSLVSSLSSLLCCLVVVRNVSNLVSNLCQQPDAPPPNGGDHVVNSLVSLVSCLLPCLSSNLSVLLSCLSSVNPDCVSLCVLLVFDDDPPPPDDDDDDDDDDDDDPDDDPDDPDRVSSVSSNLSSLLSLLLSCLVVVVDVPSLLVCLQGPLVSLLVCCVPVSSVSSLVVLVVPPVSVVSNVVSCVPPVPPCPPPVNPPVVSVCVSVVD

Secondary structure (DSSP, 8-state):
----SS-TT-HHHHHHHHHHHHHHHHHHH--HHHHTTTHHHHHHHHHHHTTT-HHHHHHHHHHHHHHHTT-SHHHH-----S---S-S-S----S---PPP-HHIIIIIHHHHHHHHHHHHHHHTTTS---------SHHHHHHHHHHHHHHHHHHHHHTGGGHHHHHHHHHHHHHHHHHHHHHHHH---HHHHHHHHHHHHHHHHTT--HHHH-TTSHHHHHHHHHHHHHHTT-STTGGGTHHHHHHHHHHHTT-EETTEESS-HHHHHHHHHHHHHTT--TTTTHHHHHHHHHIIIIIIHHH-GGG--HHHHHHHHHHHHHHHHTTTBHHHHHHHHHHHHHHHHH-HHHHHHHHHHHHHHHHHHHHTT-SB--SHHHHHHHHHHHHHS-GGGG-STHHHHHHHTPPPS-SSSHHHHHHHHHHHHHHHHHHHHHS-HHHHHHHHHHTT--GGGG-HHHHHHHHH-SS-PPP-----TT------HHHHHHHHHHHHHHHHHHHHHHSPBTTTB-HHHHHHHHHHHHHHHHHHHHHHHSSS-HHHHHHHHHHHHS--TTS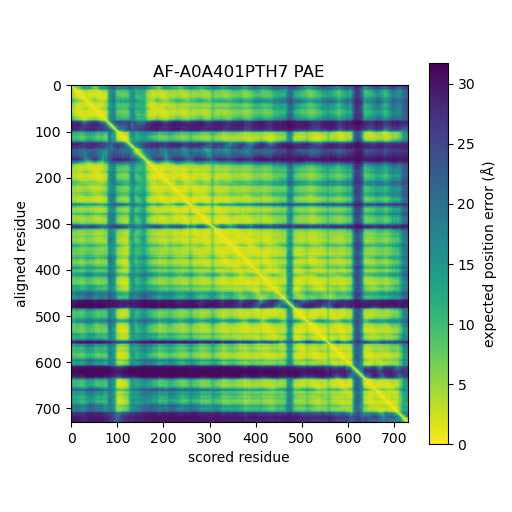SS--HHHHHHHHHHHTTT-HHHHHHHHHHHHHTT---HHHHHHHHTPPP---S--------------SSSSS-----HHHHHHHHHHHHHHHHHHHHTTT-HHHHHHHHHHHHHHHHHTTTSHHHHHHHHHHHT-HHHHHHHHHHHHHH-GGGGSTTT--HHHHHHHH--

Radius of gyration: 33.14 Å; Cα contacts (8 Å, |Δi|>4): 673; chains: 1; bounding box: 85×58×112 Å

Nearest PDB structures (foldseek):
  6x9o-assembly1_A  TM=9.885E-01  e=7.197E-52  Homo sapiens
  8w15-assembly1_A  TM=9.864E-01  e=7.716E-52  Homo sapiens
  6rmh-assembly1_A  TM=8.191E-01  e=1.149E-41  Homo sapiens
  6yej-assembly1_A  TM=6.268E-01  e=1.681E-25  Homo sapiens
  7wtu-assembly1_K  TM=1.894E-01  e=9.045E-03  Homo sapiens

Organism: Scyliorhinus torazame (NCBI:txid75743)

Sequence (730 aa):
VTLDLQNNNEKFGSFLRGTLDVLSQLLEIATLPDIGKCVEEILGYLKSCFCREPMAATVCVQQLLKTLFGTNLASQYEGSSSNPSKSQGKVQRLGSSNLRPGLYHYCFMAPYTHFTQALADASLRNMVQAEPEQDTSGWFDVLQKVSSQLKVSLTNVARHRADKNAIHNYIRLFEPLVIKALKQYTTTTSVHLQRQVLDLLAQLVQLRVNYCLLDSDQVFIGFVLKQFEYIEVGQFRESEAIIPNIFFFLVLLSYERYHSKPIIGIPKIIQLCDGIMASGRKAVTHAIPALQPIVHDLFVLRGTNKADAGKELDTQKEVVVSMLLRLIQYHQVLEMLILVLQQCHKENEDKWKRLSRQIADMILPLLAKQQMHLDSHEALGVLNTLFETVAPSSLRPVDMLLKSMFAMPGTLASVGTVQLWISGILAILRVLISQSTEDIVLSRVQELTLSPYLISCQNISVLRDRGNQIVPPEEQDEEIQSKHLPEETFARFLLQMVGILLEDIVNKQLKVDMSEQQHSFYCQQVGTLLMCLIHIFKSGMFRRITAAATRLIVGNGSDGSFYTLESLNVLVQSIIPTHPSLVLLWCQILLLVNYTNYSWWSEVHQTPKRHSLSSTKLLSPQISENEDSKSASKLGVCNREIVRRGALILFCDYVCQNLHDSEHLTWLLVNHVQDLINLSHEPPVQDFISAIHRNSAASGLFIQAIQSRCDNLATVSMSSPEYASALITR